Protein 7WJ6 (pdb70)

Radius of gyration: 23.35 Å; Cα contacts (8 Å, |Δi|>4): 887; chains: 2; bounding box: 64×54×65 Å

Organism: Thermomonospora curvata (strain ATCC 19995 / DSM 43183 / JCM 3096 / KCTC 9072 / NBRC 15933 / NCIMB 10081 / Henssen B9) (NCBI:txid471852)

Foldseek 3Di:
DQKDFDAWDDDDLQKTKTWIARNVPRAIKIKIKHAPPGSQDPVRQGPVNLVVLQLVLLVLLPPQPQRWHFPDWDQDPRMTMTITHDAAADQQVVCLVPLPVCLVVHDVVSLAVLQVLLVLALVLVVVSQVSSVVSFKAQQQDDRRQWGQHPVRHIHGDGRSRMDGLPPFDHDQYQQEGQDDDDGGNLRVVLRSLLRLLVSQDRPVCSNPDYLVCLVVSLVVSVVSHVHDSVSSVVSNCSSVVPD/DPDQKDFDAWDDDDQQKTKTWIARNVPRAIKIKIKGADDDDDCVVPDGRVRLVVLQLVLLVLLPPQPQRWHFDDWDDDDRMTMTITHDADAAQQVVPLVDPDPVVLAVLLVLLVLQLVLVVVSQVSSVVSQKHQQDDARRQWGQHPVRHIHGDTRSPMDGLVDFDQDGDQYQQEGQDGRDGGNLSVVLRSLLSLLVSQDRPVCSNPDYLVCQQVSLVVSVVRHVDPSVSSVVSNCSSVVPD

B-factor: mean 65.28, std 15.09, range [37.19, 134.12]

Solvent-accessible surface area: 21888 Å² total; per-residue (Å²): 90,46,7,120,13,65,24,6,65,102,26,66,94,8,18,1,20,0,8,0,26,12,75,155,99,45,46,95,0,20,2,29,8,1,21,51,162,7,25,92,36,72,86,48,21,19,5,22,68,36,20,122,55,8,50,41,1,1,60,106,0,56,84,22,118,3,11,5,42,47,86,49,84,46,74,66,75,57,31,66,6,2,0,5,62,97,16,124,36,98,21,0,11,58,22,7,50,85,86,20,74,133,30,111,193,53,82,105,40,132,12,46,88,4,6,43,18,0,43,124,0,2,37,10,0,57,164,9,5,94,36,0,36,94,108,29,0,8,0,27,27,2,10,8,20,10,0,23,12,43,105,105,61,66,10,0,0,59,57,0,70,30,2,14,28,60,89,110,198,101,57,70,9,15,4,2,1,62,15,3,103,60,17,166,24,42,25,15,0,136,6,10,14,4,1,7,24,0,7,0,6,6,74,8,24,41,1,4,24,53,60,24,132,91,0,112,98,12,9,96,38,3,19,128,118,18,83,11,75,155,52,36,1,23,84,1,0,150,16,0,23,151,65,108,107,80,40,32,12,129,13,81,23,8,65,106,20,80,59,9,19,1,19,0,10,3,37,17,64,149,104,48,51,53,2,19,6,24,2,1,18,42,77,99,58,121,96,50,80,31,58,34,6,17,71,59,17,112,60,2,32,63,11,1,84,112,0,55,74,23,128,5,10,3,42,39,94,49,85,46,67,68,78,54,14,31,6,2,1,5,65,106,32,65,36,119,21,10,10,61,53,51,57,134,162,77,109,41,146,51,47,106,82,6,42,40,0,42,124,0,7,37,6,0,80,165,10,3,94,34,0,36,90,95,21,0,6,1,21,25,2,9,16,20,8,0,23,10,59,117,107,63,64,12,0,0,61,39,0,58,33,1,18,35,66,96,106,215,55,173,119,24,65,13,19,6,6,9,54,32,4,78,45,9,32,17,36,36,6,0,118,5,8,14,2,0,8,34,0,17,13,13,22,83,10,32,44,5,8,45,60,64,39,149,31,0,130,67,16,8,135,49,5,40,86,136,36,84,12,88,69,49,46,2,44,51,0,0,38,25,0,22,125,68,81

Secondary structure (DSSP, 8-state):
--EEEEEEEEEETTEEEEEEEETTT--EEEEEEE-TTTT--TTS--HHHHHHHHHHHHHHTTT-TTS--EEEEEEETTEEEEEEEPPPSEEGGGGGGTTTTT-----HHHHHHHHHHHHHHHHHHHHHHHHHHHTTEE----STTSEEE-TTS-EEE---TT-EESS----PPPSSSPPPTT--TTHHHHHHHHHHHHHTTS-HHHHHHS-GGGHHHHHHHHHHHS---HHHHHHHHHHHHTT-/---SEEEEEEEEEETTEEEEEEEETTT--EEEEEEE----S-GGG-S-HHHHHHHHHHHHHHTTT-TTS--EEEEEEETTEEEEEEEPPPSEEGGGGGG---HHHHHHHHHHHHHHHHHHHHHHHHHHHTTEE----STTSEEE-TTS-EEE---TT-EESS------PPPSSSPPPSS--THHHHHHHHHHHHHHTTS-HHHHHH--GGGHHHHHHHHHHHS---HHHHHHHHHHHTTT-

Structure (mmCIF, N/CA/C/O backbone):
data_7WJ6
#
_entry.id   7WJ6
#
_cell.length_a   96.199
_cell.length_b   96.199
_cell.length_c   115.453
_cell.angle_alpha   90.000
_cell.angle_beta   90.000
_cell.angle_gamma   120.000
#
_symmetry.space_group_name_H-M   'P 31 2 1'
#
loop_
_entity.id
_entity.type
_entity.pdbx_description
1 polymer 'Serine/threonine protein kinase'
2 non-polymer 'MAGNESIUM ION'
3 water water
#
loop_
_atom_site.group_PDB
_atom_site.id
_atom_site.type_symbol
_atom_site.label_atom_id
_atom_site.label_alt_id
_atom_site.label_comp_id
_atom_site.label_asym_id
_atom_site.label_entity_id
_atom_site.label_seq_id
_atom_site.pdbx_PDB_ins_code
_atom_site.Cartn_x
_atom_site.Cartn_y
_atom_site.Cartn_z
_atom_site.occupancy
_atom_site.B_iso_or_equiv
_atom_site.auth_seq_id
_atom_site.auth_comp_id
_atom_site.auth_asym_id
_atom_site.auth_atom_id
_atom_site.pdbx_PDB_model_num
ATOM 1 N N . LEU A 1 7 ? 51.205 -3.154 20.766 1.00 90.66 7 LEU A N 1
ATOM 2 C CA . LEU A 1 7 ? 50.089 -2.808 19.896 1.00 85.29 7 LEU A CA 1
ATOM 3 C C . LEU A 1 7 ? 49.177 -1.762 20.521 1.00 86.07 7 LEU A C 1
ATOM 4 O O . LEU A 1 7 ? 48.768 -1.896 21.675 1.00 87.69 7 LEU A O 1
ATOM 9 N N . PRO A 1 8 ? 48.857 -0.716 19.753 1.00 79.91 8 PRO A N 1
ATOM 10 C CA . PRO A 1 8 ? 47.879 0.277 20.218 1.00 79.39 8 PRO A CA 1
ATOM 11 C C . PRO A 1 8 ? 46.439 -0.203 20.171 1.00 79.81 8 PRO A C 1
ATOM 12 O O . PRO A 1 8 ? 45.538 0.566 20.524 1.00 82.11 8 PRO A O 1
ATOM 16 N N . TYR A 1 9 ? 46.193 -1.436 19.741 1.00 72.08 9 TYR A N 1
ATOM 17 C CA . TYR A 1 9 ? 44.849 -1.966 19.582 1.00 73.93 9 TYR A CA 1
ATOM 18 C C . TYR A 1 9 ? 44.632 -3.138 20.527 1.00 73.13 9 TYR A C 1
ATOM 19 O O . TYR A 1 9 ? 45.552 -3.912 20.807 1.00 77.13 9 TYR A O 1
ATOM 28 N N . ARG A 1 10 ? 43.402 -3.262 21.015 1.00 69.19 10 ARG A N 1
ATOM 29 C CA . ARG A 1 10 ? 42.992 -4.403 21.819 1.00 72.37 10 ARG A CA 1
ATOM 30 C C . ARG A 1 10 ? 41.855 -5.116 21.104 1.00 74.07 10 ARG A C 1
ATOM 31 O O . ARG A 1 10 ? 40.832 -4.500 20.788 1.00 72.46 10 ARG A O 1
ATOM 39 N N . ILE A 1 11 ? 42.033 -6.411 20.862 1.00 68.41 11 ILE A N 1
ATOM 40 C CA . ILE A 1 11 ? 41.046 -7.198 20.134 1.00 64.25 11 ILE A CA 1
ATOM 41 C C . ILE A 1 11 ? 39.958 -7.643 21.098 1.00 63.99 11 ILE A C 1
ATOM 42 O O . ILE A 1 11 ? 40.246 -8.167 22.179 1.00 75.13 11 ILE A O 1
ATOM 47 N N . GLU A 1 12 ? 38.699 -7.437 20.708 1.00 63.20 12 GLU A N 1
ATOM 48 C CA . GLU A 1 12 ? 37.570 -7.759 21.566 1.00 67.19 12 GLU A CA 1
ATOM 49 C C . GLU A 1 12 ? 36.705 -8.891 21.036 1.00 70.44 12 GLU A C 1
ATOM 50 O O . GLU A 1 12 ? 35.969 -9.499 21.819 1.00 80.51 12 GLU A O 1
ATOM 56 N N . ALA A 1 13 ? 36.771 -9.190 19.740 1.00 66.19 13 ALA A N 1
ATOM 57 C CA . ALA A 1 13 ? 35.956 -10.246 19.164 1.00 62.23 13 ALA A CA 1
ATOM 58 C C . ALA A 1 13 ? 36.625 -10.788 17.909 1.00 61.56 13 ALA A C 1
ATOM 59 O O . ALA A 1 13 ? 37.349 -10.074 17.211 1.00 62.37 13 ALA A O 1
ATOM 61 N N . ALA A 1 14 ? 36.383 -12.067 17.643 1.00 59.30 14 ALA A N 1
ATOM 62 C CA . ALA A 1 14 ? 36.834 -12.726 16.426 1.00 58.94 14 ALA A CA 1
ATOM 63 C C . ALA A 1 14 ? 35.634 -12.881 15.501 1.00 56.91 14 ALA A C 1
ATOM 64 O O . ALA A 1 14 ? 34.659 -13.550 15.856 1.00 60.31 14 ALA A O 1
ATOM 66 N N . LEU A 1 15 ? 35.706 -12.270 14.320 1.00 54.10 15 LEU A N 1
ATOM 67 C CA . LEU A 1 15 ? 34.537 -12.201 13.449 1.00 58.75 15 LEU A CA 1
ATOM 68 C C . LEU A 1 15 ? 34.482 -13.359 12.452 1.00 62.41 15 LEU A C 1
ATOM 69 O O . LEU A 1 15 ? 33.513 -14.123 12.446 1.00 63.92 15 LEU A O 1
ATOM 74 N N . HIS A 1 16 ? 35.505 -13.510 11.611 1.00 59.79 16 HIS A N 1
ATOM 75 C CA . HIS A 1 16 ? 35.537 -14.647 10.697 1.00 61.04 16 HIS A CA 1
ATOM 76 C C . HIS A 1 16 ? 36.962 -14.894 10.220 1.00 59.83 16 HIS A C 1
ATOM 77 O O . HIS A 1 16 ? 37.852 -14.053 10.372 1.00 58.35 16 HIS A O 1
ATOM 84 N N . PHE A 1 17 ? 37.159 -16.075 9.634 1.00 57.75 17 PHE A N 1
ATOM 85 C CA . PHE A 1 17 ? 38.447 -16.513 9.112 1.00 58.41 17 PHE A CA 1
ATOM 86 C C . PHE A 1 17 ? 38.191 -17.274 7.820 1.00 64.56 17 PHE A C 1
ATOM 87 O O . PHE A 1 17 ? 37.359 -18.186 7.792 1.00 69.44 17 PHE A O 1
ATOM 95 N N . SER A 1 18 ? 38.907 -16.909 6.760 1.00 70.02 18 SER A N 1
ATOM 96 C CA . SER A 1 18 ? 38.725 -17.549 5.464 1.00 79.41 18 SER A CA 1
ATOM 97 C C . SER A 1 18 ? 39.924 -17.247 4.578 1.00 70.31 18 SER A C 1
ATOM 98 O O . SER A 1 18 ? 40.416 -16.116 4.555 1.00 62.15 18 SER A O 1
ATOM 101 N N . ASN A 1 19 ? 40.375 -18.263 3.845 1.00 70.92 19 ASN A N 1
ATOM 102 C CA . ASN A 1 19 ? 41.483 -18.131 2.903 1.00 67.94 19 ASN A CA 1
ATOM 103 C C . ASN A 1 19 ? 42.713 -17.545 3.592 1.00 67.38 19 ASN A C 1
ATOM 104 O O . ASN A 1 19 ? 43.372 -16.636 3.083 1.00 71.81 19 ASN A O 1
ATOM 109 N N . GLY A 1 20 ? 43.019 -18.080 4.773 1.00 61.63 20 GLY A N 1
ATOM 110 C CA . GLY A 1 20 ? 44.176 -17.647 5.532 1.00 61.25 20 GLY A CA 1
ATOM 111 C C . GLY A 1 20 ? 44.107 -16.239 6.075 1.00 68.67 20 GLY A C 1
ATOM 112 O O . GLY A 1 20 ? 45.130 -15.715 6.529 1.00 69.73 20 GLY A O 1
ATOM 113 N N . GLY A 1 21 ? 42.935 -15.611 6.057 1.00 61.06 21 GLY A N 1
ATOM 114 C CA . GLY A 1 21 ? 42.792 -14.257 6.553 1.00 55.47 21 GLY A CA 1
ATOM 115 C C . GLY A 1 21 ? 41.714 -14.121 7.606 1.00 59.45 21 GLY A C 1
ATOM 116 O O . GLY A 1 21 ? 40.579 -14.559 7.397 1.00 63.52 21 GLY A O 1
ATOM 117 N N . GLY A 1 22 ? 42.048 -13.512 8.741 1.00 58.99 22 GLY A N 1
ATOM 118 C CA . GLY A 1 22 ? 41.115 -13.351 9.839 1.00 55.66 22 GLY A CA 1
ATOM 119 C C . GLY A 1 22 ? 40.627 -11.919 9.941 1.00 56.24 22 GLY A C 1
ATOM 120 O O . GLY A 1 22 ? 41.326 -10.979 9.558 1.00 58.36 22 GLY A O 1
ATOM 121 N N . VAL A 1 23 ? 39.418 -11.760 10.468 1.00 58.77 23 VAL A N 1
ATOM 122 C CA . VAL A 1 23 ? 38.796 -10.459 10.668 1.00 53.99 23 VAL A CA 1
ATOM 123 C C . VAL A 1 23 ? 38.410 -10.342 12.132 1.00 58.24 23 VAL A C 1
ATOM 124 O O . VAL A 1 23 ? 37.751 -11.234 12.679 1.00 61.40 23 VAL A O 1
ATOM 128 N N . TYR A 1 24 ? 38.815 -9.245 12.762 1.00 54.87 24 TYR A N 1
ATOM 129 C CA . TYR A 1 24 ? 38.610 -9.054 14.186 1.00 57.84 24 TYR A CA 1
ATOM 130 C C . TYR A 1 24 ? 38.080 -7.654 14.448 1.00 57.91 24 TYR A C 1
ATOM 131 O O . TYR A 1 24 ? 38.404 -6.703 13.732 1.00 59.10 24 TYR A O 1
ATOM 140 N N . ALA A 1 25 ? 37.251 -7.542 15.478 1.00 54.40 25 ALA A N 1
ATOM 141 C CA . ALA A 1 25 ? 36.759 -6.259 15.952 1.00 56.57 25 ALA A CA 1
ATOM 142 C C . ALA A 1 25 ? 37.606 -5.826 17.137 1.00 59.35 25 ALA A C 1
ATOM 143 O O . ALA A 1 25 ? 37.865 -6.621 18.045 1.00 65.07 25 ALA A O 1
ATOM 145 N N . GLY A 1 26 ? 38.037 -4.573 17.127 1.00 62.66 26 GLY A N 1
ATOM 146 C CA . GLY A 1 26 ? 38.898 -4.106 18.189 1.00 63.74 26 GLY A CA 1
ATOM 147 C C . GLY A 1 26 ? 38.654 -2.668 18.579 1.00 68.98 26 GLY A C 1
ATOM 148 O O . GLY A 1 26 ? 37.681 -2.042 18.145 1.00 62.83 26 GLY A O 1
ATOM 149 N N . ILE A 1 27 ? 39.542 -2.136 19.408 1.00 72.85 27 ILE A N 1
ATOM 150 C CA . ILE A 1 27 ? 39.445 -0.766 19.885 1.00 69.40 27 ILE A CA 1
ATOM 151 C C . ILE A 1 27 ? 40.845 -0.174 19.878 1.00 71.08 27 ILE A C 1
ATOM 152 O O . ILE A 1 27 ? 41.794 -0.805 20.357 1.00 69.48 27 ILE A O 1
ATOM 157 N N . ASP A 1 28 ? 40.980 1.018 19.308 1.00 72.69 28 ASP A N 1
ATOM 158 C CA . ASP A 1 28 ? 42.200 1.797 19.467 1.00 76.02 28 ASP A CA 1
ATOM 159 C C . ASP A 1 28 ? 42.273 2.277 20.910 1.00 77.56 28 ASP A C 1
ATOM 160 O O . ASP A 1 28 ? 41.439 3.078 21.345 1.00 79.56 28 ASP A O 1
ATOM 165 N N . THR A 1 29 ? 43.251 1.774 21.666 1.00 75.05 29 THR A N 1
ATOM 166 C CA . THR A 1 29 ? 43.348 2.144 23.074 1.00 79.34 29 THR A CA 1
ATOM 167 C C . THR A 1 29 ? 43.702 3.613 23.260 1.00 84.08 29 THR A C 1
ATOM 168 O O . THR A 1 29 ? 43.423 4.176 24.324 1.00 84.65 29 THR A O 1
ATOM 172 N N . ARG A 1 30 ? 44.305 4.245 22.250 1.00 83.23 30 ARG A N 1
ATOM 173 C CA . ARG A 1 30 ? 44.647 5.658 22.356 1.00 80.77 30 ARG A CA 1
ATOM 174 C C . ARG A 1 30 ? 43.416 6.552 22.274 1.00 78.66 30 ARG A C 1
ATOM 175 O O . ARG A 1 30 ? 43.411 7.646 22.848 1.00 83.27 30 ARG A O 1
ATOM 183 N N . THR A 1 31 ? 42.370 6.116 21.570 1.00 78.22 31 THR A N 1
ATOM 184 C CA . THR A 1 31 ? 41.207 6.958 21.329 1.00 80.48 31 THR A CA 1
ATOM 185 C C . THR A 1 31 ? 39.871 6.301 21.645 1.00 81.18 31 THR A C 1
ATOM 186 O O . THR A 1 31 ? 38.848 6.994 21.603 1.00 82.38 31 THR A O 1
ATOM 190 N N . GLY A 1 32 ? 39.836 5.006 21.946 1.00 80.02 32 GLY A N 1
ATOM 191 C CA . GLY A 1 32 ? 38.574 4.328 22.157 1.00 76.71 32 GLY A CA 1
ATOM 192 C C . GLY A 1 32 ? 37.751 4.101 20.909 1.00 76.93 32 GLY A C 1
ATOM 193 O O . GLY A 1 32 ? 36.616 3.624 21.017 1.00 73.44 32 GLY A O 1
ATOM 194 N N . ALA A 1 33 ? 38.274 4.440 19.732 1.00 73.74 33 ALA A N 1
ATOM 195 C CA . ALA A 1 33 ? 37.517 4.281 18.499 1.00 73.37 33 ALA A CA 1
ATOM 196 C C . ALA A 1 33 ? 37.349 2.808 18.145 1.00 70.94 33 ALA A C 1
ATOM 197 O O . ALA A 1 33 ? 38.256 1.995 18.344 1.00 69.73 33 ALA A O 1
ATOM 199 N N . GLN A 1 34 ? 36.177 2.469 17.615 1.00 71.16 34 GLN A N 1
ATOM 200 C CA . GLN A 1 34 ? 35.914 1.111 17.161 1.00 66.18 34 GLN A CA 1
ATOM 201 C C . GLN A 1 34 ? 36.605 0.884 15.823 1.00 63.57 34 GLN A C 1
ATOM 202 O O . GLN A 1 34 ? 36.481 1.701 14.905 1.00 63.83 34 GLN A O 1
ATOM 208 N N . VAL A 1 35 ? 37.337 -0.226 15.712 1.00 61.15 35 VAL A N 1
ATOM 209 C CA . VAL A 1 35 ? 38.083 -0.541 14.502 1.00 56.92 35 VAL A CA 1
ATOM 210 C C . VAL A 1 35 ? 37.813 -1.981 14.092 1.00 57.24 35 VAL A C 1
ATOM 211 O O . VAL A 1 35 ? 37.296 -2.793 14.863 1.00 58.10 35 VAL A O 1
ATOM 215 N N . VAL A 1 36 ? 38.175 -2.283 12.848 1.00 51.11 36 VAL A N 1
ATOM 216 C CA . VAL A 1 36 ? 38.192 -3.641 12.322 1.00 50.05 36 VAL A CA 1
ATOM 217 C C . VAL A 1 36 ? 39.633 -3.974 11.978 1.00 52.28 36 VAL A C 1
ATOM 218 O O . VAL A 1 36 ? 40.323 -3.169 11.343 1.00 56.08 36 VAL A O 1
ATOM 222 N N . LEU A 1 37 ? 40.092 -5.146 12.407 1.00 50.48 37 LEU A N 1
ATOM 223 C CA . LEU A 1 37 ? 41.458 -5.581 12.147 1.00 55.35 37 LEU A CA 1
ATOM 224 C C . LEU A 1 37 ? 41.433 -6.815 11.262 1.00 55.70 37 LEU A C 1
ATOM 225 O O . LEU A 1 37 ? 40.840 -7.835 11.629 1.00 59.20 37 LEU A O 1
ATOM 230 N N . LYS A 1 38 ? 42.081 -6.718 10.106 1.00 50.83 38 LYS A N 1
ATOM 231 C CA . LYS A 1 38 ? 42.232 -7.829 9.181 1.00 49.73 38 LYS A CA 1
ATOM 232 C C . LYS A 1 38 ? 43.689 -8.263 9.178 1.00 51.69 38 LYS A C 1
ATOM 233 O O . LYS A 1 38 ? 44.597 -7.426 9.147 1.00 55.65 38 LYS A O 1
ATOM 239 N N . GLU A 1 39 ? 43.909 -9.569 9.236 1.00 52.78 39 GLU A N 1
ATOM 240 C CA . GLU A 1 39 ? 45.235 -10.116 9.465 1.00 57.31 39 GLU A CA 1
ATOM 241 C C . GLU A 1 39 ? 45.573 -11.150 8.400 1.00 61.09 39 GLU A C 1
ATOM 242 O O . GLU A 1 39 ? 44.704 -11.888 7.926 1.00 62.41 39 GLU A O 1
ATOM 248 N N . ALA A 1 40 ? 46.850 -11.194 8.027 1.00 61.07 40 ALA A N 1
ATOM 249 C CA . ALA A 1 40 ? 47.307 -12.107 6.991 1.00 66.08 40 ALA A CA 1
ATOM 250 C C . ALA A 1 40 ? 48.773 -12.446 7.216 1.00 67.38 40 ALA A C 1
ATOM 251 O O . ALA A 1 40 ? 49.577 -11.573 7.553 1.00 67.92 40 ALA A O 1
ATOM 253 N N . ARG A 1 41 ? 49.112 -13.714 7.004 1.00 68.45 41 ARG A N 1
ATOM 254 C CA . ARG A 1 41 ? 50.473 -14.206 7.072 1.00 68.15 41 ARG A CA 1
ATOM 255 C C . ARG A 1 41 ? 50.876 -14.745 5.706 1.00 71.07 41 ARG A C 1
ATOM 256 O O . ARG A 1 41 ? 50.044 -15.342 5.012 1.00 65.87 41 ARG A O 1
ATOM 258 N N . PRO A 1 42 ? 52.124 -14.539 5.281 1.00 70.34 42 PRO A N 1
ATOM 259 C CA . PRO A 1 42 ? 52.514 -14.973 3.936 1.00 73.29 42 PRO A CA 1
ATOM 260 C C . PRO A 1 42 ? 52.414 -16.483 3.796 1.00 72.23 42 PRO A C 1
ATOM 261 O O . PRO A 1 42 ? 52.513 -17.229 4.773 1.00 73.65 42 PRO A O 1
ATOM 265 N N . HIS A 1 43 ? 52.200 -16.921 2.555 1.00 72.21 43 HIS A N 1
ATOM 266 C CA . HIS A 1 43 ? 52.022 -18.310 2.142 1.00 70.57 43 HIS A CA 1
ATOM 267 C C . HIS A 1 43 ? 50.688 -18.884 2.603 1.00 67.94 43 HIS A C 1
ATOM 268 O O . HIS A 1 43 ? 50.394 -20.046 2.297 1.00 72.18 43 HIS A O 1
ATOM 275 N N . ALA A 1 44 ? 49.862 -18.112 3.309 1.00 64.52 44 ALA A N 1
ATOM 276 C CA . ALA A 1 44 ? 48.585 -18.607 3.803 1.00 58.90 44 ALA A CA 1
ATOM 277 C C . ALA A 1 44 ? 47.489 -18.266 2.806 1.00 58.77 44 ALA A C 1
ATOM 278 O O . ALA A 1 44 ? 47.515 -17.204 2.177 1.00 64.58 44 ALA A O 1
ATOM 280 N N . GLY A 1 45 ? 46.518 -19.164 2.672 1.00 55.04 45 GLY A N 1
ATOM 281 C CA . GLY A 1 45 ? 45.407 -18.887 1.788 1.00 57.15 45 GLY A CA 1
ATOM 282 C C . GLY A 1 45 ? 45.733 -19.010 0.317 1.00 61.51 45 GLY A C 1
ATOM 283 O O . GLY A 1 45 ? 44.911 -18.616 -0.515 1.00 63.96 45 GLY A O 1
ATOM 284 N N . LEU A 1 46 ? 46.915 -19.538 -0.022 1.00 59.76 46 LEU A N 1
ATOM 285 C CA . LEU A 1 46 ? 47.407 -19.682 -1.392 1.00 59.04 46 LEU A CA 1
ATOM 286 C C . LEU A 1 46 ? 46.358 -20.230 -2.352 1.00 60.34 46 LEU A C 1
ATOM 287 O O . LEU A 1 46 ? 46.044 -21.424 -2.327 1.00 59.31 46 LEU A O 1
ATOM 292 N N . ALA A 1 47 ? 45.817 -19.363 -3.204 1.00 63.30 47 ALA A N 1
ATOM 293 C CA . ALA A 1 47 ? 44.807 -19.760 -4.169 1.00 60.02 47 ALA A CA 1
ATOM 294 C C . ALA A 1 47 ? 45.470 -20.289 -5.439 1.00 62.57 47 ALA A C 1
ATOM 295 O O . ALA A 1 47 ? 46.696 -20.294 -5.580 1.00 58.15 47 ALA A O 1
ATOM 297 N N . ALA A 1 48 ? 44.642 -20.718 -6.394 1.00 59.77 48 ALA A N 1
ATOM 298 C CA . ALA A 1 48 ? 45.165 -21.311 -7.619 1.00 63.52 48 ALA A CA 1
ATOM 299 C C . ALA A 1 48 ? 45.778 -20.277 -8.554 1.00 64.94 48 ALA A C 1
ATOM 300 O O . ALA A 1 48 ? 46.530 -20.653 -9.457 1.00 72.09 48 ALA A O 1
ATOM 302 N N . ASP A 1 49 ? 45.467 -18.996 -8.374 1.00 64.46 49 ASP A N 1
ATOM 303 C CA . ASP A 1 49 ? 46.137 -17.934 -9.113 1.00 59.91 49 ASP A CA 1
ATOM 304 C C . ASP A 1 49 ? 47.411 -17.447 -8.440 1.00 60.65 49 ASP A C 1
ATOM 305 O O . ASP A 1 49 ? 48.032 -16.509 -8.943 1.00 57.00 49 ASP A O 1
ATOM 310 N N . GLY A 1 50 ? 47.811 -18.041 -7.317 1.00 58.49 50 GLY A N 1
ATOM 311 C CA . GLY A 1 50 ? 49.018 -17.629 -6.635 1.00 60.83 50 GLY A CA 1
ATOM 312 C C . GLY A 1 50 ? 48.830 -16.521 -5.620 1.00 59.13 50 GLY A C 1
ATOM 313 O O . GLY A 1 50 ? 49.792 -16.165 -4.931 1.00 75.43 50 GLY A O 1
ATOM 314 N N . ALA A 1 51 ? 47.643 -15.923 -5.557 1.00 59.25 51 ALA A N 1
ATOM 315 C CA . ALA A 1 51 ? 47.331 -14.935 -4.533 1.00 65.61 51 ALA A CA 1
ATOM 316 C C . ALA A 1 51 ? 47.176 -15.597 -3.167 1.00 60.74 51 ALA A C 1
ATOM 317 O O . ALA A 1 51 ? 46.297 -16.442 -2.977 1.00 63.50 51 ALA A O 1
ATOM 319 N N . ASP A 1 52 ? 48.051 -15.243 -2.227 1.00 59.77 52 ASP A N 1
ATOM 320 C CA . ASP A 1 52 ? 47.915 -15.666 -0.839 1.00 63.23 52 ASP A CA 1
ATOM 321 C C . ASP A 1 52 ? 47.108 -14.616 -0.067 1.00 61.31 52 ASP A C 1
ATOM 322 O O . ASP A 1 52 ? 46.584 -13.659 -0.643 1.00 58.11 52 ASP A O 1
ATOM 327 N N . ALA A 1 53 ? 46.986 -14.794 1.252 1.00 64.37 53 ALA A N 1
ATOM 328 C CA . ALA A 1 53 ? 46.184 -13.870 2.051 1.00 58.81 53 ALA A CA 1
ATOM 329 C C . ALA A 1 53 ? 46.801 -12.479 2.105 1.00 57.20 53 ALA A C 1
ATOM 330 O O . ALA A 1 53 ? 46.072 -11.481 2.151 1.00 59.33 53 ALA A O 1
ATOM 332 N N . VAL A 1 54 ? 48.131 -12.390 2.101 1.00 55.84 54 VAL A N 1
ATOM 333 C CA . VAL A 1 54 ? 48.787 -11.088 2.113 1.00 57.98 54 VAL A CA 1
ATOM 334 C C . VAL A 1 54 ? 48.523 -10.358 0.804 1.00 56.80 54 VAL A C 1
ATOM 335 O O . VAL A 1 54 ? 48.362 -9.132 0.778 1.00 58.81 54 VAL A O 1
ATOM 339 N N . THR A 1 55 ? 48.467 -11.101 -0.301 1.00 57.57 55 THR A N 1
ATOM 340 C CA . THR A 1 55 ? 48.169 -10.500 -1.594 1.00 57.72 55 THR A CA 1
ATOM 341 C C . THR A 1 55 ? 46.768 -9.897 -1.609 1.00 54.69 55 THR A C 1
ATOM 342 O O . THR A 1 55 ? 46.579 -8.748 -2.023 1.00 52.67 55 THR A O 1
ATOM 346 N N . ARG A 1 56 ? 45.773 -10.650 -1.135 1.00 57.61 56 ARG A N 1
ATOM 347 C CA . ARG A 1 56 ? 44.413 -10.126 -1.125 1.00 52.31 56 ARG A CA 1
ATOM 348 C C . ARG A 1 56 ? 44.277 -8.949 -0.175 1.00 50.08 56 ARG A C 1
ATOM 349 O O . ARG A 1 56 ? 43.523 -8.010 -0.457 1.00 51.95 56 ARG A O 1
ATOM 357 N N . LEU A 1 57 ? 45.005 -8.973 0.940 1.00 53.89 57 LEU A N 1
ATOM 358 C CA . LEU A 1 57 ? 44.959 -7.856 1.875 1.00 54.09 57 LEU A CA 1
ATOM 359 C C . LEU A 1 57 ? 45.551 -6.600 1.250 1.00 49.68 57 LEU A C 1
ATOM 360 O O . LEU A 1 57 ? 44.999 -5.505 1.404 1.00 47.17 57 LEU A O 1
ATOM 365 N N . ARG A 1 58 ? 46.662 -6.744 0.520 1.00 49.64 58 ARG A N 1
ATOM 366 C CA . ARG A 1 58 ? 47.263 -5.597 -0.154 1.00 50.95 58 ARG A CA 1
ATOM 367 C C . ARG A 1 58 ? 46.339 -5.053 -1.237 1.00 48.45 58 ARG A C 1
ATOM 368 O O . ARG A 1 58 ? 46.203 -3.834 -1.387 1.00 48.94 58 ARG A O 1
ATOM 376 N N . HIS A 1 59 ? 45.677 -5.935 -1.990 1.00 45.97 59 HIS A N 1
ATOM 377 C CA . HIS A 1 59 ? 44.757 -5.456 -3.016 1.00 46.51 59 HIS A CA 1
ATOM 378 C C . HIS A 1 59 ? 43.561 -4.742 -2.398 1.00 51.02 59 HIS A C 1
ATOM 379 O O . HIS A 1 59 ? 43.095 -3.730 -2.933 1.00 53.40 59 HIS A O 1
ATOM 386 N N . GLU A 1 60 ? 43.043 -5.256 -1.279 1.00 45.75 60 GLU A N 1
ATOM 387 C CA . GLU A 1 60 ? 41.923 -4.593 -0.621 1.00 49.48 60 GLU A CA 1
ATOM 388 C C . GLU A 1 60 ? 42.322 -3.211 -0.116 1.00 48.16 60 GLU A C 1
ATOM 389 O O . GLU A 1 60 ? 41.554 -2.249 -0.237 1.00 48.69 60 GLU A O 1
ATOM 395 N N . ARG A 1 61 ? 43.520 -3.095 0.459 1.00 47.51 61 ARG A N 1
ATOM 396 C CA . ARG A 1 61 ? 43.989 -1.794 0.922 1.00 46.63 61 ARG A CA 1
ATOM 397 C C . ARG A 1 61 ? 44.136 -0.822 -0.239 1.00 51.89 61 ARG A C 1
ATOM 398 O O . ARG A 1 61 ? 43.819 0.368 -0.109 1.00 48.93 61 ARG A O 1
ATOM 406 N N . ASP A 1 62 ? 44.623 -1.311 -1.382 1.00 46.58 62 ASP A N 1
ATOM 407 C CA . ASP A 1 62 ? 44.757 -0.462 -2.559 1.00 47.62 62 ASP A CA 1
ATOM 408 C C . ASP A 1 62 ? 43.399 0.082 -2.989 1.00 49.74 62 ASP A C 1
ATOM 409 O O . ASP A 1 62 ? 43.244 1.287 -3.215 1.00 48.64 62 ASP A O 1
ATOM 414 N N . MET A 1 63 ? 42.391 -0.792 -3.072 1.00 48.22 63 MET A N 1
ATOM 415 C CA . MET A 1 63 ? 41.061 -0.344 -3.471 1.00 46.31 63 MET A CA 1
ATOM 416 C C . MET A 1 63 ? 40.479 0.645 -2.472 1.00 47.19 63 MET A C 1
ATOM 417 O O . MET A 1 63 ? 39.900 1.661 -2.865 1.00 45.87 63 MET A O 1
ATOM 422 N N . LEU A 1 64 ? 40.636 0.378 -1.175 1.00 46.03 64 LEU A N 1
ATOM 423 C CA . LEU A 1 64 ? 40.109 1.296 -0.173 1.00 51.29 64 LEU A CA 1
ATOM 424 C C . LEU A 1 64 ? 40.842 2.631 -0.188 1.00 49.87 64 LEU A C 1
ATOM 425 O O . LEU A 1 64 ? 40.257 3.661 0.165 1.00 51.40 64 LEU A O 1
ATOM 430 N N . GLN A 1 65 ? 42.117 2.638 -0.573 1.00 49.23 65 GLN A N 1
ATOM 431 C CA . GLN A 1 65 ? 42.849 3.895 -0.617 1.00 46.51 65 GLN A CA 1
ATOM 432 C C . GLN A 1 65 ? 42.539 4.686 -1.884 1.00 50.69 65 GLN A C 1
ATOM 433 O O . GLN A 1 65 ? 42.579 5.921 -1.862 1.00 50.48 65 GLN A O 1
ATOM 435 N N . ARG A 1 66 ? 42.215 4.005 -2.988 1.00 50.42 66 ARG A N 1
ATOM 436 C CA . ARG A 1 66 ? 41.764 4.715 -4.181 1.00 45.74 66 ARG A CA 1
ATOM 437 C C . ARG A 1 66 ? 40.403 5.361 -3.966 1.00 48.45 66 ARG A C 1
ATOM 438 O O . ARG A 1 66 ? 40.092 6.377 -4.596 1.00 49.35 66 ARG A O 1
ATOM 446 N N . LEU A 1 67 ? 39.579 4.787 -3.095 1.00 50.26 67 LEU A N 1
ATOM 447 C CA . LEU A 1 67 ? 38.228 5.265 -2.853 1.00 48.45 67 LEU A CA 1
ATOM 448 C C . LEU A 1 67 ? 38.121 6.135 -1.610 1.00 49.72 67 LEU A C 1
ATOM 449 O O . LEU A 1 67 ? 37.004 6.407 -1.157 1.00 52.26 67 LEU A O 1
ATOM 454 N N . ALA A 1 68 ? 39.249 6.578 -1.052 1.00 46.93 68 ALA A N 1
ATOM 455 C CA . ALA A 1 68 ? 39.220 7.322 0.203 1.00 53.48 68 ALA A CA 1
ATOM 456 C C . ALA A 1 68 ? 38.431 8.619 0.062 1.00 52.98 68 ALA A C 1
ATOM 457 O O . ALA A 1 68 ? 38.468 9.285 -0.977 1.00 52.48 68 ALA A O 1
ATOM 459 N N . GLY A 1 69 ? 37.728 8.983 1.132 1.00 50.54 69 GLY A N 1
ATOM 460 C CA . GLY A 1 69 ? 36.905 10.167 1.159 1.00 44.07 69 GLY A CA 1
ATOM 461 C C . GLY A 1 69 ? 35.476 9.953 0.708 1.00 55.60 69 GLY A C 1
ATOM 462 O O . GLY A 1 69 ? 34.618 10.798 0.988 1.00 67.25 69 GLY A O 1
ATOM 463 N N . ILE A 1 70 ? 35.192 8.848 0.028 1.00 54.62 70 ILE A N 1
ATOM 464 C CA . ILE A 1 70 ? 33.829 8.539 -0.385 1.00 56.91 70 ILE A CA 1
ATOM 465 C C . ILE A 1 70 ? 33.056 8.035 0.825 1.00 60.13 70 ILE A C 1
ATOM 466 O O . ILE A 1 70 ? 33.477 7.084 1.495 1.00 55.83 70 ILE A O 1
ATOM 471 N N . ASP A 1 71 ? 31.925 8.674 1.115 1.00 62.65 71 ASP A N 1
ATOM 472 C CA . ASP A 1 71 ? 31.109 8.242 2.241 1.00 67.86 71 ASP A CA 1
ATOM 473 C C . ASP A 1 71 ? 30.374 6.959 1.881 1.00 65.48 71 ASP A C 1
ATOM 474 O O . ASP A 1 71 ? 29.672 6.894 0.866 1.00 60.81 71 ASP A O 1
ATOM 479 N N . GLY A 1 72 ? 30.529 5.942 2.722 1.00 59.31 72 GLY A N 1
ATOM 480 C CA . GLY A 1 72 ? 30.074 4.602 2.412 1.00 57.34 72 GLY A CA 1
ATOM 481 C C . GLY A 1 72 ? 31.194 3.636 2.101 1.00 55.78 72 GLY A C 1
ATOM 482 O O . GLY A 1 72 ? 30.932 2.437 1.945 1.00 59.98 72 GLY A O 1
ATOM 483 N N . VAL A 1 73 ? 32.425 4.116 1.996 1.00 51.22 73 VAL A N 1
ATOM 484 C CA . VAL A 1 73 ? 33.607 3.280 1.826 1.00 46.49 73 VAL A CA 1
ATOM 485 C C . VAL A 1 73 ? 34.423 3.369 3.110 1.00 51.27 73 VAL A C 1
ATOM 486 O O . VAL A 1 73 ? 34.801 4.475 3.516 1.00 54.07 73 VAL A O 1
ATOM 490 N N . PRO A 1 74 ? 34.704 2.254 3.783 1.00 55.66 74 PRO A N 1
ATOM 491 C CA . PRO A 1 74 ? 35.449 2.330 5.043 1.00 50.49 74 PRO A CA 1
ATOM 492 C C . PRO A 1 74 ? 36.845 2.888 4.827 1.00 48.68 74 PRO A C 1
ATOM 493 O O . PRO A 1 74 ? 37.543 2.522 3.880 1.00 53.77 74 PRO A O 1
ATOM 497 N N . ALA A 1 75 ? 37.246 3.784 5.723 1.00 46.41 75 ALA A N 1
ATOM 498 C CA . ALA A 1 75 ? 38.553 4.412 5.648 1.00 47.66 75 ALA A CA 1
ATOM 499 C C . ALA A 1 75 ? 39.634 3.464 6.147 1.00 48.27 75 ALA A C 1
ATOM 500 O O . ALA A 1 75 ? 39.397 2.603 6.998 1.00 47.58 75 ALA A O 1
ATOM 502 N N . VAL A 1 76 ? 40.834 3.632 5.606 1.00 51.09 76 VAL A N 1
ATOM 503 C CA . VAL A 1 76 ? 41.997 2.881 6.060 1.00 52.07 76 VAL A CA 1
ATOM 504 C C . VAL A 1 76 ? 42.598 3.653 7.228 1.00 53.52 76 VAL A C 1
ATOM 505 O O . VAL A 1 76 ? 43.117 4.758 7.051 1.00 55.57 76 VAL A O 1
ATOM 509 N N . LEU A 1 77 ? 42.528 3.073 8.424 1.00 52.87 77 LEU A N 1
ATOM 510 C CA . LEU A 1 77 ? 43.004 3.756 9.620 1.00 52.96 77 LEU A CA 1
ATOM 511 C C . LEU A 1 77 ? 44.490 3.543 9.849 1.00 52.09 77 LEU A C 1
ATOM 512 O O . LEU A 1 77 ? 45.185 4.455 10.310 1.00 59.08 77 LEU A O 1
ATOM 517 N N . ASP A 1 78 ? 44.989 2.358 9.525 1.00 55.50 78 ASP A N 1
ATOM 518 C CA . ASP A 1 78 ? 46.374 2.008 9.787 1.00 57.63 78 ASP A CA 1
ATOM 519 C C . ASP A 1 78 ? 46.659 0.693 9.089 1.00 56.64 78 ASP A C 1
ATOM 520 O O . ASP A 1 78 ? 45.745 -0.072 8.769 1.00 58.87 78 ASP A O 1
ATOM 525 N N . HIS A 1 79 ? 47.940 0.448 8.847 1.00 62.18 79 HIS A N 1
ATOM 526 C CA . HIS A 1 79 ? 48.388 -0.856 8.391 1.00 66.95 79 HIS A CA 1
ATOM 527 C C . HIS A 1 79 ? 49.866 -0.972 8.725 1.00 66.65 79 HIS A C 1
ATOM 528 O O . HIS A 1 79 ? 50.631 -0.022 8.536 1.00 69.64 79 HIS A O 1
ATOM 535 N N . PHE A 1 80 ? 50.257 -2.140 9.214 1.00 63.03 80 PHE A N 1
ATOM 536 C CA . PHE A 1 80 ? 51.611 -2.345 9.699 1.00 63.93 80 PHE A CA 1
ATOM 537 C C . PHE A 1 80 ? 51.927 -3.827 9.604 1.00 67.29 80 PHE A C 1
ATOM 538 O O . PHE A 1 80 ? 51.042 -4.660 9.398 1.00 69.74 80 PHE A O 1
ATOM 546 N N . THR A 1 81 ? 53.204 -4.147 9.774 1.00 73.98 81 THR A N 1
ATOM 547 C CA . THR A 1 81 ? 53.661 -5.527 9.735 1.00 74.73 81 THR A CA 1
ATOM 548 C C . THR A 1 81 ? 54.500 -5.809 10.975 1.00 78.11 81 THR A C 1
ATOM 549 O O . THR A 1 81 ? 55.380 -5.020 11.333 1.00 90.19 81 THR A O 1
ATOM 553 N N . LEU A 1 82 ? 54.174 -6.902 11.666 1.00 77.58 82 LEU A N 1
ATOM 554 C CA . LEU A 1 82 ? 54.954 -7.402 12.797 1.00 77.14 82 LEU A CA 1
ATOM 555 C C . LEU A 1 82 ? 55.703 -8.636 12.307 1.00 79.07 82 LEU A C 1
ATOM 556 O O . LEU A 1 82 ? 55.130 -9.724 12.205 1.00 80.71 82 LEU A O 1
ATOM 561 N N . GLY A 1 83 ? 56.991 -8.468 12.024 1.00 79.54 83 GLY A N 1
ATOM 562 C CA . GLY A 1 83 ? 57.727 -9.501 11.329 1.00 80.83 83 GLY A CA 1
ATOM 563 C C . GLY A 1 83 ? 57.196 -9.631 9.918 1.00 83.96 83 GLY A C 1
ATOM 564 O O . GLY A 1 83 ? 57.293 -8.688 9.126 1.00 83.71 83 GLY A O 1
ATOM 565 N N . GLU A 1 84 ? 56.624 -10.787 9.590 1.00 83.02 84 GLU A N 1
ATOM 566 C CA . GLU A 1 84 ? 55.937 -10.981 8.320 1.00 91.30 84 GLU A CA 1
ATOM 567 C C . GLU A 1 84 ? 54.423 -10.977 8.484 1.00 84.03 84 GLU A C 1
ATOM 568 O O . GLU A 1 84 ? 53.704 -11.294 7.532 1.00 79.76 84 GLU A O 1
ATOM 570 N N . HIS A 1 85 ? 53.924 -10.600 9.659 1.00 75.74 85 HIS A N 1
ATOM 571 C CA . HIS A 1 85 ? 52.492 -10.577 9.943 1.00 74.83 85 HIS A CA 1
ATOM 572 C C . HIS A 1 85 ? 51.911 -9.237 9.506 1.00 74.04 85 HIS A C 1
ATOM 573 O O . HIS A 1 85 ? 52.205 -8.203 10.111 1.00 72.63 85 HIS A O 1
ATOM 580 N N . HIS A 1 86 ? 51.067 -9.256 8.475 1.00 71.32 86 HIS A N 1
ATOM 581 C CA . HIS A 1 86 ? 50.465 -8.036 7.949 1.00 66.68 86 HIS A CA 1
ATOM 582 C C . HIS A 1 86 ? 49.140 -7.760 8.649 1.00 59.10 86 HIS A C 1
ATOM 583 O O . HIS A 1 86 ? 48.315 -8.665 8.811 1.00 60.16 86 HIS A O 1
ATOM 590 N N . PHE A 1 87 ? 48.936 -6.508 9.048 1.00 55.36 87 PHE A N 1
ATOM 591 C CA . PHE A 1 87 ? 47.698 -6.070 9.680 1.00 61.65 87 PHE A CA 1
ATOM 592 C C . PHE A 1 87 ? 47.103 -4.896 8.915 1.00 55.55 87 PHE A C 1
ATOM 593 O O . PHE A 1 87 ? 47.831 -4.014 8.450 1.00 59.01 87 PHE A O 1
ATOM 601 N N . LEU A 1 88 ? 45.777 -4.893 8.789 1.00 50.87 88 LEU A N 1
ATOM 602 C CA . LEU A 1 88 ? 45.039 -3.810 8.147 1.00 49.33 88 LEU A CA 1
ATOM 603 C C . LEU A 1 88 ? 43.965 -3.327 9.111 1.00 54.03 88 LEU A C 1
ATOM 604 O O . LEU A 1 88 ? 43.130 -4.120 9.557 1.00 53.57 88 LEU A O 1
ATOM 609 N N . VAL A 1 89 ? 44.000 -2.038 9.445 1.00 49.11 89 VAL A N 1
ATOM 610 C CA . VAL A 1 89 ? 43.073 -1.435 10.400 1.00 47.71 89 VAL A CA 1
ATOM 611 C C . VAL A 1 89 ? 42.083 -0.566 9.636 1.00 50.05 89 VAL A C 1
ATOM 612 O O . VAL A 1 89 ? 42.470 0.417 8.993 1.00 48.51 89 VAL A O 1
ATOM 616 N N . LEU A 1 90 ? 40.805 -0.912 9.724 1.00 49.36 90 LEU A N 1
ATOM 617 C CA . LEU A 1 90 ? 39.755 -0.180 9.040 1.00 49.83 90 LEU A CA 1
ATOM 618 C C . LEU A 1 90 ? 38.792 0.398 10.063 1.00 53.16 90 LEU A C 1
ATOM 619 O O . LEU A 1 90 ? 38.725 -0.053 11.209 1.00 53.67 90 LEU A O 1
ATOM 624 N N . GLU A 1 91 ? 38.035 1.400 9.631 1.00 52.57 91 GLU A N 1
ATOM 625 C CA . GLU A 1 91 ? 36.988 1.941 10.480 1.00 55.71 91 GLU A CA 1
ATOM 626 C C . GLU A 1 91 ? 35.817 0.968 10.542 1.00 51.94 91 GLU A C 1
ATOM 627 O O . GLU A 1 91 ? 35.508 0.274 9.569 1.00 48.61 91 GLU A O 1
ATOM 633 N N . ARG A 1 92 ? 35.187 0.898 11.708 1.00 54.05 92 ARG A N 1
ATOM 634 C CA . ARG A 1 92 ? 34.032 0.032 11.909 1.00 53.75 92 ARG A CA 1
ATOM 635 C C . ARG A 1 92 ? 32.788 0.753 11.408 1.00 56.22 92 ARG A C 1
ATOM 636 O O . ARG A 1 92 ? 32.480 1.860 11.863 1.00 55.64 92 ARG A O 1
ATOM 644 N N . ILE A 1 93 ? 32.093 0.143 10.455 1.00 50.78 93 ILE A N 1
ATOM 645 C CA . ILE A 1 93 ? 30.838 0.697 9.960 1.00 51.88 93 ILE A CA 1
ATOM 646 C C . ILE A 1 93 ? 29.725 0.261 10.904 1.00 56.31 93 ILE A C 1
ATOM 647 O O . ILE A 1 93 ? 29.509 -0.938 11.113 1.00 56.23 93 ILE A O 1
ATOM 652 N N . GLU A 1 94 ? 29.030 1.229 11.494 1.00 59.42 94 GLU A N 1
ATOM 653 C CA . GLU A 1 94 ? 27.912 0.869 12.348 1.00 61.76 94 GLU A CA 1
ATOM 654 C C . GLU A 1 94 ? 26.694 0.535 11.499 1.00 61.95 94 GLU A C 1
ATOM 655 O O . GLU A 1 94 ? 26.582 0.933 10.337 1.00 62.84 94 GLU A O 1
ATOM 661 N N . GLY A 1 95 ? 25.769 -0.200 12.101 1.00 58.01 95 GLY A N 1
ATOM 662 C CA . GLY A 1 95 ? 24.553 -0.555 11.406 1.00 57.70 95 GLY A CA 1
ATOM 663 C C . GLY A 1 95 ? 24.397 -2.051 11.265 1.00 58.87 95 GLY A C 1
ATOM 664 O O . GLY A 1 95 ? 25.097 -2.827 11.924 1.00 59.00 95 GLY A O 1
ATOM 665 N N . ARG A 1 96 ? 23.489 -2.464 10.389 1.00 54.19 96 ARG A N 1
ATOM 666 C CA . ARG A 1 96 ? 23.182 -3.865 10.163 1.00 55.47 96 ARG A CA 1
ATOM 667 C C . ARG A 1 96 ? 23.366 -4.204 8.692 1.00 53.42 96 ARG A C 1
ATOM 668 O O . ARG A 1 96 ? 23.140 -3.369 7.810 1.00 54.83 96 ARG A O 1
ATOM 676 N N . ALA A 1 97 ? 23.810 -5.429 8.439 1.00 51.19 97 ALA A N 1
ATOM 677 C CA . ALA A 1 97 ? 23.913 -5.914 7.072 1.00 51.26 97 ALA A CA 1
ATOM 678 C C . ALA A 1 97 ? 22.523 -6.142 6.487 1.00 46.60 97 ALA A C 1
ATOM 679 O O . ALA A 1 97 ? 21.610 -6.597 7.180 1.00 56.77 97 ALA A O 1
ATOM 681 N N . LEU A 1 98 ? 22.370 -5.826 5.198 1.00 46.04 98 LEU A N 1
ATOM 682 C CA . LEU A 1 98 ? 21.057 -5.878 4.561 1.00 50.74 98 LEU A CA 1
ATOM 683 C C . LEU A 1 98 ? 20.463 -7.283 4.582 1.00 50.51 98 LEU A C 1
ATOM 684 O O . LEU A 1 98 ? 19.237 -7.438 4.625 1.00 57.94 98 LEU A O 1
ATOM 689 N N . ASN A 1 99 ? 21.307 -8.316 4.556 1.00 51.19 99 ASN A N 1
ATOM 690 C CA . ASN A 1 99 ? 20.806 -9.686 4.559 1.00 55.89 99 ASN A CA 1
ATOM 691 C C . ASN A 1 99 ? 20.128 -10.060 5.872 1.00 56.05 99 ASN A C 1
ATOM 692 O O . ASN A 1 99 ? 19.328 -11.003 5.893 1.00 58.47 99 ASN A O 1
ATOM 697 N N . THR A 1 100 ? 20.431 -9.358 6.967 1.00 54.40 100 THR A N 1
ATOM 698 C CA . THR A 1 100 ? 19.814 -9.663 8.253 1.00 58.59 100 THR A CA 1
ATOM 699 C C . THR A 1 100 ? 18.386 -9.149 8.371 1.00 59.60 100 THR A C 1
ATOM 700 O O . THR A 1 100 ? 17.685 -9.533 9.313 1.00 71.86 100 THR A O 1
ATOM 704 N N . PHE A 1 101 ? 17.938 -8.302 7.448 1.00 56.16 101 PHE A N 1
ATOM 705 C CA . PHE A 1 101 ? 16.556 -7.843 7.455 1.00 65.90 101 PHE A CA 1
ATOM 706 C C . PHE A 1 101 ? 15.596 -8.857 6.851 1.00 73.18 101 PHE A C 1
ATOM 707 O O . PHE A 1 101 ? 14.388 -8.767 7.096 1.00 74.32 101 PHE A O 1
ATOM 715 N N . PHE A 1 102 ? 16.097 -9.815 6.067 1.00 71.19 102 PHE A N 1
ATOM 716 C CA . PHE A 1 102 ? 15.214 -10.765 5.402 1.00 77.87 102 PHE A CA 1
ATOM 717 C C . PHE A 1 102 ? 14.598 -11.772 6.360 1.00 82.29 102 PHE A C 1
ATOM 718 O O . PHE A 1 102 ? 13.707 -12.522 5.950 1.00 92.12 102 PHE A O 1
ATOM 726 N N . ALA A 1 103 ? 15.038 -11.802 7.618 1.00 87.89 103 ALA A N 1
ATOM 727 C CA . ALA A 1 103 ? 14.498 -12.715 8.615 1.00 96.37 103 ALA A CA 1
ATOM 728 C C . ALA A 1 103 ? 13.402 -12.093 9.475 1.00 93.05 103 ALA A C 1
ATOM 729 O O . ALA A 1 103 ? 12.714 -12.824 10.194 1.00 98.47 103 ALA A O 1
ATOM 731 N N . GLU A 1 104 ? 13.218 -10.773 9.416 1.00 92.77 104 GLU A N 1
ATOM 732 C CA . GLU A 1 104 ? 12.266 -10.093 10.289 1.00 95.04 104 GLU A CA 1
ATOM 733 C C . GLU A 1 104 ? 11.445 -9.057 9.528 1.00 97.51 104 GLU A C 1
ATOM 734 O O . GLU A 1 104 ? 10.210 -9.113 9.530 1.00 101.49 104 GLU A O 1
ATOM 740 N N . ARG A 1 105 ? 12.117 -8.104 8.879 1.00 105.15 105 ARG A N 1
ATOM 741 C CA . ARG A 1 105 ? 11.448 -7.104 8.044 1.00 105.09 105 ARG A CA 1
ATOM 742 C C . ARG A 1 105 ? 11.142 -7.697 6.665 1.00 100.42 105 ARG A C 1
ATOM 743 O O . ARG A 1 105 ? 11.524 -7.173 5.616 1.00 99.18 105 ARG A O 1
ATOM 751 N N . HIS A 1 106 ? 10.448 -8.823 6.693 1.00 97.40 106 HIS A N 1
ATOM 752 C CA . HIS A 1 106 ? 10.110 -9.553 5.484 1.00 100.24 106 HIS A CA 1
ATOM 753 C C . HIS A 1 106 ? 8.971 -10.537 5.744 1.00 105.69 106 HIS A C 1
ATOM 754 O O . HIS A 1 106 ? 7.876 -10.346 5.198 1.00 113.64 106 HIS A O 1
ATOM 761 N N . PRO A 1 107 ? 9.117 -11.627 6.562 1.00 104.97 107 PRO A N 1
ATOM 762 C CA . PRO A 1 107 ? 8.073 -12.655 6.662 1.00 103.27 107 PRO A CA 1
ATOM 763 C C . PRO A 1 107 ? 6.779 -12.073 7.225 1.00 106.82 107 PRO A C 1
ATOM 764 O O . PRO A 1 107 ? 5.735 -12.550 6.862 1.00 112.07 107 PRO A O 1
ATOM 768 N N . LEU A 1 108 ? 6.883 -11.055 8.073 1.00 103.24 108 LEU A N 1
ATOM 769 C CA . LEU A 1 108 ? 5.663 -10.506 8.708 1.00 104.68 108 LEU A CA 1
ATOM 770 C C . LEU A 1 108 ? 4.771 -9.938 7.606 1.00 107.06 108 LEU A C 1
ATOM 771 O O . LEU A 1 108 ? 3.550 -9.878 7.809 1.00 109.93 108 LEU A O 1
ATOM 776 N N . LEU A 1 109 ? 5.362 -9.571 6.468 1.00 104.83 109 LEU A N 1
ATOM 777 C CA . LEU A 1 109 ? 4.582 -9.026 5.329 1.00 101.39 109 LEU A CA 1
ATOM 778 C C . LEU A 1 109 ? 4.071 -10.198 4.489 1.00 117.03 109 LEU A C 1
ATOM 779 O O . LEU A 1 109 ? 4.301 -10.181 3.266 1.00 111.93 109 LEU A O 1
ATOM 784 N N . ASP A 1 110 ? 3.401 -11.169 5.125 1.00 120.28 110 ASP A N 1
ATOM 785 C CA . ASP A 1 110 ? 2.847 -12.366 4.435 1.00 119.04 110 ASP A CA 1
ATOM 786 C C . ASP A 1 110 ? 2.049 -11.942 3.201 1.00 124.02 110 ASP A C 1
ATOM 787 O O . ASP A 1 110 ? 0.827 -12.197 3.197 1.00 128.84 110 ASP A O 1
ATOM 792 N N . GLU A 1 112 ? -2.222 -11.780 4.731 1.00 121.26 112 GLU A N 1
ATOM 793 C CA . GLU A 1 112 ? -2.999 -10.531 4.947 1.00 118.75 112 GLU A CA 1
ATOM 794 C C . GLU A 1 112 ? -2.111 -9.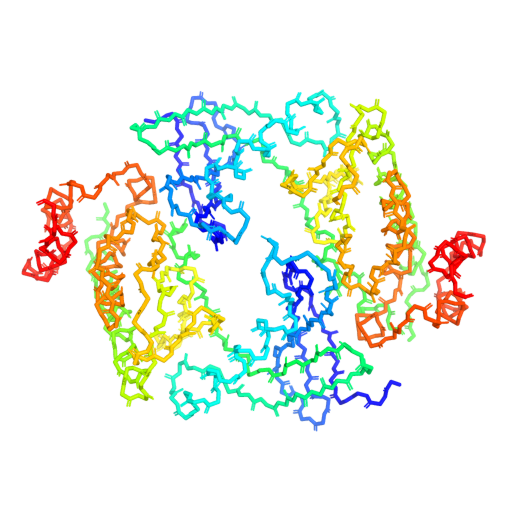530 5.679 1.00 111.78 112 GLU A C 1
ATOM 795 O O . GLU A 1 112 ? -2.208 -9.462 6.915 1.00 110.91 112 GLU A O 1
ATOM 801 N N . PRO A 1 113 ? -1.264 -8.743 4.983 1.00 106.00 113 PRO A N 1
ATOM 802 C CA . PRO A 1 113 ? -0.318 -7.857 5.653 1.00 94.58 113 PRO A CA 1
ATOM 803 C C . PRO A 1 113 ? -0.841 -6.441 5.925 1.00 82.04 113 PRO A C 1
ATOM 804 O O . PRO A 1 113 ? -1.762 -6.013 5.269 1.00 81.62 113 PRO A O 1
ATOM 808 N N . ASP A 1 114 ? -0.247 -5.764 6.907 1.00 74.58 114 ASP A N 1
ATOM 809 C CA . ASP A 1 114 ? -0.677 -4.385 7.232 1.00 71.51 114 ASP A CA 1
ATOM 810 C C . ASP A 1 114 ? -0.318 -3.490 6.039 1.00 69.20 114 ASP A C 1
ATOM 811 O O . ASP A 1 114 ? 0.884 -3.366 5.801 1.00 67.86 114 ASP A O 1
ATOM 816 N N . PRO A 1 115 ? -1.247 -2.862 5.268 1.00 62.89 115 PRO A N 1
ATOM 817 C CA . PRO A 1 115 ? -0.803 -2.033 4.131 1.00 63.68 115 PRO A CA 1
ATOM 818 C C . PRO A 1 115 ? 0.083 -0.863 4.522 1.00 62.16 115 PRO A C 1
ATOM 819 O O . PRO A 1 115 ? 0.928 -0.451 3.718 1.00 56.96 115 PRO A O 1
ATOM 823 N N . GLY A 1 116 ? -0.078 -0.314 5.726 1.00 61.59 116 GLY A N 1
ATOM 824 C CA . GLY A 1 116 ? 0.831 0.732 6.168 1.00 52.86 116 GLY A CA 1
ATOM 825 C C . GLY A 1 116 ? 2.258 0.235 6.296 1.00 61.80 116 GLY A C 1
ATOM 826 O O . GLY A 1 116 ? 3.207 0.937 5.937 1.00 62.46 116 GLY A O 1
ATOM 827 N N . LYS A 1 117 ? 2.431 -0.987 6.808 1.00 64.48 117 LYS A N 1
ATOM 828 C CA . LYS A 1 117 ? 3.772 -1.544 6.945 1.00 63.48 117 LYS A CA 1
ATOM 829 C C . LYS A 1 117 ? 4.336 -1.973 5.594 1.00 59.87 117 LYS A C 1
ATOM 830 O O . LYS A 1 117 ? 5.549 -1.877 5.377 1.00 57.75 117 LYS A O 1
ATOM 836 N N . ILE A 1 118 ? 3.476 -2.439 4.681 1.00 57.01 118 ILE A N 1
ATOM 837 C CA . ILE A 1 118 ? 3.900 -2.707 3.307 1.00 58.17 118 ILE A CA 1
ATOM 838 C C . ILE A 1 118 ? 4.479 -1.447 2.680 1.00 58.18 118 ILE A C 1
ATOM 839 O O . ILE A 1 118 ? 5.523 -1.480 2.018 1.00 58.08 118 ILE A O 1
ATOM 844 N N . ALA A 1 119 ? 3.793 -0.317 2.869 1.00 56.86 119 ALA A N 1
ATOM 845 C CA . ALA A 1 119 ? 4.253 0.942 2.295 1.00 57.44 119 ALA A CA 1
ATOM 846 C C . ALA A 1 119 ? 5.496 1.458 3.007 1.00 54.26 119 ALA A C 1
ATOM 847 O O . ALA A 1 119 ? 6.376 2.052 2.374 1.00 54.06 119 ALA A O 1
ATOM 849 N N . ASP A 1 120 ? 5.578 1.261 4.325 1.00 55.20 120 ASP A N 1
ATOM 850 C CA . ASP A 1 120 ? 6.765 1.694 5.056 1.00 58.84 120 ASP A CA 1
ATOM 851 C C . ASP A 1 120 ? 7.995 0.911 4.617 1.00 60.03 120 ASP A C 1
ATOM 852 O O . ASP A 1 120 ? 9.085 1.481 4.477 1.00 57.32 120 ASP A O 1
ATOM 857 N N . TYR A 1 121 ? 7.839 -0.395 4.375 1.00 49.80 121 TYR A N 1
ATOM 858 C CA . TYR A 1 121 ? 8.962 -1.181 3.880 1.00 50.13 121 TYR A CA 1
ATOM 859 C C . TYR A 1 121 ? 9.328 -0.771 2.461 1.00 53.83 121 TYR A C 1
ATOM 860 O O . TYR A 1 121 ? 10.514 -0.674 2.122 1.00 50.98 121 TYR A O 1
ATOM 869 N N . THR A 1 122 ? 8.321 -0.536 1.620 1.00 48.24 122 THR A N 1
ATOM 870 C CA . THR A 1 122 ? 8.580 -0.168 0.233 1.00 50.36 122 THR A CA 1
ATOM 871 C C . THR A 1 122 ? 9.374 1.130 0.151 1.00 52.56 122 THR A C 1
ATOM 872 O O . THR A 1 122 ? 10.356 1.224 -0.593 1.00 53.88 122 THR A O 1
ATOM 876 N N . ALA A 1 123 ? 8.974 2.137 0.930 1.00 51.86 123 ALA A N 1
ATOM 877 C CA . ALA A 1 123 ? 9.718 3.392 0.951 1.00 50.15 123 ALA A CA 1
ATOM 878 C C . ALA A 1 123 ? 11.127 3.177 1.481 1.00 52.46 123 ALA A C 1
ATOM 879 O O . ALA A 1 123 ? 12.094 3.735 0.948 1.00 51.77 123 ALA A O 1
ATOM 881 N N . TRP A 1 124 ? 11.258 2.371 2.536 1.00 52.72 124 TRP A N 1
ATOM 882 C CA . TRP A 1 124 ? 12.570 2.062 3.093 1.00 51.59 124 TRP A CA 1
ATOM 883 C C . TRP A 1 124 ? 13.455 1.374 2.061 1.00 50.84 124 TRP A C 1
ATOM 884 O O . TRP A 1 124 ? 14.623 1.741 1.884 1.00 53.75 124 TRP A O 1
ATOM 895 N N . ALA A 1 125 ? 12.903 0.385 1.352 1.00 50.81 125 ALA A N 1
ATOM 896 C CA . ALA A 1 125 ? 13.691 -0.366 0.378 1.00 51.29 125 ALA A CA 1
ATOM 897 C C . ALA A 1 125 ? 14.139 0.512 -0.788 1.00 56.20 125 ALA A C 1
ATOM 898 O O . ALA A 1 125 ? 15.276 0.387 -1.260 1.00 57.55 125 ALA A O 1
ATOM 900 N N . LEU A 1 126 ? 13.260 1.392 -1.281 1.00 52.13 126 LEU A N 1
ATOM 901 C CA . LEU A 1 126 ? 13.640 2.259 -2.394 1.00 49.02 126 LEU A CA 1
ATOM 902 C C . LEU A 1 126 ? 14.685 3.285 -1.974 1.00 50.11 126 LEU A C 1
ATOM 903 O O . LEU A 1 126 ? 15.576 3.627 -2.761 1.00 49.76 126 LEU A O 1
ATOM 908 N N . ARG A 1 127 ? 14.585 3.799 -0.746 1.00 48.26 127 ARG A N 1
ATOM 909 C CA . ARG A 1 127 ? 15.638 4.661 -0.216 1.00 53.47 127 ARG A CA 1
ATOM 910 C C . ARG A 1 127 ? 16.968 3.916 -0.174 1.00 54.84 127 ARG A C 1
ATOM 911 O O . ARG A 1 127 ? 17.988 4.415 -0.666 1.00 51.15 127 ARG A O 1
ATOM 919 N N . VAL A 1 128 ? 16.975 2.723 0.431 1.00 46.99 128 VAL A N 1
ATOM 920 C CA . VAL A 1 128 ? 18.209 1.948 0.558 1.00 47.52 128 VAL A CA 1
ATOM 921 C C . VAL A 1 128 ? 18.817 1.687 -0.816 1.00 49.45 128 VAL A C 1
ATOM 922 O O . VAL A 1 128 ? 20.012 1.911 -1.037 1.00 48.82 128 VAL A O 1
ATOM 926 N N . HIS A 1 129 ? 18.000 1.216 -1.765 1.00 50.61 129 HIS A N 1
ATOM 927 C CA . HIS A 1 129 ? 18.522 0.922 -3.098 1.00 53.04 129 HIS A CA 1
ATOM 928 C C . HIS A 1 129 ? 19.073 2.172 -3.774 1.00 53.20 129 HIS A C 1
ATOM 929 O O . HIS A 1 129 ? 20.063 2.102 -4.513 1.00 56.13 129 HIS A O 1
ATOM 936 N N . ALA A 1 130 ? 18.439 3.322 -3.546 1.00 54.71 130 ALA A N 1
ATOM 937 C CA . ALA A 1 130 ? 18.907 4.554 -4.171 1.00 53.22 130 ALA A CA 1
ATOM 938 C C . ALA A 1 130 ? 20.257 4.976 -3.607 1.00 52.54 130 ALA A C 1
ATOM 939 O O . ALA A 1 130 ? 21.122 5.463 -4.347 1.00 49.39 130 ALA A O 1
ATOM 941 N N . GLY A 1 131 ? 20.455 4.796 -2.299 1.00 50.04 131 GLY A N 1
ATOM 942 C CA . GLY A 1 131 ? 21.749 5.094 -1.708 1.00 51.98 131 GLY A CA 1
ATOM 943 C C . GLY A 1 131 ? 22.855 4.203 -2.242 1.00 50.05 131 GLY A C 1
ATOM 944 O O . GLY A 1 131 ? 23.985 4.655 -2.445 1.00 55.04 131 GLY A O 1
ATOM 945 N N . VAL A 1 132 ? 22.548 2.924 -2.474 1.00 47.34 132 VAL A N 1
ATOM 946 C CA . VAL A 1 132 ? 23.542 2.017 -3.043 1.00 50.82 132 VAL A CA 1
ATOM 947 C C . VAL A 1 132 ? 23.925 2.466 -4.446 1.00 48.14 132 VAL A C 1
ATOM 948 O O . VAL A 1 132 ? 25.103 2.440 -4.821 1.00 51.88 132 VAL A O 1
ATOM 952 N N . GLU A 1 133 ? 22.943 2.909 -5.235 1.00 53.06 133 GLU A N 1
ATOM 953 C CA . GLU A 1 133 ? 23.243 3.426 -6.568 1.00 53.76 133 GLU A CA 1
ATOM 954 C C . GLU A 1 133 ? 24.143 4.653 -6.496 1.00 50.12 133 GLU A C 1
ATOM 955 O O . GLU A 1 133 ? 25.068 4.801 -7.303 1.00 51.31 133 GLU A O 1
ATOM 961 N N . ARG A 1 134 ? 23.886 5.549 -5.538 1.00 53.63 134 ARG A N 1
ATOM 962 C CA . ARG A 1 134 ? 24.712 6.747 -5.407 1.00 57.04 134 ARG A CA 1
ATOM 963 C C . ARG A 1 134 ? 26.134 6.395 -4.997 1.00 54.52 134 ARG A C 1
ATOM 964 O O . ARG A 1 134 ? 27.097 6.968 -5.521 1.00 55.12 134 ARG A O 1
ATOM 972 N N . LEU A 1 135 ? 26.283 5.457 -4.060 1.00 51.62 135 LEU A N 1
ATOM 973 C CA . LEU A 1 135 ? 27.611 4.999 -3.666 1.00 47.93 135 LEU A CA 1
ATOM 974 C C . LEU A 1 135 ? 28.329 4.341 -4.838 1.00 52.37 135 LEU A C 1
ATOM 975 O O . LEU A 1 135 ? 29.498 4.639 -5.112 1.00 54.30 135 LEU A O 1
ATOM 980 N N . ILE A 1 136 ? 27.636 3.446 -5.546 1.00 49.39 136 ILE A N 1
ATOM 981 C CA . ILE A 1 136 ? 28.243 2.747 -6.676 1.00 47.78 136 ILE A CA 1
ATOM 982 C C . ILE A 1 136 ? 28.680 3.743 -7.745 1.00 53.04 136 ILE A C 1
ATOM 983 O O . ILE A 1 136 ? 29.731 3.578 -8.377 1.00 54.83 136 ILE A O 1
ATOM 988 N N . ASP A 1 137 ? 27.896 4.805 -7.949 1.00 51.09 137 ASP A N 1
ATOM 989 C CA . ASP A 1 137 ? 28.276 5.819 -8.927 1.00 53.89 137 ASP A CA 1
ATOM 990 C C . ASP A 1 137 ? 29.548 6.542 -8.504 1.00 56.82 137 ASP A C 1
ATOM 991 O O . ASP A 1 137 ? 30.434 6.788 -9.331 1.00 53.83 137 ASP A O 1
ATOM 996 N N . ALA A 1 138 ? 29.656 6.887 -7.219 1.00 52.81 138 ALA A N 1
ATOM 997 C CA . ALA A 1 138 ? 30.877 7.510 -6.721 1.00 50.50 138 ALA A CA 1
ATOM 998 C C . ALA A 1 138 ? 32.077 6.598 -6.923 1.00 57.55 138 ALA A C 1
ATOM 999 O O . ALA A 1 138 ? 33.163 7.056 -7.298 1.00 51.63 138 ALA A O 1
ATOM 1001 N N . ILE A 1 139 ? 31.890 5.298 -6.697 1.00 56.86 139 ILE A N 1
ATOM 1002 C CA . ILE A 1 139 ? 32.984 4.348 -6.853 1.00 49.20 139 ILE A CA 1
ATOM 1003 C C . ILE A 1 139 ? 33.400 4.243 -8.314 1.00 51.74 139 ILE A C 1
ATOM 1004 O O . ILE A 1 139 ? 34.596 4.211 -8.631 1.00 51.98 139 ILE A O 1
ATOM 1009 N N . HIS A 1 140 ? 32.426 4.211 -9.228 1.00 50.78 140 HIS A N 1
ATOM 1010 C CA . HIS A 1 140 ? 32.748 4.164 -10.651 1.00 54.98 140 HIS A CA 1
ATOM 1011 C C . HIS A 1 140 ? 33.420 5.453 -11.113 1.00 57.98 140 HIS A C 1
ATOM 1012 O O . HIS A 1 140 ? 34.328 5.421 -11.950 1.00 56.80 140 HIS A O 1
ATOM 1019 N N . ALA A 1 141 ? 32.985 6.599 -10.583 1.00 62.75 141 ALA A N 1
ATOM 1020 C CA . ALA A 1 141 ? 33.640 7.858 -10.921 1.00 58.43 141 ALA A CA 1
ATOM 1021 C C . ALA A 1 141 ? 35.099 7.847 -10.491 1.00 58.37 141 ALA A C 1
ATOM 1022 O O . ALA A 1 141 ? 35.939 8.507 -11.113 1.00 57.30 141 ALA A O 1
ATOM 1024 N N . ARG A 1 142 ? 35.415 7.087 -9.445 1.00 55.78 142 ARG A N 1
ATOM 1025 C CA . ARG A 1 142 ? 36.775 6.942 -8.954 1.00 52.71 142 ARG A CA 1
ATOM 1026 C C . ARG A 1 142 ? 37.588 5.933 -9.758 1.00 51.22 142 ARG A C 1
ATOM 1027 O O . ARG A 1 142 ? 38.793 5.808 -9.522 1.00 50.47 142 ARG A O 1
ATOM 1035 N N . GLY A 1 143 ? 36.963 5.219 -10.692 1.00 53.06 143 GLY A N 1
ATOM 1036 C CA . GLY A 1 143 ? 37.656 4.258 -11.534 1.00 47.20 143 GLY A CA 1
ATOM 1037 C C . GLY A 1 143 ? 37.640 2.819 -11.065 1.00 58.27 143 GLY A C 1
ATOM 1038 O O . GLY A 1 143 ? 38.484 2.036 -11.514 1.00 59.61 143 GLY A O 1
ATOM 1039 N N . ILE A 1 144 ? 36.688 2.430 -10.219 1.00 52.08 144 ILE A N 1
ATOM 1040 C CA . ILE A 1 144 ? 36.657 1.106 -9.609 1.00 53.53 144 ILE A CA 1
ATOM 1041 C C . ILE A 1 144 ? 35.324 0.432 -9.925 1.00 53.86 144 ILE A C 1
ATOM 1042 O O . ILE A 1 144 ? 34.272 1.080 -9.897 1.00 56.36 144 ILE A O 1
ATOM 1047 N N . VAL A 1 145 ? 35.371 -0.876 -10.228 1.00 54.32 145 VAL A N 1
ATOM 1048 C CA . VAL A 1 145 ? 34.189 -1.737 -10.290 1.00 54.51 145 VAL A CA 1
ATOM 1049 C C . VAL A 1 145 ? 34.110 -2.520 -8.989 1.00 53.46 145 VAL A C 1
ATOM 1050 O O . VAL A 1 145 ? 35.127 -3.026 -8.502 1.00 50.97 145 VAL A O 1
ATOM 1054 N N . TYR A 1 146 ? 32.905 -2.643 -8.428 1.00 53.88 146 TYR A N 1
ATOM 1055 C CA . TYR A 1 146 ? 32.753 -3.311 -7.137 1.00 54.37 146 TYR A CA 1
ATOM 1056 C C . TYR A 1 146 ? 32.633 -4.829 -7.263 1.00 52.11 146 TYR A C 1
ATOM 1057 O O . TYR A 1 146 ? 33.084 -5.552 -6.367 1.00 54.26 146 TYR A O 1
ATOM 1066 N N . ASN A 1 147 ? 31.980 -5.315 -8.323 1.00 48.58 147 ASN A N 1
ATOM 1067 C CA . ASN A 1 147 ? 31.960 -6.723 -8.727 1.00 53.98 147 ASN A CA 1
ATOM 1068 C C . ASN A 1 147 ? 31.104 -7.636 -7.855 1.00 58.50 147 ASN A C 1
ATOM 1069 O O . ASN A 1 147 ? 30.476 -8.567 -8.371 1.00 63.86 147 ASN A O 1
ATOM 1074 N N . ASP A 1 148 ? 31.062 -7.398 -6.551 1.00 48.62 148 ASP A N 1
ATOM 1075 C CA . ASP A 1 148 ? 30.441 -8.330 -5.618 1.00 52.42 148 ASP A CA 1
ATOM 1076 C C . ASP A 1 148 ? 29.257 -7.698 -4.894 1.00 53.84 148 ASP A C 1
ATOM 1077 O O . ASP A 1 148 ? 29.003 -7.975 -3.719 1.00 57.22 148 ASP A O 1
ATOM 1082 N N . LEU A 1 149 ? 28.505 -6.850 -5.587 1.00 54.95 149 LEU A N 1
ATOM 1083 C CA . LEU A 1 149 ? 27.434 -6.104 -4.941 1.00 57.64 149 LEU A CA 1
ATOM 1084 C C . LEU A 1 149 ? 26.229 -7.012 -4.735 1.00 49.58 149 LEU A C 1
ATOM 1085 O O . LEU A 1 149 ? 25.660 -7.528 -5.703 1.00 56.48 149 LEU A O 1
ATOM 1090 N N . HIS A 1 150 ? 25.842 -7.204 -3.479 1.00 48.52 150 HIS A N 1
ATOM 1091 C CA . HIS A 1 150 ? 24.652 -7.972 -3.126 1.00 43.07 150 HIS A CA 1
ATOM 1092 C C . HIS A 1 150 ? 24.330 -7.680 -1.663 1.00 48.48 150 HIS A C 1
ATOM 1093 O O . HIS A 1 150 ? 25.018 -6.896 -1.001 1.00 49.47 150 HIS A O 1
ATOM 1100 N N . MET A 1 151 ? 23.288 -8.342 -1.152 1.00 53.91 151 MET A N 1
ATOM 1101 C CA . MET A 1 151 ? 22.738 -7.967 0.147 1.00 49.63 151 MET A CA 1
ATOM 1102 C C . MET A 1 151 ? 23.671 -8.291 1.308 1.00 51.29 151 MET A C 1
ATOM 1103 O O . MET A 1 151 ? 23.493 -7.734 2.397 1.00 47.85 151 MET A O 1
ATOM 1108 N N . PHE A 1 152 ? 24.651 -9.176 1.114 1.00 51.07 152 PHE A N 1
ATOM 1109 C CA . PHE A 1 152 ? 25.573 -9.496 2.199 1.00 54.20 152 PHE A CA 1
ATOM 1110 C C . PHE A 1 152 ? 26.689 -8.466 2.346 1.00 52.76 152 PHE A C 1
ATOM 1111 O O . PHE A 1 152 ? 27.343 -8.427 3.392 1.00 49.61 152 PHE A O 1
ATOM 1119 N N . ASN A 1 153 ? 26.915 -7.632 1.333 1.00 54.97 153 ASN A N 1
ATOM 1120 C CA . ASN A 1 153 ? 27.968 -6.626 1.362 1.00 48.57 153 ASN A CA 1
ATOM 1121 C C . ASN A 1 153 ? 27.457 -5.233 1.698 1.00 52.25 153 ASN A C 1
ATOM 1122 O O . ASN A 1 153 ? 28.260 -4.299 1.781 1.00 55.58 153 ASN A O 1
ATOM 1127 N N . ILE A 1 154 ? 26.150 -5.064 1.878 1.00 50.18 154 ILE A N 1
ATOM 1128 C CA . ILE A 1 154 ? 25.547 -3.751 2.071 1.00 49.48 154 ILE A CA 1
ATOM 1129 C C . ILE A 1 154 ? 25.225 -3.555 3.547 1.00 51.23 154 ILE A C 1
ATOM 1130 O O . ILE A 1 154 ? 24.527 -4.377 4.155 1.00 47.45 154 ILE A O 1
ATOM 1135 N N . MET A 1 155 ? 25.721 -2.460 4.114 1.00 44.70 155 MET A N 1
ATOM 1136 C CA . MET A 1 155 ? 25.446 -2.079 5.493 1.00 51.02 155 MET A CA 1
ATOM 1137 C C . MET A 1 155 ? 24.425 -0.951 5.507 1.00 55.70 155 MET A C 1
ATOM 1138 O O . MET A 1 155 ? 24.559 0.019 4.754 1.00 56.14 155 MET A O 1
ATOM 1143 N N . VAL A 1 156 ? 23.415 -1.074 6.360 1.00 53.44 156 VAL A N 1
ATOM 1144 C CA . VAL A 1 156 ? 22.433 -0.015 6.557 1.00 57.91 156 VAL A CA 1
ATOM 1145 C C . VAL A 1 156 ? 22.774 0.667 7.875 1.00 57.69 156 VAL A C 1
ATOM 1146 O O . VAL A 1 156 ? 22.596 0.090 8.953 1.00 58.06 156 VAL A O 1
ATOM 1150 N N . ARG A 1 157 ? 23.277 1.893 7.786 1.00 57.66 157 ARG A N 1
ATOM 1151 C CA . ARG A 1 157 ? 23.738 2.636 8.947 1.00 64.86 157 ARG A CA 1
ATOM 1152 C C . ARG A 1 157 ? 22.551 3.214 9.720 1.00 69.27 157 ARG A C 1
ATOM 1153 O O . ARG A 1 157 ? 21.437 3.295 9.193 1.00 65.66 157 ARG A O 1
ATOM 1161 N N . PRO A 1 158 ? 22.760 3.613 10.982 1.00 71.72 158 PRO A N 1
ATOM 1162 C CA . PRO A 1 158 ? 21.619 4.058 11.805 1.00 73.82 158 PRO A CA 1
ATOM 1163 C C . PRO A 1 158 ? 20.813 5.197 11.205 1.00 70.68 158 PRO A C 1
ATOM 1164 O O . PRO A 1 158 ? 19.592 5.242 11.400 1.00 74.17 158 PRO A O 1
ATOM 1168 N N . ASP A 1 159 ? 21.447 6.113 10.480 1.00 75.19 159 ASP A N 1
ATOM 1169 C CA . ASP A 1 159 ? 20.739 7.220 9.848 1.00 74.00 159 ASP A CA 1
ATOM 1170 C C . ASP A 1 159 ? 20.083 6.830 8.522 1.00 72.93 159 ASP A C 1
ATOM 1171 O O . ASP A 1 159 ? 19.615 7.719 7.797 1.00 71.01 159 ASP A O 1
ATOM 1176 N N . GLU A 1 160 ? 20.048 5.536 8.202 1.00 71.22 160 GLU A N 1
ATOM 1177 C CA . GLU A 1 160 ? 19.452 4.912 7.018 1.00 68.81 160 GLU A CA 1
ATOM 1178 C C . GLU A 1 160 ? 20.335 5.036 5.775 1.00 65.28 160 GLU A C 1
ATOM 1179 O O . GLU A 1 160 ? 19.930 4.560 4.706 1.00 63.78 160 GLU A O 1
ATOM 1185 N N . THR A 1 161 ? 21.511 5.652 5.862 1.00 65.82 161 THR A N 1
ATOM 1186 C CA . THR A 1 161 ? 22.425 5.637 4.730 1.00 64.99 161 THR A CA 1
ATOM 1187 C C . THR A 1 161 ? 23.142 4.291 4.646 1.00 62.24 161 THR A C 1
ATOM 1188 O O . THR A 1 161 ? 23.159 3.504 5.596 1.00 64.15 161 THR A O 1
ATOM 1192 N N . VAL A 1 162 ? 23.756 4.039 3.494 1.00 56.96 162 VAL A N 1
ATOM 1193 C CA . VAL A 1 162 ? 24.305 2.730 3.184 1.00 56.68 162 VAL A CA 1
ATOM 1194 C C . VAL A 1 162 ? 25.826 2.801 3.108 1.00 56.95 162 VAL A C 1
ATOM 1195 O O . VAL A 1 162 ? 26.426 3.874 3.055 1.00 54.74 162 VAL A O 1
ATOM 1199 N N . ALA A 1 163 ? 26.445 1.621 3.098 1.00 54.81 163 ALA A N 1
ATOM 1200 C CA . ALA A 1 163 ? 27.883 1.464 2.945 1.00 49.04 163 ALA A CA 1
ATOM 1201 C C . ALA A 1 163 ? 28.153 0.060 2.428 1.00 49.18 163 ALA A C 1
ATOM 1202 O O . ALA A 1 163 ? 27.303 -0.827 2.522 1.00 49.13 163 ALA A O 1
ATOM 1204 N N . LEU A 1 164 ? 29.342 -0.127 1.863 1.00 53.04 164 LEU A N 1
ATOM 1205 C CA . LEU A 1 164 ? 29.815 -1.441 1.456 1.00 54.30 164 LEU A CA 1
ATOM 1206 C C . LEU A 1 164 ? 31.003 -1.835 2.325 1.00 55.48 164 LEU A C 1
ATOM 1207 O O . LEU A 1 164 ? 31.758 -0.977 2.787 1.00 56.34 164 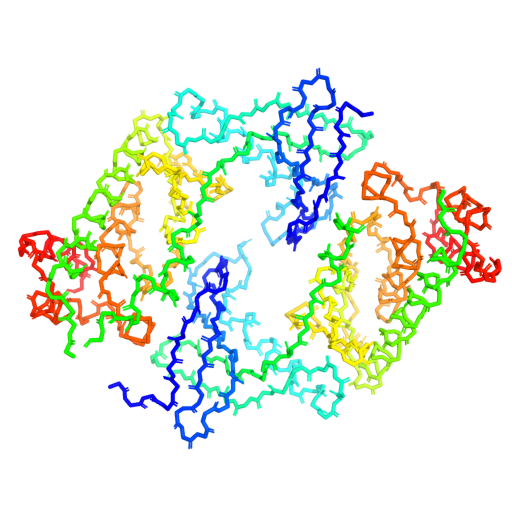LEU A O 1
ATOM 1212 N N . ILE A 1 165 ? 31.161 -3.136 2.562 1.00 56.50 165 ILE A N 1
ATOM 1213 C CA . ILE A 1 165 ? 32.102 -3.646 3.552 1.00 55.53 165 ILE A CA 1
ATOM 1214 C C . ILE A 1 165 ? 33.323 -4.285 2.905 1.00 56.82 165 ILE A C 1
ATOM 1215 O O . ILE A 1 165 ? 34.458 -3.941 3.238 1.00 76.85 165 ILE A O 1
ATOM 1220 N N . ASP A 1 166 ? 33.117 -5.221 1.987 1.00 58.31 166 ASP A N 1
ATOM 1221 C CA . ASP A 1 166 ? 34.206 -6.048 1.482 1.00 62.34 166 ASP A CA 1
ATOM 1222 C C . ASP A 1 166 ? 34.616 -5.573 0.094 1.00 55.74 166 ASP A C 1
ATOM 1223 O O . ASP A 1 166 ? 33.802 -5.575 -0.835 1.00 62.73 166 ASP A O 1
ATOM 1228 N N . PHE A 1 167 ? 35.881 -5.168 -0.041 1.00 51.98 167 PHE A N 1
ATOM 1229 C CA . PHE A 1 167 ? 36.396 -4.608 -1.285 1.00 55.15 167 PHE A CA 1
ATOM 1230 C C . PHE A 1 167 ? 37.499 -5.462 -1.897 1.00 55.61 167 PHE A C 1
ATOM 1231 O O . PHE A 1 167 ? 38.281 -4.966 -2.713 1.00 56.42 167 PHE A O 1
ATOM 1239 N N . GLU A 1 168 ? 37.593 -6.734 -1.508 1.00 61.39 168 GLU A N 1
ATOM 1240 C CA . GLU A 1 168 ? 38.584 -7.610 -2.121 1.00 62.14 168 GLU A CA 1
ATOM 1241 C C . GLU A 1 168 ? 38.241 -7.902 -3.576 1.00 56.98 168 GLU A C 1
ATOM 1242 O O . GLU A 1 168 ? 39.142 -8.051 -4.408 1.00 60.10 168 GLU A O 1
ATOM 1248 N N . ALA A 1 169 ? 36.950 -7.966 -3.904 1.00 56.41 169 ALA A N 1
ATOM 1249 C CA . ALA A 1 169 ? 36.513 -8.312 -5.250 1.00 55.67 169 ALA A CA 1
ATOM 1250 C C . ALA A 1 169 ? 36.559 -7.137 -6.212 1.00 57.18 169 ALA A C 1
ATOM 1251 O O . ALA A 1 169 ? 36.354 -7.336 -7.415 1.00 57.31 169 ALA A O 1
ATOM 1253 N N . ALA A 1 170 ? 36.822 -5.931 -5.718 1.00 54.99 170 ALA A N 1
ATOM 1254 C CA . ALA A 1 170 ? 36.809 -4.752 -6.563 1.00 52.91 170 ALA A CA 1
ATOM 1255 C C . ALA A 1 170 ? 38.030 -4.724 -7.482 1.00 47.75 170 ALA A C 1
ATOM 1256 O O . ALA A 1 170 ? 39.070 -5.328 -7.203 1.00 50.45 170 ALA A O 1
ATOM 1258 N N . ALA A 1 171 ? 37.898 -4.045 -8.608 1.00 50.57 171 ALA A N 1
ATOM 1259 C CA . ALA A 1 171 ? 39.003 -4.038 -9.581 1.00 54.30 171 ALA A CA 1
ATOM 1260 C C . ALA A 1 171 ? 38.920 -2.753 -10.376 1.00 53.02 171 ALA A C 1
ATOM 1261 O O . ALA A 1 171 ? 37.859 -2.136 -10.378 1.00 56.44 171 ALA A O 1
ATOM 1263 N N . PRO A 1 172 ? 40.005 -2.308 -11.026 1.00 57.30 172 PRO A N 1
ATOM 1264 C CA . PRO A 1 172 ? 39.905 -1.161 -11.902 1.00 57.61 172 PRO A CA 1
ATOM 1265 C C . PRO A 1 172 ? 38.913 -1.402 -13.048 1.00 56.19 172 PRO A C 1
ATOM 1266 O O . PRO A 1 172 ? 38.780 -2.518 -13.484 1.00 58.43 172 PRO A O 1
ATOM 1270 N N . LEU A 1 173 ? 38.242 -0.348 -13.506 1.00 62.32 173 LEU A N 1
ATOM 1271 C CA . LEU A 1 173 ? 37.312 -0.435 -14.662 1.00 68.32 173 LEU A CA 1
ATOM 1272 C C . LEU A 1 173 ? 38.059 -1.068 -15.836 1.00 73.48 173 LEU A C 1
ATOM 1273 O O . LEU A 1 173 ? 37.431 -1.818 -16.599 1.00 76.24 173 LEU A O 1
ATOM 1278 N N . ALA A 1 174 ? 39.345 -0.751 -15.982 1.00 73.88 174 ALA A N 1
ATOM 1279 C CA . ALA A 1 174 ? 40.189 -1.318 -17.055 1.00 79.08 174 ALA A CA 1
ATOM 1280 C C . ALA A 1 174 ? 40.241 -2.844 -16.973 1.00 84.36 174 ALA A C 1
ATOM 1281 O O . ALA A 1 174 ? 39.879 -3.469 -17.980 1.00 92.76 174 ALA A O 1
ATOM 1283 N N . GLU A 1 175 ? 40.723 -3.403 -15.855 1.00 81.66 175 GLU A N 1
ATOM 1284 C CA . GLU A 1 175 ? 40.843 -4.877 -15.668 1.00 86.39 175 GLU A CA 1
ATOM 1285 C C . GLU A 1 175 ? 39.738 -5.581 -16.445 1.00 92.31 175 GLU A C 1
ATOM 1286 O O . GLU A 1 175 ? 38.570 -5.489 -16.025 1.00 97.83 175 GLU A O 1
ATOM 1292 N N . ARG A 1 176 ? 40.103 -6.296 -17.505 1.00 95.79 176 ARG A N 1
ATOM 1293 C CA . ARG A 1 176 ? 39.072 -6.892 -18.389 1.00 100.34 176 ARG A CA 1
ATOM 1294 C C . ARG A 1 176 ? 38.663 -8.288 -17.925 1.00 96.14 176 ARG A C 1
ATOM 1295 O O . ARG A 1 176 ? 37.540 -8.701 -18.264 1.00 97.47 176 ARG A O 1
ATOM 1303 N N . SER A 1 177 ? 39.522 -8.993 -17.189 1.00 97.23 177 SER A N 1
ATOM 1304 C CA . SER A 1 177 ? 39.164 -10.370 -16.860 1.00 94.19 177 SER A CA 1
ATOM 1305 C C . SER A 1 177 ? 38.701 -10.493 -15.413 1.00 90.33 177 SER A C 1
ATOM 1306 O O . SER A 1 177 ? 37.504 -10.450 -15.132 1.00 88.22 177 SER A O 1
ATOM 1309 N N . THR A 1 180 ? 33.261 -13.031 -14.216 1.00 77.87 180 THR A N 1
ATOM 1310 C CA . THR A 1 180 ? 32.116 -12.357 -13.616 1.00 83.77 180 THR A CA 1
ATOM 1311 C C . THR A 1 180 ? 31.498 -13.196 -12.498 1.00 83.36 180 THR A C 1
ATOM 1312 O O . THR A 1 180 ? 31.165 -14.367 -12.690 1.00 77.65 180 THR A O 1
ATOM 1316 N N . LEU A 1 181 ? 31.317 -12.569 -11.339 1.00 86.61 181 LEU A N 1
ATOM 1317 C CA . LEU A 1 181 ? 30.920 -13.279 -10.131 1.00 80.40 181 LEU A CA 1
ATOM 1318 C C . LEU A 1 181 ? 29.411 -13.476 -10.094 1.00 76.54 181 LEU A C 1
ATOM 1319 O O . LEU A 1 181 ? 28.643 -12.582 -10.460 1.00 77.60 181 LEU A O 1
ATOM 1324 N N . ALA A 1 182 ? 28.987 -14.650 -9.636 1.00 75.90 182 ALA A N 1
ATOM 1325 C CA . ALA A 1 182 ? 27.568 -14.968 -9.591 1.00 70.22 182 ALA A CA 1
ATOM 1326 C C . ALA A 1 182 ? 26.903 -14.286 -8.402 1.00 69.06 182 ALA A C 1
ATOM 1327 O O . ALA A 1 182 ? 27.489 -14.160 -7.324 1.00 75.48 182 ALA A O 1
ATOM 1329 N N . ASN A 1 183 ? 25.675 -13.849 -8.616 1.00 67.73 183 ASN A N 1
ATOM 1330 C CA . ASN A 1 183 ? 24.795 -13.183 -7.673 1.00 62.16 183 ASN A CA 1
ATOM 1331 C C . ASN A 1 183 ? 24.042 -14.214 -6.828 1.00 64.82 183 ASN A C 1
ATOM 1332 O O . ASN A 1 183 ? 23.757 -15.320 -7.297 1.00 64.49 183 ASN A O 1
ATOM 1337 N N . PRO A 1 184 ? 23.735 -13.890 -5.567 1.00 57.41 184 PRO A N 1
ATOM 1338 C CA . PRO A 1 184 ? 22.951 -14.831 -4.748 1.00 63.18 184 PRO A CA 1
ATOM 1339 C C . PRO A 1 184 ? 21.567 -15.125 -5.299 1.00 61.80 184 PRO A C 1
ATOM 1340 O O . PRO A 1 184 ? 21.016 -16.195 -5.017 1.00 70.97 184 PRO A O 1
ATOM 1344 N N . ALA A 1 185 ? 20.984 -14.219 -6.080 1.00 59.30 185 ALA A N 1
ATOM 1345 C CA . ALA A 1 185 ? 19.633 -14.404 -6.595 1.00 64.59 185 ALA A CA 1
ATOM 1346 C C . ALA A 1 185 ? 19.601 -14.974 -8.006 1.00 63.50 185 ALA A C 1
ATOM 1347 O O . ALA A 1 185 ? 18.738 -15.800 -8.315 1.00 61.20 185 ALA A O 1
ATOM 1349 N N . PHE A 1 186 ? 20.523 -14.557 -8.870 1.00 62.93 186 PHE A N 1
ATOM 1350 C CA . PHE A 1 186 ? 20.501 -14.956 -10.268 1.00 64.80 186 PHE A CA 1
ATOM 1351 C C . PHE A 1 186 ? 21.915 -15.252 -10.745 1.00 65.13 186 PHE A C 1
ATOM 1352 O O . PHE A 1 186 ? 22.903 -14.801 -10.159 1.00 60.50 186 PHE A O 1
ATOM 1360 N N . GLN A 1 187 ? 21.993 -16.029 -11.821 1.00 64.57 187 GLN A N 1
ATOM 1361 C CA . GLN A 1 187 ? 23.272 -16.351 -12.433 1.00 69.10 187 GLN A CA 1
ATOM 1362 C C . GLN A 1 187 ? 23.881 -15.107 -13.076 1.00 68.79 187 GLN A C 1
ATOM 1363 O O . GLN A 1 187 ? 23.174 -14.222 -13.566 1.00 70.77 187 GLN A O 1
ATOM 1369 N N . ALA A 1 188 ? 25.207 -15.043 -13.067 1.00 70.91 188 ALA A N 1
ATOM 1370 C CA . ALA A 1 188 ? 25.893 -13.902 -13.653 1.00 71.93 188 ALA A CA 1
ATOM 1371 C C . ALA A 1 188 ? 25.756 -13.938 -15.175 1.00 73.61 188 ALA A C 1
ATOM 1372 O O . ALA A 1 188 ? 25.806 -15.014 -15.780 1.00 73.89 188 ALA A O 1
ATOM 1374 N N . PRO A 1 189 ? 25.574 -12.785 -15.823 1.00 74.30 189 PRO A N 1
ATOM 1375 C CA . PRO A 1 189 ? 25.403 -12.791 -17.272 1.00 76.07 189 PRO A CA 1
ATOM 1376 C C . PRO A 1 189 ? 26.728 -13.059 -17.966 1.00 79.18 189 PRO A C 1
ATOM 1377 O O . PRO A 1 189 ? 27.804 -12.780 -17.411 1.00 81.78 189 PRO A O 1
ATOM 1381 N N . PRO A 1 190 ? 26.696 -13.601 -19.185 1.00 80.20 190 PRO A N 1
ATOM 1382 C CA . PRO A 1 190 ? 27.945 -14.036 -19.839 1.00 82.09 190 PRO A CA 1
ATOM 1383 C C . PRO A 1 190 ? 28.906 -12.898 -20.161 1.00 83.70 190 PRO A C 1
ATOM 1384 O O . PRO A 1 190 ? 29.961 -12.776 -1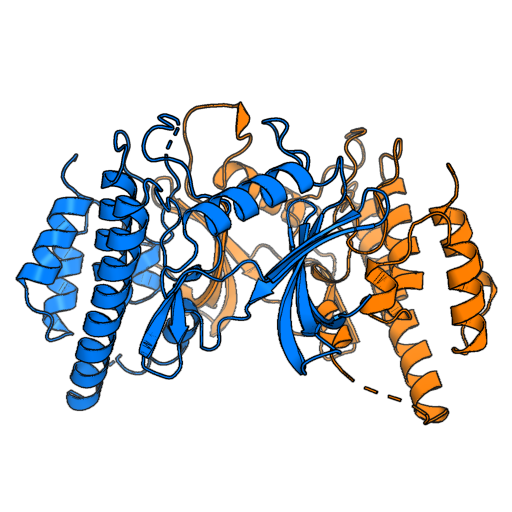9.533 1.00 82.41 190 PRO A O 1
ATOM 1388 N N . GLY A 1 191 ? 28.565 -12.070 -21.148 1.00 86.28 191 GLY A N 1
ATOM 1389 C CA . GLY A 1 191 ? 29.511 -11.096 -21.658 1.00 89.43 191 GLY A CA 1
ATOM 1390 C C . GLY A 1 191 ? 29.313 -9.665 -21.201 1.00 96.53 191 GLY A C 1
ATOM 1391 O O . GLY A 1 191 ? 29.110 -8.775 -22.033 1.00 95.26 191 GLY A O 1
ATOM 1392 N N . ARG A 1 192 ? 29.369 -9.421 -19.894 1.00 92.05 192 ARG A N 1
ATOM 1393 C CA . ARG A 1 192 ? 29.316 -8.072 -19.346 1.00 86.70 192 ARG A CA 1
ATOM 1394 C C . ARG A 1 192 ? 30.681 -7.664 -18.808 1.00 90.13 192 ARG A C 1
ATOM 1395 O O . ARG A 1 192 ? 31.393 -8.477 -18.209 1.00 88.57 192 ARG A O 1
ATOM 1403 N N . TYR A 1 193 ? 31.037 -6.398 -19.016 1.00 91.06 193 TYR A N 1
ATOM 1404 C CA . TYR A 1 193 ? 32.304 -5.862 -18.542 1.00 90.62 193 TYR A CA 1
ATOM 1405 C C . TYR A 1 193 ? 32.123 -4.398 -18.173 1.00 88.27 193 TYR A C 1
ATOM 1406 O O . TYR A 1 193 ? 31.118 -3.767 -18.508 1.00 78.83 193 TYR A O 1
ATOM 1415 N N . GLY A 1 194 ? 33.129 -3.859 -17.485 1.00 83.17 194 GLY A N 1
ATOM 1416 C CA . GLY A 1 194 ? 33.081 -2.477 -17.052 1.00 71.51 194 GLY A CA 1
ATOM 1417 C C . GLY A 1 194 ? 32.038 -2.263 -15.970 1.00 69.18 194 GLY A C 1
ATOM 1418 O O . GLY A 1 194 ? 31.805 -3.116 -15.106 1.00 71.19 194 GLY A O 1
ATOM 1419 N N . ALA A 1 195 ? 31.408 -1.088 -16.011 1.00 65.27 195 ALA A N 1
ATOM 1420 C CA . ALA A 1 195 ? 30.385 -0.750 -15.031 1.00 60.80 195 ALA A CA 1
ATOM 1421 C C . ALA A 1 195 ? 29.082 -1.514 -15.243 1.00 61.13 195 ALA A C 1
ATOM 1422 O O . ALA A 1 195 ? 28.193 -1.428 -14.389 1.00 57.40 195 ALA A O 1
ATOM 1424 N N . ASP A 1 196 ? 28.946 -2.253 -16.350 1.00 59.96 196 ASP A N 1
ATOM 1425 C CA . ASP A 1 196 ? 27.732 -3.024 -16.598 1.00 59.42 196 ASP A CA 1
ATOM 1426 C C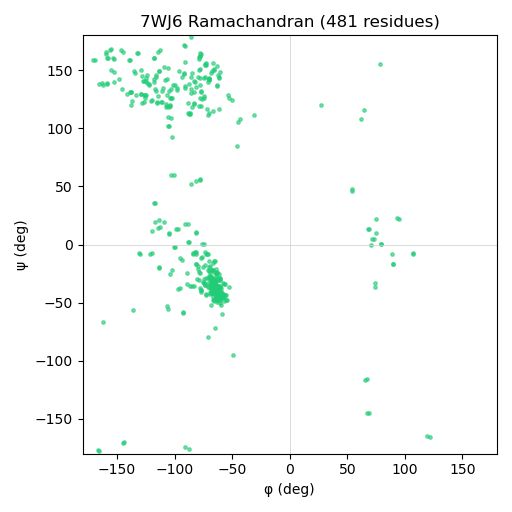 . ASP A 1 196 ? 27.592 -4.204 -15.644 1.00 59.30 196 ASP A C 1
ATOM 1427 O O . ASP A 1 196 ? 26.474 -4.687 -15.434 1.00 59.15 196 ASP A O 1
ATOM 1429 N N . VAL A 1 197 ? 28.700 -4.689 -15.081 1.00 58.88 197 VAL A N 1
ATOM 1430 C CA . VAL A 1 197 ? 28.629 -5.764 -14.093 1.00 59.47 197 VAL A CA 1
ATOM 1431 C C . VAL A 1 197 ? 27.865 -5.299 -12.859 1.00 58.87 197 VAL A C 1
ATOM 1432 O O . VAL A 1 197 ? 26.940 -5.972 -12.385 1.00 55.88 197 VAL A O 1
ATOM 1436 N N . ASP A 1 198 ? 28.232 -4.132 -12.328 1.00 56.51 198 ASP A N 1
ATOM 1437 C CA . ASP A 1 198 ? 27.530 -3.591 -11.171 1.00 52.24 198 ASP A CA 1
ATOM 1438 C C . ASP A 1 198 ? 26.119 -3.142 -11.521 1.00 54.98 198 ASP A C 1
ATOM 1439 O O . ASP A 1 198 ? 25.236 -3.157 -10.656 1.00 55.72 198 ASP A O 1
ATOM 1444 N N . ARG A 1 199 ? 25.887 -2.738 -12.773 1.00 59.58 199 ARG A N 1
ATOM 1445 C CA . ARG A 1 199 ? 24.532 -2.402 -13.198 1.00 56.75 199 ARG A CA 1
ATOM 1446 C C . ARG A 1 199 ? 23.621 -3.623 -13.125 1.00 57.05 199 ARG A C 1
ATOM 1447 O O . ARG A 1 199 ? 22.448 -3.515 -12.746 1.00 52.58 199 ARG A O 1
ATOM 1455 N N . TYR A 1 200 ? 24.151 -4.796 -13.477 1.00 55.81 200 TYR A N 1
ATOM 1456 C CA . TYR A 1 200 ? 23.370 -6.024 -13.382 1.00 51.34 200 TYR A CA 1
ATOM 1457 C C . TYR A 1 200 ? 23.086 -6.377 -11.927 1.00 53.28 200 TYR A C 1
ATOM 1458 O O . TYR A 1 200 ? 21.967 -6.780 -11.587 1.00 49.06 200 TYR A O 1
ATOM 1467 N N . SER A 1 201 ? 24.083 -6.213 -11.052 1.00 50.83 201 SER A N 1
ATOM 1468 C CA . SER A 1 201 ? 23.885 -6.511 -9.637 1.00 52.70 201 SER A CA 1
ATOM 1469 C C . SER A 1 201 ? 22.809 -5.617 -9.032 1.00 50.57 201 SER A C 1
ATOM 1470 O O . SER A 1 201 ? 21.995 -6.074 -8.220 1.00 50.01 201 SER A O 1
ATOM 1473 N N . LEU A 1 202 ? 22.791 -4.338 -9.416 1.00 55.11 202 LEU A N 1
ATOM 1474 C CA . LEU A 1 202 ? 21.765 -3.427 -8.919 1.00 52.08 202 LEU A CA 1
ATOM 1475 C C . LEU A 1 202 ? 20.380 -3.838 -9.399 1.00 49.51 202 LEU A C 1
ATOM 1476 O O . LEU A 1 202 ? 19.399 -3.734 -8.652 1.00 52.96 202 LEU A O 1
ATOM 1481 N N . ALA A 1 203 ? 20.277 -4.293 -10.650 1.00 46.90 203 ALA A N 1
ATOM 1482 C CA . ALA A 1 203 ? 19.001 -4.785 -11.155 1.00 49.33 203 ALA A CA 1
ATOM 1483 C C . ALA A 1 203 ? 18.513 -5.975 -10.336 1.00 54.89 203 ALA A C 1
ATOM 1484 O O . ALA A 1 203 ? 17.345 -6.029 -9.933 1.00 49.62 203 ALA A O 1
ATOM 1486 N N . CYS A 1 204 ? 19.402 -6.939 -10.072 1.00 51.54 204 CYS A N 1
ATOM 1487 C CA . CYS A 1 204 ? 19.024 -8.090 -9.258 1.00 50.05 204 CYS A CA 1
ATOM 1488 C C . CYS A 1 204 ? 18.632 -7.656 -7.858 1.00 52.55 204 CYS A C 1
ATOM 1489 O O . CYS A 1 204 ? 17.728 -8.240 -7.248 1.00 51.39 204 CYS A O 1
ATOM 1492 N N . LEU A 1 205 ? 19.300 -6.629 -7.333 1.00 50.06 205 LEU A N 1
ATOM 1493 C CA . LEU A 1 205 ? 18.971 -6.148 -5.999 1.00 48.93 205 LEU A CA 1
ATOM 1494 C C . LEU A 1 205 ? 17.565 -5.560 -5.950 1.00 52.00 205 LEU A C 1
ATOM 1495 O O . LEU A 1 205 ? 16.886 -5.675 -4.922 1.00 51.73 205 LEU A O 1
ATOM 1500 N N . ARG A 1 206 ? 17.101 -4.963 -7.056 1.00 48.45 206 ARG A N 1
ATOM 1501 C CA . ARG A 1 206 ? 15.766 -4.370 -7.074 1.00 50.80 206 ARG A CA 1
ATOM 1502 C C . ARG A 1 206 ? 14.691 -5.424 -6.861 1.00 55.22 206 ARG A C 1
ATOM 1503 O O . ARG A 1 206 ? 13.727 -5.198 -6.120 1.00 53.78 206 ARG A O 1
ATOM 1511 N N . LEU A 1 207 ? 14.847 -6.592 -7.488 1.00 54.85 207 LEU A N 1
ATOM 1512 C CA . LEU A 1 207 ? 13.904 -7.682 -7.265 1.00 53.47 207 LEU A CA 1
ATOM 1513 C C . LEU A 1 207 ? 14.096 -8.312 -5.891 1.00 54.58 207 LEU A C 1
ATOM 1514 O O . LEU A 1 207 ? 13.115 -8.606 -5.198 1.00 57.58 207 LEU A O 1
ATOM 1519 N N . ALA A 1 208 ? 15.351 -8.519 -5.478 1.00 52.09 208 ALA A N 1
ATOM 1520 C CA . ALA A 1 208 ? 15.625 -9.252 -4.246 1.00 48.97 208 ALA A CA 1
ATOM 1521 C C . ALA A 1 208 ? 15.065 -8.545 -3.019 1.00 51.24 208 ALA A C 1
ATOM 1522 O O . ALA A 1 208 ? 14.722 -9.203 -2.030 1.00 53.71 208 ALA A O 1
ATOM 1524 N N . LEU A 1 209 ? 14.973 -7.211 -3.052 1.00 50.48 209 LEU A N 1
ATOM 1525 C CA . LEU A 1 209 ? 14.447 -6.476 -1.906 1.00 51.34 209 LEU A CA 1
ATOM 1526 C C . LEU A 1 209 ? 12.970 -6.753 -1.660 1.00 53.53 209 LEU A C 1
ATOM 1527 O O . LEU A 1 209 ? 12.465 -6.437 -0.577 1.00 49.27 209 LEU A O 1
ATOM 1532 N N . PHE A 1 210 ? 12.266 -7.320 -2.639 1.00 47.78 210 PHE A N 1
ATOM 1533 C CA . PHE A 1 210 ? 10.845 -7.595 -2.510 1.00 52.82 210 PHE A CA 1
ATOM 1534 C C . PHE A 1 210 ? 10.485 -9.060 -2.689 1.00 56.96 210 PHE A C 1
ATOM 1535 O O . PHE A 1 210 ? 9.324 -9.424 -2.466 1.00 55.03 210 PHE A O 1
ATOM 1543 N N . LEU A 1 211 ? 11.416 -9.895 -3.090 1.00 52.68 211 LEU A N 1
ATOM 1544 C CA . LEU A 1 211 ? 10.992 -11.274 -3.241 1.00 50.59 211 LEU A CA 1
ATOM 1545 C C . LEU A 1 211 ? 11.238 -12.048 -1.952 1.00 60.00 211 LEU A C 1
ATOM 1546 O O . LEU A 1 211 ? 12.194 -11.765 -1.221 1.00 68.90 211 LEU A O 1
ATOM 1551 N N . PRO A 1 212 ? 10.388 -13.020 -1.641 1.00 55.07 212 PRO A N 1
ATOM 1552 C CA . PRO A 1 212 ? 10.684 -13.907 -0.513 1.00 49.42 212 PRO A CA 1
ATOM 1553 C C . PRO A 1 212 ? 11.914 -14.745 -0.818 1.00 51.15 212 PRO A C 1
ATOM 1554 O O . PRO A 1 212 ? 12.217 -15.045 -1.976 1.00 48.33 212 PRO A O 1
ATOM 1558 N N . LEU A 1 213 ? 12.634 -15.107 0.248 1.00 53.21 213 LEU A N 1
ATOM 1559 C CA . LEU A 1 213 ? 13.917 -15.788 0.095 1.00 50.35 213 LEU A CA 1
ATOM 1560 C C . LEU A 1 213 ? 13.793 -17.067 -0.728 1.00 52.43 213 LEU A C 1
ATOM 1561 O O . LEU A 1 213 ? 14.633 -17.336 -1.595 1.00 58.71 213 LEU A O 1
ATOM 1566 N N . THR A 1 214 ? 12.754 -17.867 -0.479 1.00 52.28 214 THR A N 1
ATOM 1567 C CA . THR A 1 214 ? 12.601 -19.123 -1.209 1.00 54.08 214 THR A CA 1
ATOM 1568 C C . THR A 1 214 ? 12.411 -18.880 -2.704 1.00 59.09 214 THR A C 1
ATOM 1569 O O . THR A 1 214 ? 13.048 -19.538 -3.537 1.00 60.27 214 THR A O 1
ATOM 1573 N N . THR A 1 215 ? 11.529 -17.942 -3.065 1.00 54.64 215 THR A N 1
ATOM 1574 C CA . THR A 1 215 ? 11.346 -17.605 -4.475 1.00 55.41 215 THR A CA 1
ATOM 1575 C C . THR A 1 215 ? 12.628 -17.041 -5.075 1.00 55.36 215 THR A C 1
ATOM 1576 O O . THR A 1 215 ? 12.973 -17.343 -6.225 1.00 57.22 215 THR A O 1
ATOM 1580 N N . LEU A 1 216 ? 13.352 -16.231 -4.302 1.00 52.46 216 LEU A N 1
ATOM 1581 C CA . LEU A 1 216 ? 14.590 -15.634 -4.789 1.00 55.12 216 LEU A CA 1
ATOM 1582 C C . LEU A 1 216 ? 15.587 -16.701 -5.230 1.00 63.73 216 LEU A C 1
ATOM 1583 O O . LEU A 1 216 ? 16.182 -16.602 -6.309 1.00 56.95 216 LEU A O 1
ATOM 1588 N N . LEU A 1 217 ? 15.757 -17.751 -4.420 1.00 62.04 217 LEU A N 1
ATOM 1589 C CA . LEU A 1 217 ? 16.766 -18.760 -4.728 1.00 56.70 217 LEU A CA 1
ATOM 1590 C C . LEU A 1 217 ? 16.312 -19.707 -5.830 1.00 55.57 217 LEU A C 1
ATOM 1591 O O . LEU A 1 217 ? 17.115 -20.092 -6.686 1.00 62.02 217 LEU A O 1
ATOM 1596 N N . VAL A 1 218 ? 15.036 -20.090 -5.832 1.00 52.76 218 VAL A N 1
ATOM 1597 C CA . VAL A 1 218 ? 14.586 -21.126 -6.754 1.00 53.66 218 VAL A CA 1
ATOM 1598 C C . VAL A 1 218 ? 14.412 -20.570 -8.164 1.00 56.29 218 VAL A C 1
ATOM 1599 O O . VAL A 1 218 ? 14.792 -21.218 -9.146 1.00 61.59 218 VAL A O 1
ATOM 1603 N N . GLN A 1 219 ? 13.858 -19.366 -8.293 1.00 55.12 219 GLN A N 1
ATOM 1604 C CA . GLN A 1 219 ? 13.490 -18.844 -9.602 1.00 57.58 219 GLN A CA 1
ATOM 1605 C C . GLN A 1 219 ? 14.692 -18.248 -10.328 1.00 58.28 219 GLN A C 1
ATOM 1606 O O . GLN A 1 219 ? 15.474 -17.486 -9.750 1.00 64.26 219 GLN A O 1
ATOM 1612 N N . ASP A 1 220 ? 14.815 -18.577 -11.612 1.00 55.77 220 ASP A N 1
ATOM 1613 C CA . ASP A 1 220 ? 15.940 -18.158 -12.435 1.00 61.88 220 ASP A CA 1
ATOM 1614 C C . ASP A 1 220 ? 15.628 -16.846 -13.156 1.00 61.20 220 ASP A C 1
ATOM 1615 O O . ASP A 1 220 ? 14.503 -16.342 -13.132 1.00 57.64 220 ASP A O 1
ATOM 1617 N N . ARG A 1 221 ? 16.654 -16.288 -13.805 1.00 61.57 221 ARG A N 1
ATOM 1618 C CA . ARG A 1 221 ? 16.527 -14.969 -14.418 1.00 59.23 221 ARG A CA 1
ATOM 1619 C C . ARG A 1 221 ? 15.627 -14.963 -15.647 1.00 62.83 221 ARG A C 1
ATOM 1620 O O . ARG A 1 221 ? 15.244 -13.880 -16.102 1.00 61.70 221 ARG A O 1
ATOM 1628 N N . HIS A 1 222 ? 15.290 -16.127 -16.206 1.00 67.82 222 HIS A N 1
ATOM 1629 C CA . HIS A 1 222 ? 14.325 -16.150 -17.300 1.00 69.67 222 HIS A CA 1
ATOM 1630 C C . HIS A 1 222 ? 12.959 -15.661 -16.834 1.00 64.72 222 HIS A C 1
ATOM 1631 O O . HIS A 1 222 ? 12.193 -15.103 -17.628 1.00 61.43 222 HIS A O 1
ATOM 1638 N N . LYS A 1 223 ? 12.647 -15.843 -15.551 1.00 62.98 223 LYS A N 1
ATOM 1639 C CA . LYS A 1 223 ? 11.354 -15.497 -14.976 1.00 59.62 223 LYS A CA 1
ATOM 1640 C C . LYS A 1 223 ? 11.304 -14.072 -14.423 1.00 58.11 223 LYS A C 1
ATOM 1641 O O . LYS A 1 223 ? 10.405 -13.761 -13.632 1.00 60.77 223 LYS A O 1
ATOM 1647 N N . ALA A 1 224 ? 12.238 -13.203 -14.824 1.00 51.81 224 ALA A N 1
ATOM 1648 C CA . ALA A 1 224 ? 12.326 -11.868 -14.232 1.00 57.29 224 ALA A CA 1
ATOM 1649 C C . ALA A 1 224 ? 11.040 -11.072 -14.431 1.00 57.53 224 ALA A C 1
ATOM 1650 O O . ALA A 1 224 ? 10.550 -10.420 -13.500 1.00 48.47 224 ALA A O 1
ATOM 1652 N N . TRP A 1 225 ? 10.488 -11.096 -15.646 1.00 57.96 225 TRP A N 1
ATOM 1653 C CA . TRP A 1 225 ? 9.270 -10.338 -15.920 1.00 57.57 225 TRP A CA 1
ATOM 1654 C C . TRP A 1 225 ? 8.117 -10.806 -15.044 1.00 55.41 225 TRP A C 1
ATOM 1655 O O . TRP A 1 225 ? 7.359 -9.984 -14.515 1.00 59.55 225 TRP A O 1
ATOM 1666 N N . GLU A 1 226 ? 7.963 -12.122 -14.884 1.00 58.43 226 GLU A N 1
ATOM 1667 C CA . GLU A 1 226 ? 6.926 -12.638 -13.996 1.00 54.99 226 GLU A CA 1
ATOM 1668 C C . GLU A 1 226 ? 7.154 -12.183 -12.560 1.00 54.13 226 GLU A C 1
ATOM 1669 O O . GLU A 1 226 ? 6.207 -11.799 -11.865 1.00 56.23 226 GLU A O 1
ATOM 1675 N N . LEU A 1 227 ? 8.410 -12.202 -12.105 1.00 52.67 227 LEU A N 1
ATOM 1676 C CA . LEU A 1 227 ? 8.710 -11.783 -10.740 1.00 52.47 227 LEU A CA 1
ATOM 1677 C C . LEU A 1 227 ? 8.371 -10.314 -10.531 1.00 54.07 227 LEU A C 1
ATOM 1678 O O . LEU A 1 227 ? 7.810 -9.940 -9.493 1.00 53.01 227 LEU A O 1
ATOM 1683 N N . ALA A 1 228 ? 8.714 -9.467 -11.505 1.00 55.19 228 ALA A N 1
ATOM 1684 C CA . ALA A 1 228 ? 8.352 -8.056 -11.429 1.00 52.08 228 ALA A CA 1
ATOM 1685 C C . ALA A 1 228 ? 6.842 -7.883 -11.324 1.00 54.62 228 ALA A C 1
ATOM 1686 O O . ALA A 1 228 ? 6.359 -7.038 -10.560 1.00 54.58 228 ALA A O 1
ATOM 1688 N N . GLU A 1 229 ? 6.080 -8.666 -12.090 1.00 53.58 229 GLU A N 1
ATOM 1689 C CA . GLU A 1 229 ? 4.626 -8.570 -12.016 1.00 58.51 229 GLU A CA 1
ATOM 1690 C C . GLU A 1 229 ? 4.118 -8.993 -10.643 1.00 56.54 229 GLU A C 1
ATOM 1691 O O . GLU A 1 229 ? 3.238 -8.340 -10.071 1.00 59.12 229 GLU A O 1
ATOM 1697 N N . ALA A 1 230 ? 4.682 -10.067 -10.085 1.00 55.50 230 ALA A N 1
ATOM 1698 C CA . ALA A 1 230 ? 4.257 -10.526 -8.766 1.00 53.63 230 ALA A CA 1
ATOM 1699 C C . ALA A 1 230 ? 4.589 -9.502 -7.687 1.00 58.20 230 ALA A C 1
ATOM 1700 O O . ALA A 1 230 ? 3.819 -9.326 -6.735 1.00 54.73 230 ALA A O 1
ATOM 1702 N N . ILE A 1 231 ? 5.734 -8.825 -7.811 1.00 53.53 231 ILE A N 1
ATOM 1703 C CA . ILE A 1 231 ? 6.093 -7.797 -6.838 1.00 50.42 231 ILE A CA 1
ATOM 1704 C C . ILE A 1 231 ? 5.068 -6.671 -6.855 1.00 55.83 231 ILE A C 1
ATOM 1705 O O . ILE A 1 231 ? 4.614 -6.207 -5.801 1.00 55.26 231 ILE A O 1
ATOM 1710 N N . ALA A 1 232 ? 4.669 -6.232 -8.051 1.00 55.75 232 ALA A N 1
ATOM 1711 C CA . ALA A 1 232 ? 3.723 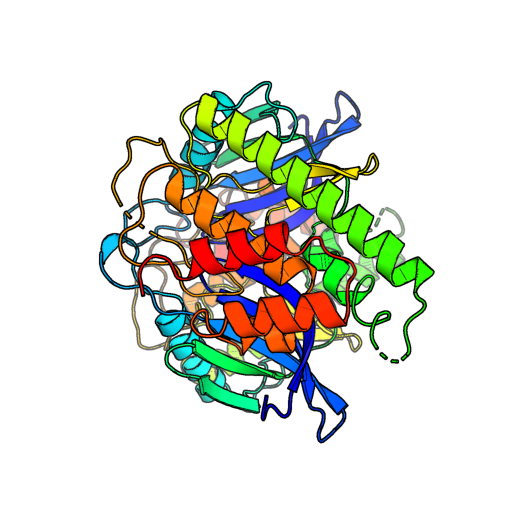-5.128 -8.171 1.00 55.88 232 ALA A CA 1
ATOM 1712 C C . ALA A 1 232 ? 2.359 -5.463 -7.581 1.00 56.84 232 ALA A C 1
ATOM 1713 O O . ALA A 1 232 ? 1.620 -4.549 -7.203 1.00 59.46 232 ALA A O 1
ATOM 1715 N N . GLU A 1 233 ? 2.005 -6.747 -7.499 1.00 61.21 233 GLU A N 1
ATOM 1716 C CA . GLU A 1 233 ? 0.735 -7.142 -6.904 1.00 64.35 233 GLU A CA 1
ATOM 1717 C C . GLU A 1 233 ? 0.761 -7.115 -5.383 1.00 63.55 233 GLU A C 1
ATOM 1718 O O . GLU A 1 233 ? -0.301 -7.009 -4.762 1.00 66.80 233 GLU A O 1
ATOM 1724 N N . HIS A 1 234 ? 1.935 -7.238 -4.766 1.00 63.39 234 HIS A N 1
ATOM 1725 C CA . HIS A 1 234 ? 2.025 -7.202 -3.312 1.00 66.07 234 HIS A CA 1
ATOM 1726 C C . HIS A 1 234 ? 2.567 -5.888 -2.773 1.00 56.27 234 HIS A C 1
ATOM 1727 O O . HIS A 1 234 ? 2.254 -5.525 -1.636 1.00 58.33 234 HIS A O 1
ATOM 1734 N N . PHE A 1 235 ? 3.348 -5.156 -3.566 1.00 51.30 235 PHE A N 1
ATOM 1735 C CA . PHE A 1 235 ? 4.037 -3.969 -3.088 1.00 52.97 235 PHE A CA 1
ATOM 1736 C C . PHE A 1 235 ? 3.747 -2.774 -3.986 1.00 58.18 235 PHE A C 1
ATOM 1737 O O . PHE A 1 235 ? 3.706 -2.912 -5.216 1.00 56.91 235 PHE A O 1
ATOM 1745 N N . PRO A 1 236 ? 3.570 -1.586 -3.407 1.00 51.87 236 PRO A N 1
ATOM 1746 C CA . PRO A 1 236 ? 3.345 -0.373 -4.215 1.00 51.10 236 PRO A CA 1
ATOM 1747 C C . PRO A 1 236 ? 4.640 0.165 -4.818 1.00 50.74 236 PRO A C 1
ATOM 1748 O O . PRO A 1 236 ? 5.014 1.328 -4.641 1.00 55.36 236 PRO A O 1
ATOM 1752 N N . VAL A 1 237 ? 5.336 -0.687 -5.560 1.00 49.50 237 VAL A N 1
ATOM 1753 C CA . VAL A 1 237 ? 6.571 -0.257 -6.206 1.00 57.36 237 VAL A CA 1
ATOM 1754 C C . VAL A 1 237 ? 6.194 0.388 -7.533 1.00 58.48 237 VAL A C 1
ATOM 1755 O O . VAL A 1 237 ? 5.367 -0.163 -8.275 1.00 62.73 237 VAL A O 1
ATOM 1759 N N . PRO A 1 238 ? 6.758 1.547 -7.862 1.00 56.90 238 PRO A N 1
ATOM 1760 C CA . PRO A 1 238 ? 6.582 2.102 -9.209 1.00 57.28 238 PRO A CA 1
ATOM 1761 C C . PRO A 1 238 ? 6.988 1.097 -10.275 1.00 59.68 238 PRO A C 1
ATOM 1762 O O . PRO A 1 238 ? 8.074 0.519 -10.224 1.00 67.08 238 PRO A O 1
ATOM 1766 N N . ARG A 1 239 ? 6.091 0.875 -11.240 1.00 63.02 239 ARG A N 1
ATOM 1767 C CA . ARG A 1 239 ? 6.265 -0.245 -12.162 1.00 60.01 239 ARG A CA 1
ATOM 1768 C C . ARG A 1 239 ? 7.487 -0.061 -13.055 1.00 60.84 239 ARG A C 1
ATOM 1769 O O . ARG A 1 239 ? 8.100 -1.052 -13.472 1.00 58.54 239 ARG A O 1
ATOM 1777 N N . GLY A 1 240 ? 7.852 1.184 -13.372 1.00 61.30 240 GLY A N 1
ATOM 1778 C CA . GLY A 1 240 ? 9.050 1.409 -14.164 1.00 60.15 240 GLY A CA 1
ATOM 1779 C C . GLY A 1 240 ? 10.313 0.986 -13.443 1.00 63.43 240 GLY A C 1
ATOM 1780 O O . GLY A 1 240 ? 11.277 0.542 -14.075 1.00 64.02 240 GLY A O 1
ATOM 1781 N N . PHE A 1 241 ? 10.328 1.124 -12.116 1.00 60.29 241 PHE A N 1
ATOM 1782 C CA . PHE A 1 241 ? 11.433 0.621 -11.305 1.00 58.84 241 PHE A CA 1
ATOM 1783 C C . PHE A 1 241 ? 11.648 -0.866 -11.558 1.00 59.67 241 PHE A C 1
ATOM 1784 O O . PHE A 1 241 ? 12.774 -1.316 -11.810 1.00 57.80 241 PHE A O 1
ATOM 1792 N N . LEU A 1 242 ? 10.560 -1.640 -11.524 1.00 56.79 242 LEU A N 1
ATOM 1793 C CA . LEU A 1 242 ? 10.649 -3.083 -11.711 1.00 59.45 242 LEU A CA 1
ATOM 1794 C C . LEU A 1 242 ? 10.925 -3.454 -13.163 1.00 62.96 242 LEU A C 1
ATOM 1795 O O . LEU A 1 242 ? 11.626 -4.439 -13.425 1.00 63.61 242 LEU A O 1
ATOM 1800 N N . ARG A 1 243 ? 10.380 -2.692 -14.116 1.00 62.58 243 ARG A N 1
ATOM 1801 C CA . ARG A 1 243 ? 10.575 -3.022 -15.526 1.00 61.43 243 ARG A CA 1
ATOM 1802 C C . ARG A 1 243 ? 12.022 -2.809 -15.954 1.00 62.30 243 ARG A C 1
ATOM 1803 O O . ARG A 1 243 ? 12.558 -3.588 -16.752 1.00 65.04 243 ARG A O 1
ATOM 1805 N N . GLU A 1 244 ? 12.673 -1.759 -15.446 1.00 66.93 244 GLU A N 1
ATOM 1806 C CA . GLU A 1 244 ? 14.073 -1.540 -15.796 1.00 65.84 244 GLU A CA 1
ATOM 1807 C C . GLU A 1 244 ? 14.952 -2.663 -15.259 1.00 65.33 244 GLU A C 1
ATOM 1808 O O . GLU A 1 244 ? 15.930 -3.059 -15.903 1.00 68.31 244 GLU A O 1
ATOM 1814 N N . ALA A 1 245 ? 14.615 -3.192 -14.082 1.00 63.38 245 ALA A N 1
ATOM 1815 C CA . ALA A 1 245 ? 15.361 -4.318 -13.533 1.00 57.22 245 ALA A CA 1
ATOM 1816 C C . ALA A 1 245 ? 15.183 -5.566 -14.390 1.00 61.63 245 ALA A C 1
ATOM 1817 O O . ALA A 1 245 ? 16.163 -6.237 -14.739 1.00 57.96 245 ALA A O 1
ATOM 1819 N N . ALA A 1 246 ? 13.935 -5.891 -14.741 1.00 61.60 246 ALA A N 1
ATOM 1820 C CA . ALA A 1 246 ? 13.682 -7.066 -15.571 1.00 61.27 246 ALA A CA 1
ATOM 1821 C C . ALA A 1 246 ? 14.352 -6.942 -16.934 1.00 59.60 246 ALA A C 1
ATOM 1822 O O . ALA A 1 246 ? 14.844 -7.936 -17.481 1.00 60.95 246 ALA A O 1
ATOM 1824 N N . ARG A 1 247 ? 14.386 -5.732 -17.499 1.00 62.85 247 ARG A N 1
ATOM 1825 C CA . ARG A 1 247 ? 15.067 -5.538 -18.777 1.00 66.18 247 ARG A CA 1
ATOM 1826 C C . ARG A 1 247 ? 16.569 -5.742 -18.632 1.00 61.58 247 ARG A C 1
ATOM 1827 O O . ARG A 1 247 ? 17.184 -6.471 -19.418 1.00 60.26 247 ARG A O 1
ATOM 1835 N N . GLU A 1 248 ? 17.173 -5.125 -17.615 1.00 65.05 248 GLU A N 1
ATOM 1836 C CA . GLU A 1 248 ? 18.616 -5.235 -17.439 1.00 63.15 248 GLU A CA 1
ATOM 1837 C C . GLU A 1 248 ? 19.040 -6.664 -17.135 1.00 62.28 248 GLU A C 1
ATOM 1838 O O . GLU A 1 248 ? 20.135 -7.082 -17.526 1.00 65.27 248 GLU A O 1
ATOM 1844 N N . ILE A 1 249 ? 18.192 -7.428 -16.444 1.00 57.36 249 ILE A N 1
ATOM 1845 C CA . ILE A 1 249 ? 18.563 -8.787 -16.072 1.00 61.92 249 ILE A CA 1
ATOM 1846 C C . ILE A 1 249 ? 18.486 -9.722 -17.276 1.00 66.98 249 ILE A C 1
ATOM 1847 O O . ILE A 1 249 ? 19.286 -10.658 -17.397 1.00 69.76 249 ILE A O 1
ATOM 1852 N N . THR A 1 250 ? 17.560 -9.468 -18.202 1.00 65.88 250 THR A N 1
ATOM 1853 C CA . THR A 1 250 ? 17.315 -10.355 -19.333 1.00 65.90 250 THR A CA 1
ATOM 1854 C C . THR A 1 250 ? 17.707 -9.741 -20.674 1.00 67.35 250 THR A C 1
ATOM 1855 O O . THR A 1 250 ? 17.323 -10.267 -21.723 1.00 70.31 250 THR A O 1
ATOM 1859 N N . ARG A 1 251 ? 18.490 -8.660 -20.667 1.00 68.55 251 ARG A N 1
ATOM 1860 C CA . ARG A 1 251 ? 18.795 -7.935 -21.897 1.00 70.61 251 ARG A CA 1
ATOM 1861 C C . ARG A 1 251 ? 19.618 -8.748 -22.891 1.00 80.92 251 ARG A C 1
ATOM 1862 O O . ARG A 1 251 ? 19.717 -8.348 -24.056 1.00 94.85 251 ARG A O 1
ATOM 1870 N N . ASP A 1 252 ? 20.208 -9.866 -22.470 1.00 81.59 252 ASP A N 1
ATOM 1871 C CA . ASP A 1 252 ? 21.069 -10.670 -23.328 1.00 80.18 252 ASP A CA 1
ATOM 1872 C C . ASP A 1 252 ? 20.492 -12.049 -23.629 1.00 82.52 252 ASP A C 1
ATOM 1873 O O . ASP A 1 252 ? 21.216 -12.916 -24.129 1.00 89.28 252 ASP A O 1
ATOM 1878 N N . LEU A 1 253 ? 19.209 -12.272 -23.359 1.00 80.73 253 LEU A N 1
ATOM 1879 C CA . LEU A 1 253 ? 18.615 -13.594 -23.542 1.00 87.73 253 LEU A CA 1
ATOM 1880 C C . LEU A 1 253 ? 17.779 -13.679 -24.820 1.00 81.85 253 LEU A C 1
ATOM 1881 O O . LEU A 1 253 ? 16.909 -12.843 -25.067 1.00 84.38 253 LEU A O 1
ATOM 1886 N N . ALA B 1 5 ? 6.396 -23.364 -6.792 1.00 95.44 5 ALA B N 1
ATOM 1887 C CA . ALA B 1 5 ? 7.752 -23.630 -6.329 1.00 104.12 5 ALA B CA 1
ATOM 1888 C C . ALA B 1 5 ? 8.061 -25.119 -6.401 1.00 106.91 5 ALA B C 1
ATOM 1889 O O . ALA B 1 5 ? 9.042 -25.532 -7.020 1.00 104.73 5 ALA B O 1
ATOM 1891 N N . GLY B 1 6 ? 7.206 -25.923 -5.772 1.00 109.83 6 GLY B N 1
ATOM 1892 C CA . GLY B 1 6 ? 7.460 -27.346 -5.681 1.00 110.11 6 GLY B CA 1
ATOM 1893 C C . GLY B 1 6 ? 8.539 -27.718 -4.694 1.00 103.02 6 GLY B C 1
ATOM 1894 O O . GLY B 1 6 ? 9.117 -28.803 -4.798 1.00 104.45 6 GLY B O 1
ATOM 1895 N N . LEU B 1 7 ? 8.825 -26.846 -3.730 1.00 105.08 7 LEU B N 1
ATOM 1896 C CA . LEU B 1 7 ? 9.899 -27.068 -2.780 1.00 95.81 7 LEU B CA 1
ATOM 1897 C C . LEU B 1 7 ? 9.332 -27.427 -1.418 1.00 89.09 7 LEU B C 1
ATOM 1898 O O . LEU B 1 7 ? 8.455 -26.714 -0.911 1.00 86.75 7 LEU B O 1
ATOM 1903 N N . PRO B 1 8 ? 9.795 -28.517 -0.803 1.00 77.05 8 PRO B N 1
ATOM 1904 C CA . PRO B 1 8 ? 9.402 -28.824 0.577 1.00 70.01 8 PRO B CA 1
ATOM 1905 C C . PRO B 1 8 ? 10.101 -27.977 1.630 1.00 70.87 8 PRO B C 1
ATOM 1906 O O . PRO B 1 8 ? 9.850 -28.177 2.824 1.00 77.91 8 PRO B O 1
ATOM 1910 N N . TYR B 1 9 ? 10.971 -27.052 1.237 1.00 69.86 9 TYR B N 1
ATOM 1911 C CA . TYR B 1 9 ? 11.731 -26.246 2.180 1.00 68.08 9 TYR B CA 1
ATOM 1912 C C . TYR B 1 9 ? 11.342 -24.784 2.038 1.00 69.50 9 TYR B C 1
ATOM 1913 O O . TYR B 1 9 ? 11.063 -24.308 0.933 1.00 81.92 9 TYR B O 1
ATOM 1922 N N . ARG B 1 10 ? 11.322 -24.080 3.162 1.0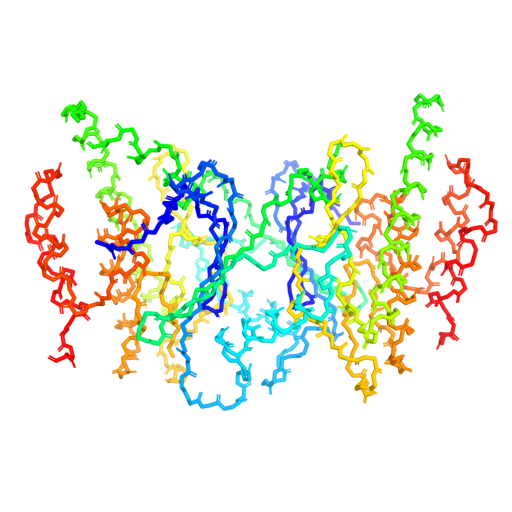0 60.76 10 ARG B N 1
ATOM 1923 C CA . ARG B 1 10 ? 11.109 -22.642 3.188 1.00 61.50 10 ARG B CA 1
ATOM 1924 C C . ARG B 1 10 ? 12.322 -22.001 3.841 1.00 66.72 10 ARG B C 1
ATOM 1925 O O . ARG B 1 10 ? 12.679 -22.355 4.969 1.00 66.35 10 ARG B O 1
ATOM 1933 N N . ILE B 1 11 ? 12.959 -21.080 3.132 1.00 63.34 11 ILE B N 1
ATOM 1934 C CA . ILE B 1 11 ? 14.156 -20.416 3.632 1.00 56.14 11 ILE B CA 1
ATOM 1935 C C . ILE B 1 11 ? 13.729 -19.233 4.492 1.00 58.01 11 ILE B C 1
ATOM 1936 O O . ILE B 1 11 ? 12.915 -18.405 4.066 1.00 64.89 11 ILE B O 1
ATOM 1941 N N . GLU B 1 12 ? 14.294 -19.138 5.699 1.00 59.13 12 GLU B N 1
ATOM 1942 C CA . GLU B 1 12 ? 13.893 -18.125 6.665 1.00 59.50 12 GLU B CA 1
ATOM 1943 C C . GLU B 1 12 ? 14.966 -17.093 6.970 1.00 65.02 12 GLU B C 1
ATOM 1944 O O . GLU B 1 12 ? 14.633 -16.010 7.461 1.00 69.41 12 GLU B O 1
ATOM 1950 N N . ALA B 1 13 ? 16.231 -17.388 6.686 1.00 67.48 13 ALA B N 1
ATOM 1951 C CA . ALA B 1 13 ? 17.302 -16.455 6.989 1.00 57.51 13 ALA B CA 1
ATOM 1952 C C . ALA B 1 13 ? 18.457 -16.685 6.028 1.00 58.54 13 ALA B C 1
ATOM 1953 O O . ALA B 1 13 ? 18.687 -17.805 5.563 1.00 56.12 13 ALA B O 1
ATOM 1955 N N . ALA B 1 14 ? 19.172 -15.604 5.726 1.00 57.02 14 ALA B N 1
ATOM 1956 C CA . ALA B 1 14 ? 20.374 -15.646 4.903 1.00 50.94 14 ALA B CA 1
ATOM 1957 C C . ALA B 1 14 ? 21.587 -15.482 5.807 1.00 49.79 14 ALA B C 1
ATOM 1958 O O . ALA B 1 14 ? 21.742 -14.443 6.456 1.00 54.88 14 ALA B O 1
ATOM 1960 N N . LEU B 1 15 ? 22.452 -16.495 5.834 1.00 51.21 15 LEU B N 1
ATOM 1961 C CA . LEU B 1 15 ? 23.544 -16.528 6.805 1.00 57.28 15 LEU B CA 1
ATOM 1962 C C . LEU B 1 15 ? 24.826 -15.913 6.247 1.00 54.37 15 LEU B C 1
ATOM 1963 O O . LEU B 1 15 ? 25.371 -14.972 6.830 1.00 54.70 15 LEU B O 1
ATOM 1968 N N . HIS B 1 16 ? 25.332 -16.444 5.136 1.00 54.24 16 HIS B N 1
ATOM 1969 C CA . HIS B 1 16 ? 26.491 -15.840 4.494 1.00 55.77 16 HIS B CA 1
ATOM 1970 C C . HIS B 1 16 ? 26.551 -16.296 3.048 1.00 51.91 16 HIS B C 1
ATOM 1971 O O . HIS B 1 16 ? 25.891 -17.260 2.652 1.00 53.23 16 HIS B O 1
ATOM 1978 N N . PHE B 1 17 ? 27.344 -15.565 2.264 1.00 54.15 17 PHE B N 1
ATOM 1979 C CA . PHE B 1 17 ? 27.531 -15.820 0.841 1.00 56.30 17 PHE B CA 1
ATOM 1980 C C . PHE B 1 17 ? 28.965 -15.480 0.467 1.00 57.65 17 PHE B C 1
ATOM 1981 O O . PHE B 1 17 ? 29.477 -14.434 0.873 1.00 60.19 17 PHE B O 1
ATOM 1989 N N . SER B 1 18 ? 29.613 -16.359 -0.291 1.00 61.50 18 SER B N 1
ATOM 1990 C CA . SER B 1 18 ? 30.975 -16.096 -0.730 1.00 61.76 18 SER B CA 1
ATOM 1991 C C . SER B 1 18 ? 31.314 -16.999 -1.904 1.00 65.27 18 SER B C 1
ATOM 1992 O O . SER B 1 18 ? 30.995 -18.192 -1.889 1.00 63.30 18 SER B O 1
ATOM 1995 N N . ASN B 1 19 ? 31.975 -16.419 -2.905 1.00 66.45 19 ASN B N 1
ATOM 1996 C CA . ASN B 1 19 ? 32.467 -17.156 -4.068 1.00 78.73 19 ASN B CA 1
ATOM 1997 C C . ASN B 1 19 ? 31.347 -17.955 -4.733 1.00 69.53 19 ASN B C 1
ATOM 1998 O O . ASN B 1 19 ? 31.483 -19.144 -5.028 1.00 72.94 19 ASN B O 1
ATOM 2000 N N . GLY B 1 20 ? 30.219 -17.285 -4.959 1.00 62.70 20 GLY B N 1
ATOM 2001 C CA . GLY B 1 20 ? 29.085 -17.916 -5.602 1.00 58.70 20 GLY B CA 1
ATOM 2002 C C . GLY B 1 20 ? 28.389 -18.981 -4.788 1.00 62.93 20 GLY B C 1
ATOM 2003 O O . GLY B 1 20 ? 27.594 -19.743 -5.347 1.00 67.86 20 GLY B O 1
ATOM 2004 N N . GLY B 1 21 ? 28.667 -19.071 -3.490 1.00 59.98 21 GLY B N 1
ATOM 2005 C CA . GLY B 1 21 ? 28.003 -20.052 -2.654 1.00 54.28 21 GLY B CA 1
ATOM 2006 C C . GLY B 1 21 ? 27.334 -19.428 -1.447 1.00 53.41 21 GLY B C 1
ATOM 2007 O O . GLY B 1 21 ? 27.973 -18.711 -0.671 1.00 58.89 21 GLY B O 1
ATOM 2008 N N . GLY B 1 22 ? 26.043 -19.699 -1.277 1.00 54.23 22 GLY B N 1
ATOM 2009 C CA . GLY B 1 22 ? 25.264 -19.147 -0.184 1.00 57.64 22 GLY B CA 1
ATOM 2010 C C . GLY B 1 22 ? 24.908 -20.198 0.848 1.00 53.79 22 GLY B C 1
ATOM 2011 O O . GLY B 1 22 ? 24.821 -21.388 0.537 1.00 50.72 22 GLY B O 1
ATOM 2012 N N . VAL B 1 23 ? 24.712 -19.751 2.087 1.00 53.45 23 VAL B N 1
ATOM 2013 C CA . VAL B 1 23 ? 24.295 -20.610 3.189 1.00 53.71 23 VAL B CA 1
ATOM 2014 C C . VAL B 1 23 ? 23.052 -19.997 3.815 1.00 52.84 23 VAL B C 1
ATOM 2015 O O . VAL B 1 23 ? 23.051 -18.812 4.165 1.00 54.59 23 VAL B O 1
ATOM 2019 N N . TYR B 1 24 ? 22.001 -20.800 3.963 1.00 53.96 24 TYR B N 1
ATOM 2020 C CA . TYR B 1 24 ? 20.720 -20.307 4.445 1.00 53.88 24 TYR B CA 1
ATOM 2021 C C . TYR B 1 24 ? 20.146 -21.261 5.482 1.00 52.92 24 TYR B C 1
ATOM 2022 O O . TYR B 1 24 ? 20.384 -22.471 5.439 1.00 55.64 24 TYR B O 1
ATOM 2031 N N . ALA B 1 25 ? 19.391 -20.697 6.420 1.00 54.23 25 ALA B N 1
ATOM 2032 C CA . ALA B 1 25 ? 18.650 -21.465 7.411 1.00 54.81 25 ALA B CA 1
ATOM 2033 C C . ALA B 1 25 ? 17.204 -21.607 6.955 1.00 54.02 25 ALA B C 1
ATOM 2034 O O . ALA B 1 25 ? 16.592 -20.635 6.503 1.00 54.32 25 ALA B O 1
ATOM 2036 N N . GLY B 1 26 ? 16.666 -22.816 7.066 1.00 54.87 26 GLY B N 1
ATOM 2037 C CA . GLY B 1 26 ? 15.322 -23.064 6.594 1.00 56.09 26 GLY B CA 1
ATOM 2038 C C . GLY B 1 26 ? 14.526 -24.040 7.433 1.00 58.54 26 GLY B C 1
ATOM 2039 O O . GLY B 1 26 ? 14.934 -24.426 8.533 1.00 56.36 26 GLY B O 1
ATOM 2040 N N . ILE B 1 27 ? 13.376 -24.447 6.909 1.00 61.51 27 ILE B N 1
ATOM 2041 C CA . ILE B 1 27 ? 12.480 -25.368 7.595 1.00 60.89 27 ILE B CA 1
ATOM 2042 C C . ILE B 1 27 ? 11.959 -26.371 6.580 1.00 62.43 27 ILE B C 1
ATOM 2043 O O . ILE B 1 27 ? 11.531 -25.987 5.486 1.00 61.15 27 ILE B O 1
ATOM 2048 N N . ASP B 1 28 ? 12.026 -27.655 6.923 1.00 65.75 28 ASP B N 1
ATOM 2049 C CA . ASP B 1 28 ? 11.296 -28.669 6.172 1.00 66.31 28 ASP B CA 1
ATOM 2050 C C . ASP B 1 28 ? 9.812 -28.496 6.469 1.00 64.26 28 ASP B C 1
ATOM 2051 O O . ASP B 1 28 ? 9.366 -28.746 7.591 1.00 61.75 28 ASP B O 1
ATOM 2056 N N . THR B 1 29 ? 9.041 -28.056 5.474 1.00 66.78 29 THR B N 1
ATOM 2057 C CA . THR B 1 29 ? 7.621 -27.820 5.702 1.00 64.72 29 THR B CA 1
ATOM 2058 C C . THR B 1 29 ? 6.853 -29.107 5.955 1.00 68.34 29 THR B C 1
ATOM 2059 O O . THR B 1 29 ? 5.779 -29.061 6.564 1.00 67.92 29 THR B O 1
ATOM 2063 N N . ARG B 1 30 ? 7.385 -30.252 5.522 1.00 70.51 30 ARG B N 1
ATOM 2064 C CA . ARG B 1 30 ? 6.698 -31.516 5.759 1.00 68.49 30 ARG B CA 1
ATOM 2065 C C . ARG B 1 30 ? 6.753 -31.920 7.225 1.00 66.50 30 ARG B C 1
ATOM 2066 O O . ARG B 1 30 ? 5.849 -32.607 7.710 1.00 70.16 30 ARG B O 1
ATOM 2074 N N . THR B 1 31 ? 7.801 -31.513 7.943 1.00 65.43 31 THR B N 1
ATOM 2075 C CA . THR B 1 31 ? 8.003 -31.932 9.324 1.00 61.84 31 THR B CA 1
ATOM 2076 C C . THR B 1 31 ? 8.314 -30.792 10.283 1.00 61.10 31 THR B C 1
ATOM 2077 O O . THR B 1 31 ? 8.378 -31.036 11.492 1.00 62.60 31 THR B O 1
ATOM 2081 N N . GLY B 1 32 ? 8.518 -29.570 9.796 1.00 62.80 32 GLY B N 1
ATOM 2082 C CA . GLY B 1 32 ? 8.913 -28.473 10.653 1.00 58.80 32 GLY B CA 1
ATOM 2083 C C . GLY B 1 32 ? 10.341 -28.521 11.150 1.00 62.07 32 GLY B C 1
ATOM 2084 O O . GLY B 1 32 ? 10.728 -27.658 11.947 1.00 62.39 32 GLY B O 1
ATOM 2085 N N . ALA B 1 33 ? 11.139 -29.488 10.700 1.00 62.54 33 ALA B N 1
ATOM 2086 C CA . ALA B 1 33 ? 12.511 -29.618 11.172 1.00 64.74 33 ALA B CA 1
ATOM 2087 C C . ALA B 1 33 ? 13.383 -28.480 10.652 1.00 61.82 33 ALA B C 1
ATOM 2088 O O . ALA B 1 33 ? 13.239 -28.034 9.510 1.00 59.75 33 ALA B O 1
ATOM 2090 N N . GLN B 1 34 ? 14.297 -28.018 11.505 1.00 58.14 34 GLN B N 1
ATOM 2091 C CA . GLN B 1 34 ? 15.243 -26.971 11.142 1.00 55.16 34 GLN B CA 1
ATOM 2092 C C . GLN B 1 34 ? 16.366 -27.541 10.281 1.00 60.12 34 GLN B C 1
ATOM 2093 O O . GLN B 1 34 ? 16.942 -28.584 10.605 1.00 62.58 34 GLN B O 1
ATOM 2095 N N . VAL B 1 35 ? 16.666 -26.866 9.170 1.00 54.57 35 VAL B N 1
ATOM 2096 C CA . VAL B 1 35 ? 17.685 -27.320 8.233 1.00 55.57 35 VAL B CA 1
ATOM 2097 C C . VAL B 1 35 ? 18.599 -26.159 7.861 1.00 55.27 35 VAL B C 1
ATOM 2098 O O . VAL B 1 35 ? 18.297 -24.989 8.099 1.00 54.37 35 VAL B O 1
ATOM 2102 N N . VAL B 1 36 ? 19.735 -26.513 7.266 1.00 47.95 36 VAL B N 1
ATOM 2103 C CA . VAL B 1 36 ? 20.649 -25.564 6.644 1.00 52.54 36 VAL B CA 1
ATOM 2104 C C . VAL B 1 36 ? 20.706 -25.894 5.160 1.00 50.84 36 VAL B C 1
ATOM 2105 O O . VAL B 1 36 ? 20.817 -27.067 4.786 1.00 49.28 36 VAL B O 1
ATOM 2109 N N . LEU B 1 37 ? 20.598 -24.871 4.317 1.00 50.92 37 LEU B N 1
ATOM 2110 C CA . LEU B 1 37 ? 20.617 -25.044 2.868 1.00 52.06 37 LEU B CA 1
ATOM 2111 C C . LEU B 1 37 ? 21.848 -24.354 2.305 1.00 53.88 37 LEU B C 1
ATOM 2112 O O . LEU B 1 37 ? 22.040 -23.149 2.510 1.00 53.26 37 LEU B O 1
ATOM 2117 N N . LYS B 1 38 ? 22.680 -25.115 1.604 1.00 49.70 38 LYS B N 1
ATOM 2118 C CA . LYS B 1 38 ? 23.836 -24.567 0.912 1.00 48.61 38 LYS B CA 1
ATOM 2119 C C . LYS B 1 38 ? 23.589 -24.656 -0.585 1.00 54.07 38 LYS B C 1
ATOM 2120 O O . LYS B 1 38 ? 23.176 -25.706 -1.090 1.00 57.37 38 LYS B O 1
ATOM 2126 N N . GLU B 1 39 ? 23.835 -23.554 -1.287 1.00 47.99 39 GLU B N 1
ATOM 2127 C CA . GLU B 1 39 ? 23.513 -23.434 -2.699 1.00 53.76 39 GLU B CA 1
ATOM 2128 C C . GLU B 1 39 ? 24.742 -22.933 -3.443 1.00 52.81 39 GLU B C 1
ATOM 2129 O O . GLU B 1 39 ? 25.568 -22.205 -2.889 1.00 59.08 39 GLU B O 1
ATOM 2135 N N . ALA B 1 40 ? 24.858 -23.327 -4.706 1.00 48.82 40 ALA B N 1
ATOM 2136 C CA . ALA B 1 40 ? 26.049 -23.019 -5.479 1.00 56.09 40 ALA B CA 1
ATOM 2137 C C . ALA B 1 40 ? 25.680 -22.850 -6.942 1.00 56.96 40 ALA B C 1
ATOM 2138 O O . ALA B 1 40 ? 24.807 -23.555 -7.455 1.00 55.02 40 ALA B O 1
ATOM 2140 N N . ARG B 1 41 ? 26.342 -21.897 -7.602 1.00 66.11 41 ARG B N 1
ATOM 2141 C CA . ARG B 1 41 ? 26.152 -21.664 -9.021 1.00 70.31 41 ARG B CA 1
ATOM 2142 C C . ARG B 1 41 ? 27.444 -21.901 -9.794 1.00 68.04 41 ARG B C 1
ATOM 2143 O O . ARG B 1 41 ? 28.526 -21.521 -9.332 1.00 64.93 41 ARG B O 1
ATOM 2151 N N . PRO B 1 42 ? 27.360 -22.516 -10.970 1.00 70.16 42 PRO B N 1
ATOM 2152 C CA . PRO B 1 42 ? 28.568 -22.813 -11.747 1.00 75.53 42 PRO B CA 1
ATOM 2153 C C . PRO B 1 42 ? 29.262 -21.550 -12.242 1.00 77.87 42 PRO B C 1
ATOM 2154 O O . PRO B 1 42 ? 28.661 -20.482 -12.377 1.00 72.47 42 PRO B O 1
ATOM 2158 N N . HIS B 1 43 ? 30.564 -21.692 -12.496 1.00 82.20 43 HIS B N 1
ATOM 2159 C CA . HIS B 1 43 ? 31.393 -20.609 -13.019 1.00 84.67 43 HIS B CA 1
ATOM 2160 C C . HIS B 1 43 ? 32.307 -21.189 -14.088 1.00 89.40 43 HIS B C 1
ATOM 2161 O O . HIS B 1 43 ? 33.104 -22.088 -13.805 1.00 86.17 43 HIS B O 1
ATOM 2168 N N . ALA B 1 44 ? 32.183 -20.680 -15.311 1.00 94.09 44 ALA B N 1
ATOM 2169 C CA . ALA B 1 44 ? 32.910 -21.182 -16.468 1.00 96.43 44 ALA B CA 1
ATOM 2170 C C . ALA B 1 44 ? 34.174 -20.379 -16.759 1.00 96.49 44 ALA B C 1
ATOM 2171 O O . ALA B 1 44 ? 34.257 -19.181 -16.478 1.00 96.45 44 ALA B O 1
ATOM 2173 N N . GLY B 1 45 ? 35.166 -21.071 -17.311 1.00 108.81 45 GLY B N 1
ATOM 2174 C CA . GLY B 1 45 ? 36.370 -20.461 -17.841 1.00 109.40 45 GLY B CA 1
ATOM 2175 C C . GLY B 1 45 ? 37.394 -20.058 -16.791 1.00 100.02 45 GLY B C 1
ATOM 2176 O O . GLY B 1 45 ? 37.084 -19.806 -15.627 1.00 96.84 45 GLY B O 1
ATOM 2177 N N . LEU B 1 46 ? 38.654 -19.997 -17.242 1.00 104.62 46 LEU B N 1
ATOM 2178 C CA . LEU B 1 46 ? 39.820 -19.630 -16.440 1.00 92.84 46 LEU B CA 1
ATOM 2179 C C . LEU B 1 46 ? 40.066 -20.592 -15.282 1.00 89.19 46 LEU B C 1
ATOM 2180 O O . LEU B 1 46 ? 39.323 -20.597 -14.297 1.00 88.63 46 LEU B O 1
ATOM 2185 N N . ALA B 1 47 ? 41.117 -21.402 -15.385 1.00 80.72 47 ALA B N 1
ATOM 2186 C CA . ALA B 1 47 ? 41.456 -22.358 -14.342 1.00 83.59 47 ALA B CA 1
ATOM 2187 C C . ALA B 1 47 ? 42.280 -21.744 -13.218 1.00 86.78 47 ALA B C 1
ATOM 2188 O O . ALA B 1 47 ? 42.518 -22.415 -12.207 1.00 84.25 47 ALA B O 1
ATOM 2190 N N . ALA B 1 48 ? 42.716 -20.492 -13.365 1.00 85.83 48 ALA B N 1
ATOM 2191 C CA . ALA B 1 48 ? 43.539 -19.858 -12.343 1.00 79.49 48 ALA B CA 1
ATOM 2192 C C . ALA B 1 48 ? 42.740 -19.440 -11.114 1.00 85.51 48 ALA B C 1
ATOM 2193 O O . ALA B 1 48 ? 43.335 -19.223 -10.052 1.00 82.64 48 ALA B O 1
ATOM 2195 N N . ASP B 1 49 ? 41.419 -19.308 -11.227 1.00 85.32 49 ASP B N 1
ATOM 2196 C CA . ASP B 1 49 ? 40.580 -19.103 -10.053 1.00 95.37 49 ASP B CA 1
ATOM 2197 C C . ASP B 1 49 ? 40.134 -20.416 -9.419 1.00 90.40 49 ASP B C 1
ATOM 2198 O O . ASP B 1 49 ? 39.378 -20.387 -8.444 1.00 95.01 49 ASP B O 1
ATOM 2203 N N . GLY B 1 50 ? 40.585 -21.549 -9.966 1.00 87.90 50 GLY B N 1
ATOM 2204 C CA . GLY B 1 50 ? 40.374 -22.907 -9.483 1.00 86.39 50 GLY B CA 1
ATOM 2205 C C . GLY B 1 50 ? 39.153 -23.280 -8.664 1.00 83.08 50 GLY B C 1
ATOM 2206 O O . GLY B 1 50 ? 38.953 -22.770 -7.558 1.00 95.77 50 GLY B O 1
ATOM 2207 N N . ALA B 1 51 ? 38.361 -24.217 -9.193 1.00 78.01 51 ALA B N 1
ATOM 2208 C CA . ALA B 1 51 ? 37.211 -24.804 -8.510 1.00 79.20 51 ALA B CA 1
ATOM 2209 C C . ALA B 1 51 ? 36.120 -23.771 -8.252 1.00 78.67 51 ALA B C 1
ATOM 2210 O O . ALA B 1 51 ? 36.308 -22.829 -7.475 1.00 77.12 51 ALA B O 1
ATOM 2212 N N . ASP B 1 52 ? 34.963 -23.959 -8.877 1.00 67.15 52 ASP B N 1
ATOM 2213 C CA . ASP B 1 52 ? 33.834 -23.079 -8.644 1.00 69.01 52 ASP B CA 1
ATOM 2214 C C . ASP B 1 52 ? 33.026 -23.571 -7.447 1.00 69.82 52 ASP B C 1
ATOM 2215 O O . ASP B 1 52 ? 33.378 -24.547 -6.777 1.00 70.09 52 ASP B O 1
ATOM 2220 N N . ALA B 1 53 ? 31.915 -22.885 -7.179 1.00 65.31 53 ALA B N 1
ATOM 2221 C CA . ALA B 1 53 ? 31.116 -23.215 -6.008 1.00 65.30 53 ALA B CA 1
ATOM 2222 C C . ALA B 1 53 ? 30.471 -24.591 -6.128 1.00 62.40 53 ALA B C 1
ATOM 2223 O O . ALA B 1 53 ? 30.342 -25.300 -5.124 1.00 55.57 53 ALA B O 1
ATOM 2225 N N . VAL B 1 54 ? 30.081 -24.998 -7.337 1.00 59.15 54 VAL B N 1
ATOM 2226 C CA . VAL B 1 54 ? 29.459 -26.308 -7.497 1.00 59.32 54 VAL B CA 1
ATOM 2227 C C . VAL B 1 54 ? 30.473 -27.419 -7.247 1.00 59.40 54 VAL B C 1
ATOM 2228 O O . VAL B 1 54 ? 30.146 -28.454 -6.653 1.00 59.87 54 VAL B O 1
ATOM 2232 N N . THR B 1 55 ? 31.718 -27.222 -7.678 1.00 61.32 55 THR B N 1
ATOM 2233 C CA . THR B 1 55 ? 32.748 -28.223 -7.424 1.00 59.60 55 THR B CA 1
ATOM 2234 C C . THR B 1 55 ? 33.009 -28.365 -5.931 1.00 56.21 55 THR B C 1
ATOM 2235 O O . THR B 1 55 ? 33.096 -29.481 -5.404 1.00 56.64 55 THR B O 1
ATOM 2239 N N . ARG B 1 56 ? 33.149 -27.238 -5.233 1.00 57.13 56 ARG B N 1
ATOM 2240 C CA . ARG B 1 56 ? 33.392 -27.286 -3.797 1.00 60.52 56 ARG B CA 1
ATOM 2241 C C . ARG B 1 56 ? 32.186 -27.823 -3.037 1.00 53.83 56 ARG B C 1
ATOM 2242 O O . ARG B 1 56 ? 32.352 -28.520 -2.029 1.00 51.10 56 ARG B O 1
ATOM 2250 N N . LEU B 1 57 ? 30.971 -27.525 -3.503 1.00 55.38 57 LEU B N 1
ATOM 2251 C CA . LEU B 1 57 ? 29.781 -28.065 -2.850 1.00 53.73 57 LEU B CA 1
ATOM 2252 C C . LEU B 1 57 ? 29.695 -29.578 -3.015 1.00 56.49 57 LEU B C 1
ATOM 2253 O O . LEU B 1 57 ? 29.331 -30.291 -2.072 1.00 50.69 57 LEU B O 1
ATOM 2258 N N . ARG B 1 58 ? 30.022 -30.087 -4.205 1.00 54.34 58 ARG B N 1
ATOM 2259 C CA . ARG B 1 58 ? 30.002 -31.531 -4.413 1.00 52.44 58 ARG B CA 1
ATOM 2260 C C . ARG B 1 58 ? 31.048 -32.223 -3.549 1.00 57.27 58 ARG B C 1
ATOM 2261 O O . ARG B 1 58 ? 30.791 -33.294 -2.986 1.00 58.86 58 ARG B O 1
ATOM 2269 N N . HIS B 1 59 ? 32.231 -31.620 -3.416 1.00 53.67 59 HIS B N 1
ATOM 2270 C CA . HIS B 1 59 ? 33.262 -32.222 -2.577 1.00 54.90 59 HIS B CA 1
ATOM 2271 C C . HIS B 1 59 ? 32.854 -32.227 -1.105 1.00 54.85 59 HIS B C 1
ATOM 2272 O O . HIS B 1 59 ? 33.103 -33.206 -0.391 1.00 53.86 59 HIS B O 1
ATOM 2279 N N . GLU B 1 60 ? 32.222 -31.149 -0.633 1.00 50.70 60 GLU B N 1
ATOM 2280 C CA . GLU B 1 60 ? 31.778 -31.112 0.755 1.00 55.07 60 GLU B CA 1
ATOM 2281 C C . GLU B 1 60 ? 30.721 -32.177 1.021 1.00 50.56 60 GLU B C 1
ATOM 2282 O O . GLU B 1 60 ? 30.762 -32.864 2.050 1.00 49.68 60 GLU B O 1
ATOM 2288 N N . ARG B 1 61 ? 29.777 -32.342 0.094 1.00 47.69 61 ARG B N 1
ATOM 2289 C CA . ARG B 1 61 ? 28.761 -33.376 0.254 1.00 49.69 61 ARG B CA 1
ATOM 2290 C C . ARG B 1 61 ? 29.389 -34.764 0.285 1.00 51.91 61 ARG B C 1
ATOM 2291 O O . ARG B 1 61 ? 28.989 -35.618 1.086 1.00 50.24 61 ARG B O 1
ATOM 2299 N N . ASP B 1 62 ? 30.384 -35.003 -0.573 1.00 50.65 62 ASP B N 1
ATOM 2300 C CA . ASP B 1 62 ? 31.070 -36.292 -0.578 1.00 56.43 62 ASP B CA 1
ATOM 2301 C C . ASP B 1 62 ? 31.756 -36.549 0.758 1.00 53.25 62 ASP B C 1
ATOM 2302 O O . ASP B 1 62 ? 31.661 -37.646 1.321 1.00 51.61 62 ASP B O 1
ATOM 2307 N N . MET B 1 63 ? 32.458 -35.542 1.278 1.00 44.81 63 MET B N 1
ATOM 2308 C CA . MET B 1 63 ? 33.122 -35.690 2.568 1.00 49.15 63 MET B CA 1
ATOM 2309 C C . MET B 1 63 ? 32.105 -35.928 3.678 1.00 46.91 63 MET B C 1
ATOM 2310 O O . MET B 1 63 ? 32.314 -36.780 4.547 1.00 43.97 63 MET B O 1
ATOM 2315 N N . LEU B 1 64 ? 30.980 -35.205 3.649 1.00 44.21 64 LEU B N 1
ATOM 2316 C CA . LEU B 1 64 ? 29.958 -35.399 4.675 1.00 43.09 64 LEU B CA 1
ATOM 2317 C C . LEU B 1 64 ? 29.317 -36.780 4.583 1.00 49.22 64 LEU B C 1
ATOM 2318 O O . LEU B 1 64 ? 28.868 -37.322 5.600 1.00 47.24 64 LEU B O 1
ATOM 2323 N N . GLN B 1 65 ? 29.257 -37.365 3.385 1.00 50.70 65 GLN B N 1
ATOM 2324 C CA . GLN B 1 65 ? 28.662 -38.690 3.255 1.00 49.56 65 GLN B CA 1
ATOM 2325 C C . GLN B 1 65 ? 29.625 -39.786 3.693 1.00 50.42 65 GLN B C 1
ATOM 2326 O O . GLN B 1 65 ? 29.183 -40.831 4.184 1.00 51.42 65 GLN B O 1
ATOM 2332 N N . ARG B 1 66 ? 30.933 -39.571 3.528 1.00 49.89 66 ARG B N 1
ATOM 2333 C CA . ARG B 1 66 ? 31.908 -40.515 4.063 1.00 50.66 66 ARG B CA 1
ATOM 2334 C C . ARG B 1 66 ? 31.951 -40.476 5.584 1.00 47.29 66 ARG B C 1
ATOM 2335 O O . ARG B 1 66 ? 32.291 -41.480 6.219 1.00 48.51 66 ARG B O 1
ATOM 2343 N N . LEU B 1 67 ? 31.605 -39.339 6.181 1.00 46.60 67 LEU B N 1
ATOM 2344 C CA . LEU B 1 67 ? 31.655 -39.157 7.624 1.00 46.09 67 LEU B CA 1
ATOM 2345 C C . LEU B 1 67 ? 30.300 -39.371 8.282 1.00 44.56 67 LEU B C 1
ATOM 2346 O O . LEU B 1 67 ? 30.124 -39.006 9.450 1.00 44.93 67 LEU B O 1
ATOM 2351 N N . ALA B 1 68 ? 29.342 -39.943 7.555 1.00 45.15 68 ALA B N 1
ATOM 2352 C CA . ALA B 1 68 ? 27.990 -40.107 8.069 1.00 47.80 68 ALA B CA 1
ATOM 2353 C C . ALA B 1 68 ? 27.975 -40.999 9.307 1.00 46.70 68 ALA B C 1
ATOM 2354 O O . ALA B 1 68 ? 28.764 -41.938 9.436 1.00 44.10 68 ALA B O 1
ATOM 2356 N N . GLY B 1 69 ? 27.064 -40.687 10.229 1.00 44.49 69 GLY B N 1
ATOM 2357 C CA . GLY B 1 69 ? 26.912 -41.425 11.459 1.00 42.14 69 GLY B CA 1
ATOM 2358 C C . GLY B 1 69 ? 27.760 -40.932 12.613 1.00 41.58 69 GLY B C 1
ATOM 2359 O O . GLY B 1 69 ? 27.488 -41.295 13.762 1.00 50.98 69 GLY B O 1
ATOM 2360 N N . ILE B 1 70 ? 28.784 -40.134 12.344 1.00 45.40 70 ILE B N 1
ATOM 2361 C CA . ILE B 1 70 ? 29.607 -39.565 13.404 1.00 48.83 70 ILE B CA 1
ATOM 2362 C C . ILE B 1 70 ? 28.867 -38.394 14.038 1.00 54.78 70 ILE B C 1
ATOM 2363 O O . ILE B 1 70 ? 28.430 -37.471 13.341 1.00 57.20 70 ILE B O 1
ATOM 2368 N N . ASP B 1 71 ? 28.711 -38.433 15.361 1.00 59.55 71 ASP B N 1
ATOM 2369 C CA . ASP B 1 71 ? 28.079 -37.327 16.070 1.00 64.14 71 ASP B CA 1
ATOM 2370 C C . ASP B 1 71 ? 29.044 -36.151 16.148 1.00 60.53 71 ASP B C 1
ATOM 2371 O O . ASP B 1 71 ? 30.191 -36.300 16.581 1.00 59.99 71 ASP B O 1
ATOM 2376 N N . GLY B 1 72 ? 28.579 -34.981 15.722 1.00 56.01 72 GLY B N 1
ATOM 2377 C CA . GLY B 1 72 ? 29.432 -33.825 15.535 1.00 56.10 72 GLY B CA 1
ATOM 2378 C C . GLY B 1 72 ? 29.683 -33.492 14.083 1.00 53.41 72 GLY B C 1
ATOM 2379 O O . GLY B 1 72 ? 30.279 -32.445 13.797 1.00 54.56 72 GLY B O 1
ATOM 2380 N N . VAL B 1 73 ? 29.257 -34.350 13.166 1.00 49.31 73 VAL B N 1
ATOM 2381 C CA . VAL B 1 73 ? 29.313 -34.107 11.728 1.00 52.67 73 VAL B CA 1
ATOM 2382 C C . VAL B 1 73 ? 27.880 -33.957 11.229 1.00 53.70 73 VAL B C 1
ATOM 2383 O O . VAL B 1 73 ? 27.064 -34.868 11.426 1.00 52.24 73 VAL B O 1
ATOM 2387 N N . PRO B 1 74 ? 27.524 -32.834 10.605 1.00 55.09 74 PRO B N 1
ATOM 2388 C CA . PRO B 1 74 ? 26.144 -32.650 10.141 1.00 53.90 74 PRO B CA 1
ATOM 2389 C C . PRO B 1 74 ? 25.761 -33.669 9.078 1.00 50.56 74 PRO B C 1
ATOM 2390 O O . PRO B 1 74 ? 26.540 -33.975 8.173 1.00 54.09 74 PRO B O 1
ATOM 2394 N N . ALA B 1 75 ? 24.548 -34.200 9.202 1.00 48.21 75 ALA B N 1
ATOM 2395 C CA . ALA B 1 75 ? 24.050 -35.195 8.264 1.00 56.77 75 ALA B CA 1
ATOM 2396 C C . ALA B 1 75 ? 23.575 -34.539 6.973 1.00 45.21 75 ALA B C 1
ATOM 2397 O O . ALA B 1 75 ? 23.131 -33.389 6.962 1.00 47.67 75 ALA B O 1
ATOM 2399 N N . VAL B 1 76 ? 23.681 -35.285 5.877 1.00 45.23 76 VAL B N 1
ATOM 2400 C CA . VAL B 1 76 ? 23.167 -34.848 4.583 1.00 51.48 76 VAL B CA 1
ATOM 2401 C C . VAL B 1 76 ? 21.716 -35.301 4.483 1.00 51.73 76 VAL B C 1
ATOM 2402 O O . VAL B 1 76 ? 21.433 -36.500 4.437 1.00 52.61 76 VAL B O 1
ATOM 2406 N N . LEU B 1 77 ? 20.795 -34.340 4.465 1.00 53.98 77 LEU B N 1
ATOM 2407 C CA . LEU B 1 77 ? 19.367 -34.628 4.411 1.00 50.68 77 LEU B CA 1
ATOM 2408 C C . LEU B 1 77 ? 18.838 -34.752 2.988 1.00 52.57 77 LEU B C 1
ATOM 2409 O O . LEU B 1 77 ? 17.921 -35.542 2.744 1.00 53.83 77 LEU B O 1
ATOM 2414 N N . ASP B 1 78 ? 19.386 -33.989 2.048 1.00 50.87 78 ASP B N 1
ATOM 2415 C CA . ASP B 1 78 ? 18.852 -33.936 0.695 1.00 55.57 78 ASP B CA 1
ATOM 2416 C C . ASP B 1 78 ? 19.843 -33.193 -0.189 1.00 59.28 78 ASP B C 1
ATOM 2417 O O . ASP B 1 78 ? 20.678 -32.425 0.297 1.00 60.71 78 ASP B O 1
ATOM 2422 N N . HIS B 1 79 ? 19.737 -33.431 -1.494 1.00 59.03 79 HIS B N 1
ATOM 2423 C CA . HIS B 1 79 ? 20.478 -32.654 -2.475 1.00 61.40 79 HIS B CA 1
ATOM 2424 C C . HIS B 1 79 ? 19.776 -32.773 -3.818 1.00 60.71 79 HIS B C 1
ATOM 2425 O O . HIS B 1 79 ? 19.313 -33.854 -4.187 1.00 65.94 79 HIS B O 1
ATOM 2432 N N . PHE B 1 80 ? 19.696 -31.658 -4.536 1.00 50.28 80 PHE B N 1
ATOM 2433 C CA . PHE B 1 80 ? 19.012 -31.634 -5.819 1.00 52.32 80 PHE B CA 1
ATOM 2434 C C . PHE B 1 80 ? 19.575 -30.478 -6.632 1.00 58.66 80 PHE B C 1
ATOM 2435 O O . PHE B 1 80 ? 20.281 -29.611 -6.111 1.00 55.44 80 PHE B O 1
ATOM 2443 N N . THR B 1 81 ? 19.250 -30.473 -7.920 1.00 56.03 81 THR B N 1
ATOM 2444 C CA . THR B 1 81 ? 19.699 -29.428 -8.828 1.00 58.19 81 THR B CA 1
ATOM 2445 C C . THR B 1 81 ? 18.504 -28.886 -9.594 1.00 63.48 81 THR B C 1
ATOM 2446 O O . THR B 1 81 ? 17.713 -29.658 -10.146 1.00 66.03 81 THR B O 1
ATOM 2450 N N . LEU B 1 82 ? 18.367 -27.567 -9.606 1.00 66.41 82 LEU B N 1
ATOM 2451 C CA . LEU B 1 82 ? 17.385 -26.874 -10.434 1.00 56.70 82 LEU B CA 1
ATOM 2452 C C . LEU B 1 82 ? 18.178 -26.255 -11.577 1.00 59.92 82 LEU B C 1
ATOM 2453 O O . LEU B 1 82 ? 18.844 -25.231 -11.398 1.00 58.33 82 LEU B O 1
ATOM 2458 N N . GLY B 1 83 ? 18.126 -26.895 -12.741 1.00 63.53 83 GLY B N 1
ATOM 2459 C CA . GLY B 1 83 ? 18.997 -26.514 -13.831 1.00 63.09 83 GLY B CA 1
ATOM 2460 C C . GLY B 1 83 ? 20.439 -26.788 -13.469 1.00 67.82 83 GLY B C 1
ATOM 2461 O O . GLY B 1 83 ? 20.818 -27.940 -13.235 1.00 66.05 83 GLY B O 1
ATOM 2462 N N . GLU B 1 84 ? 21.250 -25.733 -13.395 1.00 63.00 84 GLU B N 1
ATOM 2463 C CA . GLU B 1 84 ? 22.619 -25.838 -12.911 1.00 62.13 84 GLU B CA 1
ATOM 2464 C C . GLU B 1 84 ? 22.771 -25.287 -11.499 1.00 61.41 84 GLU B C 1
ATOM 2465 O O . GLU B 1 84 ? 23.897 -25.164 -11.007 1.00 63.40 84 GLU B O 1
ATOM 2467 N N . HIS B 1 85 ? 21.666 -24.967 -10.830 1.00 63.51 85 HIS B N 1
ATOM 2468 C CA . HIS B 1 85 ? 21.697 -24.460 -9.463 1.00 60.77 85 HIS B CA 1
ATOM 2469 C C . HIS B 1 85 ? 21.676 -25.653 -8.516 1.00 59.16 85 HIS B C 1
ATOM 2470 O O . HIS B 1 85 ? 20.676 -26.373 -8.437 1.00 57.06 85 HIS B O 1
ATOM 2477 N N . HIS B 1 86 ? 22.780 -25.863 -7.801 1.00 57.59 86 HIS B N 1
ATOM 2478 C CA . HIS B 1 86 ? 22.914 -26.985 -6.883 1.00 54.16 86 HIS B CA 1
ATOM 2479 C C . HIS B 1 86 ? 22.454 -26.601 -5.482 1.00 50.80 86 HIS B C 1
ATOM 2480 O O . HIS B 1 86 ? 22.782 -25.524 -4.978 1.00 50.71 86 HIS B O 1
ATOM 2487 N N . PHE B 1 87 ? 21.699 -27.495 -4.853 1.00 52.09 87 PHE B N 1
ATOM 2488 C CA . PHE B 1 87 ? 21.239 -27.303 -3.486 1.00 56.02 87 PHE B CA 1
ATOM 2489 C C . PHE B 1 87 ? 21.712 -28.462 -2.622 1.00 53.56 87 PHE B C 1
ATOM 2490 O O . PHE B 1 87 ? 21.647 -29.625 -3.034 1.00 57.75 87 PHE B O 1
ATOM 2498 N N . LEU B 1 88 ? 22.175 -28.138 -1.417 1.00 50.55 88 LEU B N 1
ATOM 2499 C CA . LEU B 1 88 ? 22.610 -29.127 -0.439 1.00 50.34 88 LEU B CA 1
ATOM 2500 C C . LEU B 1 88 ? 21.904 -28.835 0.874 1.00 51.93 88 LEU B C 1
ATOM 2501 O O . LEU B 1 88 ? 22.037 -27.734 1.420 1.00 53.64 88 LEU B O 1
ATOM 2506 N N . VAL B 1 89 ? 21.161 -29.813 1.380 1.00 48.19 89 VAL B N 1
ATOM 2507 C CA . VAL B 1 89 ? 20.373 -29.661 2.597 1.00 52.11 89 VAL B CA 1
ATOM 2508 C C . VAL B 1 89 ? 21.071 -30.428 3.710 1.00 50.71 89 VAL B C 1
ATOM 2509 O O . VAL B 1 89 ? 21.244 -31.649 3.620 1.00 49.74 89 VAL B O 1
ATOM 2513 N N . LEU B 1 90 ? 21.464 -29.715 4.760 1.00 49.59 90 LEU B N 1
ATOM 2514 C CA . LEU B 1 90 ? 22.173 -30.295 5.887 1.00 47.80 90 LEU B CA 1
ATOM 2515 C C . LEU B 1 90 ? 21.351 -30.139 7.157 1.00 54.30 90 LEU B C 1
ATOM 2516 O O . LEU B 1 90 ? 20.442 -29.308 7.236 1.00 53.51 90 LEU B O 1
ATOM 2521 N N . GLU B 1 91 ? 21.681 -30.952 8.158 1.00 56.24 91 GLU B N 1
ATOM 2522 C CA . GLU B 1 91 ? 21.054 -30.797 9.461 1.00 58.08 91 GLU B CA 1
ATOM 2523 C C . GLU B 1 91 ? 21.625 -29.569 10.162 1.00 56.17 91 GLU B C 1
ATOM 2524 O O . GLU B 1 91 ? 22.804 -29.237 10.013 1.00 53.87 91 GLU B O 1
ATOM 2530 N N . ARG B 1 92 ? 20.766 -28.868 10.890 1.00 57.88 92 ARG B N 1
ATOM 2531 C CA . ARG B 1 92 ? 21.164 -27.685 11.640 1.00 59.66 92 ARG B CA 1
ATOM 2532 C C . ARG B 1 92 ? 21.710 -28.110 12.998 1.00 63.09 92 ARG B C 1
ATOM 2533 O O . ARG B 1 92 ? 20.992 -28.717 13.799 1.00 63.11 92 ARG B O 1
ATOM 2541 N N . ILE B 1 93 ? 22.977 -27.808 13.249 1.00 59.43 93 ILE B N 1
ATOM 2542 C CA . ILE B 1 93 ? 23.582 -28.044 14.554 1.00 64.11 93 ILE B CA 1
ATOM 2543 C C . ILE B 1 93 ? 23.345 -26.814 15.422 1.00 56.92 93 ILE B C 1
ATOM 2544 O O . ILE B 1 93 ? 23.752 -25.703 15.065 1.00 59.06 93 ILE B O 1
ATOM 2549 N N . GLU B 1 94 ? 22.685 -27.006 16.558 1.00 62.50 94 GLU B N 1
ATOM 2550 C CA . GLU B 1 94 ? 22.482 -25.903 17.484 1.00 64.80 94 GLU B CA 1
ATOM 2551 C C . GLU B 1 94 ? 23.749 -25.656 18.302 1.00 59.88 94 GLU B C 1
ATOM 2552 O O . GLU B 1 94 ? 24.636 -26.505 18.400 1.00 66.90 94 GLU B O 1
ATOM 2554 N N . GLY B 1 95 ? 23.827 -24.471 18.887 1.00 63.69 95 GLY B N 1
ATOM 2555 C CA . GLY B 1 95 ? 24.948 -24.080 19.718 1.00 59.62 95 GLY B CA 1
ATOM 2556 C C . GLY B 1 95 ? 25.625 -22.829 19.201 1.00 54.90 95 GLY B C 1
ATOM 2557 O O . GLY B 1 95 ? 25.096 -22.099 18.356 1.00 62.11 95 GLY B O 1
ATOM 2558 N N . ARG B 1 96 ? 26.820 -22.579 19.729 1.00 54.60 96 ARG B N 1
ATOM 2559 C CA . ARG B 1 96 ? 27.594 -21.389 19.406 1.00 55.89 96 ARG B CA 1
ATOM 2560 C C . ARG B 1 96 ? 28.973 -21.780 18.898 1.00 52.98 96 ARG B C 1
ATOM 2561 O O . ARG B 1 96 ? 29.589 -22.722 19.403 1.00 56.47 96 ARG B O 1
ATOM 2569 N N . ALA B 1 97 ? 29.466 -21.025 17.921 1.00 52.10 97 ALA B N 1
ATOM 2570 C CA . ALA B 1 97 ? 30.812 -21.243 17.417 1.00 52.30 97 ALA B CA 1
ATOM 2571 C C . ALA B 1 97 ? 31.832 -20.824 18.467 1.00 52.88 97 ALA B C 1
ATOM 2572 O O . ALA B 1 97 ? 31.632 -19.847 19.196 1.00 55.67 97 ALA B O 1
ATOM 2574 N N . LEU B 1 98 ? 32.933 -21.573 18.541 1.00 47.34 98 LEU B N 1
ATOM 2575 C CA . LEU B 1 98 ? 33.891 -21.379 19.625 1.00 53.71 98 LEU B CA 1
ATOM 2576 C C . LEU B 1 98 ? 34.481 -19.972 19.628 1.00 53.72 98 LEU B C 1
ATOM 2577 O O . LEU B 1 98 ? 34.802 -19.441 20.697 1.00 55.47 98 LEU B O 1
ATOM 2582 N N . ASN B 1 99 ? 34.600 -19.339 18.460 1.00 53.41 99 ASN B N 1
ATOM 2583 C CA . ASN B 1 99 ? 35.194 -18.008 18.407 1.00 53.89 99 ASN B CA 1
ATOM 2584 C C . ASN B 1 99 ? 34.349 -16.956 19.116 1.00 55.62 99 ASN B C 1
ATOM 2585 O O . ASN B 1 99 ? 34.898 -15.940 19.555 1.00 55.81 99 ASN B O 1
ATOM 2590 N N . THR B 1 100 ? 33.042 -17.182 19.266 1.00 58.63 100 THR B N 1
ATOM 2591 C CA . THR B 1 100 ? 32.200 -16.212 19.958 1.00 58.92 100 THR B CA 1
ATOM 2592 C C . THR B 1 100 ? 32.377 -16.258 21.469 1.00 61.31 100 THR B C 1
ATOM 2593 O O . THR B 1 100 ? 31.871 -15.369 22.161 1.00 64.71 100 THR B O 1
ATOM 2597 N N . PHE B 1 101 ? 33.065 -17.272 21.996 1.00 57.69 101 PHE B N 1
ATOM 2598 C CA . PHE B 1 101 ? 33.361 -17.313 23.421 1.00 62.50 101 PHE B CA 1
ATOM 2599 C C . PHE B 1 101 ? 34.540 -16.424 23.791 1.00 71.28 101 PHE B C 1
ATOM 2600 O O . PHE B 1 101 ? 34.668 -16.043 24.960 1.00 70.51 101 PHE B O 1
ATOM 2608 N N . PHE B 1 102 ? 35.396 -16.085 22.824 1.00 66.39 102 PHE B N 1
ATOM 2609 C CA . PHE B 1 102 ? 36.583 -15.284 23.094 1.00 72.35 102 PHE B CA 1
ATOM 2610 C C . PHE B 1 102 ? 36.262 -13.818 23.350 1.00 78.31 102 PHE B C 1
ATOM 2611 O O . PHE B 1 102 ? 37.169 -13.057 23.700 1.00 94.76 102 PHE B O 1
ATOM 2613 N N . ALA B 1 103 ? 35.009 -13.403 23.183 1.00 78.97 103 ALA B N 1
ATOM 2614 C CA . ALA B 1 103 ? 34.632 -12.014 23.399 1.00 84.53 103 ALA B CA 1
ATOM 2615 C C . ALA B 1 103 ? 34.130 -11.740 24.808 1.00 97.30 103 ALA B C 1
ATOM 2616 O O . ALA B 1 103 ? 34.025 -10.570 25.193 1.00 96.90 103 ALA B O 1
ATOM 2618 N N . GLU B 1 104 ? 33.835 -12.775 25.588 1.00 96.51 104 GLU B N 1
ATOM 2619 C CA . GLU B 1 104 ? 33.262 -12.589 26.915 1.00 93.73 104 GLU B CA 1
ATOM 2620 C C . GLU B 1 104 ? 33.924 -13.518 27.925 1.00 97.20 104 GLU B C 1
ATOM 2621 O O . GLU B 1 104 ? 35.034 -13.251 28.389 1.00 93.12 104 GLU B O 1
ATOM 2623 N N . PRO B 1 113 ? 40.634 -11.553 39.878 1.00 96.46 113 PRO B N 1
ATOM 2624 C CA . PRO B 1 113 ? 39.839 -12.566 39.176 1.00 99.69 113 PRO B CA 1
ATOM 2625 C C . PRO B 1 113 ? 39.368 -13.681 40.110 1.00 98.68 113 PRO B C 1
ATOM 2626 O O . PRO B 1 113 ? 40.140 -14.130 40.958 1.00 99.15 113 PRO B O 1
ATOM 2630 N N . ASP B 1 114 ? 38.119 -14.110 39.955 1.00 93.97 114 ASP B N 1
ATOM 2631 C CA . ASP B 1 114 ? 37.570 -15.190 40.766 1.00 93.57 114 ASP B CA 1
ATOM 2632 C C . ASP B 1 114 ? 38.354 -16.480 40.552 1.00 99.00 114 ASP B C 1
ATOM 2633 O O . ASP B 1 114 ? 38.361 -17.013 39.431 1.00 93.32 114 ASP B O 1
ATOM 2638 N N . PRO B 1 115 ? 39.023 -17.012 41.579 1.00 112.42 115 PRO B N 1
ATOM 2639 C CA . PRO B 1 115 ? 39.763 -18.268 41.387 1.00 95.93 115 PRO B CA 1
ATOM 2640 C C . PRO B 1 115 ? 38.856 -19.457 41.129 1.00 91.39 115 PRO B C 1
ATOM 2641 O O . PRO B 1 115 ? 39.269 -20.400 40.443 1.00 89.61 115 PRO B O 1
ATOM 2645 N N . GLY B 1 116 ? 37.635 -19.445 41.668 1.00 93.26 116 GLY B N 1
ATOM 2646 C CA . GLY B 1 116 ? 36.689 -20.504 41.358 1.00 90.36 116 GLY B CA 1
ATOM 2647 C C . GLY B 1 116 ? 36.293 -20.518 39.894 1.00 87.82 116 GLY B C 1
ATOM 2648 O O . GLY B 1 116 ? 36.153 -21.583 39.288 1.00 86.95 116 GLY B O 1
ATOM 2649 N N . LYS B 1 117 ? 36.102 -19.334 39.307 1.00 89.75 117 LYS B N 1
ATOM 2650 C CA . LYS B 1 117 ? 35.718 -19.256 37.902 1.00 88.20 117 LYS B CA 1
ATOM 2651 C C . LYS B 1 117 ? 36.884 -19.576 36.969 1.00 83.22 117 LYS B C 1
ATOM 2652 O O . LYS B 1 117 ? 36.670 -20.137 35.889 1.00 80.44 117 LYS B O 1
ATOM 2658 N N . ILE B 1 118 ? 38.113 -19.227 37.359 1.00 83.41 118 ILE B N 1
ATOM 2659 C CA . ILE B 1 118 ? 39.286 -19.622 36.578 1.00 81.32 118 ILE B CA 1
ATOM 2660 C C . ILE B 1 118 ? 39.356 -21.139 36.451 1.00 83.14 118 ILE B C 1
ATOM 2661 O O . ILE B 1 118 ? 39.606 -21.680 35.366 1.00 74.51 118 ILE B O 1
ATOM 2666 N N . ALA B 1 119 ? 39.134 -21.848 37.560 1.00 80.02 119 ALA B N 1
ATOM 2667 C CA . ALA B 1 119 ? 39.191 -23.305 37.529 1.00 76.87 119 ALA B CA 1
ATOM 2668 C C . ALA B 1 119 ? 38.016 -23.882 36.752 1.00 75.19 119 ALA B C 1
ATOM 2669 O O . ALA B 1 119 ? 38.163 -24.887 36.047 1.00 67.18 119 ALA B O 1
ATOM 2671 N N . ASP B 1 120 ? 36.843 -23.260 36.869 1.00 73.65 120 ASP B N 1
ATOM 2672 C CA . ASP B 1 120 ? 35.686 -23.714 36.109 1.00 73.58 120 ASP B CA 1
ATOM 2673 C C . ASP B 1 120 ? 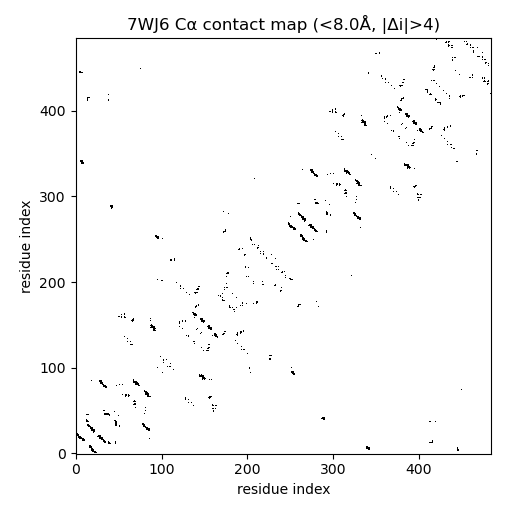35.912 -23.529 34.614 1.00 71.81 120 ASP B C 1
ATOM 2674 O O . ASP B 1 120 ? 35.470 -24.351 33.803 1.00 67.02 120 ASP B O 1
ATOM 2679 N N . TYR B 1 121 ? 36.584 -22.442 34.229 1.00 71.06 121 TYR B N 1
ATOM 2680 C CA . TYR B 1 121 ? 36.910 -22.245 32.822 1.00 67.15 121 TYR B CA 1
ATOM 2681 C C . TYR B 1 121 ? 37.949 -23.254 32.343 1.00 68.96 121 TYR B C 1
ATOM 2682 O O . TYR B 1 121 ? 37.855 -23.765 31.221 1.00 66.01 121 TYR B O 1
ATOM 2691 N N . THR B 1 122 ? 38.959 -23.535 33.171 1.00 67.60 122 THR B N 1
ATOM 2692 C CA . THR B 1 122 ? 40.022 -24.452 32.769 1.00 65.86 122 THR B CA 1
ATOM 2693 C C . THR B 1 122 ? 39.467 -25.836 32.457 1.00 64.53 122 THR B C 1
ATOM 2694 O O . THR B 1 122 ? 39.833 -26.457 31.452 1.00 60.66 122 THR B O 1
ATOM 2698 N N . ALA B 1 123 ? 38.586 -26.340 33.318 1.00 63.10 123 ALA B N 1
ATOM 2699 C CA . ALA B 1 123 ? 37.957 -27.627 33.058 1.00 64.02 123 ALA B CA 1
ATOM 2700 C C . ALA B 1 123 ? 37.087 -27.567 31.807 1.00 62.44 123 ALA B C 1
ATOM 2701 O O . ALA B 1 123 ? 37.093 -28.496 30.990 1.00 58.70 123 ALA B O 1
ATOM 2703 N N . TRP B 1 124 ? 36.343 -26.472 31.636 1.00 61.92 124 TRP B N 1
ATOM 2704 C CA . TRP B 1 124 ? 35.493 -26.314 30.460 1.00 64.81 124 TRP B CA 1
ATOM 2705 C C . TRP B 1 124 ? 36.306 -26.369 29.175 1.00 60.50 124 TRP B C 1
ATOM 2706 O O . TRP B 1 124 ? 35.919 -27.044 28.213 1.00 60.57 124 TRP B O 1
ATOM 2717 N N . ALA B 1 125 ? 37.435 -25.678 29.141 1.00 59.91 125 ALA B N 1
ATOM 2718 C CA . ALA B 1 125 ? 38.244 -25.614 27.907 1.00 56.71 125 ALA B CA 1
ATOM 2719 C C . ALA B 1 125 ? 38.826 -26.984 27.579 1.00 55.68 125 ALA B C 1
ATOM 2720 O O . ALA B 1 125 ? 38.882 -27.328 26.395 1.00 60.02 125 ALA B O 1
ATOM 2722 N N . LEU B 1 126 ? 39.229 -27.738 28.599 1.00 58.47 126 LEU B N 1
ATOM 2723 C CA . LEU B 1 126 ? 39.902 -29.040 28.367 1.00 54.98 126 LEU B CA 1
ATOM 2724 C C . LEU B 1 126 ? 38.872 -30.034 27.843 1.00 56.23 126 LEU B C 1
ATOM 2725 O O . LEU B 1 126 ? 39.238 -30.873 27.020 1.00 52.23 126 LEU B O 1
ATOM 2730 N N . ARG B 1 127 ? 37.628 -29.901 28.289 1.00 55.46 127 ARG B N 1
ATOM 2731 C CA . ARG B 1 127 ? 36.544 -30.796 27.834 1.00 52.92 127 ARG B CA 1
ATOM 2732 C C . ARG B 1 127 ? 36.230 -30.496 26.371 1.00 56.57 127 ARG B C 1
ATOM 2733 O O . ARG B 1 127 ? 35.895 -31.431 25.637 1.00 59.45 127 ARG B O 1
ATOM 2741 N N . VAL B 1 128 ? 36.347 -29.234 25.978 1.00 57.42 128 VAL B N 1
ATOM 2742 C CA . VAL B 1 128 ? 36.070 -28.840 24.571 1.00 59.33 128 VAL B CA 1
ATOM 2743 C C . VAL B 1 128 ? 37.164 -29.432 23.678 1.00 55.91 128 VAL B C 1
ATOM 2744 O O . VAL B 1 128 ? 36.815 -30.127 22.725 1.00 55.69 128 VAL B O 1
ATOM 2748 N N . HIS B 1 129 ? 38.431 -29.205 24.017 1.00 50.85 129 HIS B N 1
ATOM 2749 C CA . HIS B 1 129 ? 39.543 -29.775 23.219 1.00 55.45 129 HIS B CA 1
ATOM 2750 C C . HIS B 1 129 ? 39.386 -31.290 23.155 1.00 50.70 129 HIS B C 1
ATOM 2751 O O . HIS B 1 129 ? 39.577 -31.851 22.079 1.00 55.48 129 HIS B O 1
ATOM 2758 N N . ALA B 1 130 ? 39.053 -31.911 24.278 1.00 49.91 130 ALA B N 1
ATOM 2759 C CA . ALA B 1 130 ? 38.963 -33.367 24.315 1.00 52.11 130 ALA B CA 1
ATOM 2760 C C . ALA B 1 130 ? 37.847 -33.877 23.413 1.00 53.37 130 ALA B C 1
ATOM 2761 O O . ALA B 1 130 ? 38.018 -34.885 22.718 1.00 54.22 130 ALA B O 1
ATOM 2763 N N . GLY B 1 131 ? 36.700 -33.195 23.403 1.00 50.37 131 GLY B N 1
ATOM 2764 C CA . GLY B 1 131 ? 35.641 -33.573 22.481 1.00 52.86 131 GLY B CA 1
ATOM 2765 C C . GLY B 1 131 ? 36.037 -33.363 21.031 1.00 52.36 131 GLY B C 1
ATOM 2766 O O . GLY B 1 131 ? 35.716 -34.179 20.162 1.00 48.64 131 GLY B O 1
ATOM 2767 N N . VAL B 1 132 ? 36.745 -32.268 20.751 1.00 49.37 132 VAL B N 1
ATOM 2768 C CA . VAL B 1 132 ? 37.220 -32.015 19.395 1.00 50.16 132 VAL B CA 1
ATOM 2769 C C . VAL B 1 132 ? 38.224 -33.081 18.978 1.00 49.57 132 VAL B C 1
ATOM 2770 O O . VAL B 1 132 ? 38.198 -33.569 17.842 1.00 51.04 132 VAL B O 1
ATOM 2774 N N . GLU B 1 133 ? 39.115 -33.469 19.893 1.00 51.88 133 GLU B N 1
ATOM 2775 C CA . GLU B 1 133 ? 40.083 -34.520 19.589 1.00 54.42 133 GLU B CA 1
ATOM 2776 C C . GLU B 1 133 ? 39.397 -35.853 19.310 1.00 49.15 133 GLU B C 1
ATOM 2777 O O . GLU B 1 133 ? 39.797 -36.583 18.396 1.00 51.14 133 GLU B O 1
ATOM 2783 N N . ARG B 1 134 ? 38.370 -36.196 20.092 1.00 53.50 134 ARG B N 1
ATOM 2784 C CA . ARG B 1 134 ? 37.657 -37.447 19.853 1.00 56.81 134 ARG B CA 1
ATOM 2785 C C . ARG B 1 134 ? 36.919 -37.409 18.521 1.00 50.37 134 ARG B C 1
ATOM 2786 O O . ARG B 1 134 ? 36.907 -38.400 17.782 1.00 50.02 134 ARG B O 1
ATOM 2794 N N . LEU B 1 135 ? 36.298 -36.273 18.203 1.00 50.87 135 LEU B N 1
ATOM 2795 C CA . LEU B 1 135 ? 35.645 -36.109 16.907 1.00 48.28 135 LEU B CA 1
ATOM 2796 C C . LEU B 1 135 ? 36.653 -36.219 15.766 1.00 52.74 135 LEU B C 1
ATOM 2797 O O . LEU B 1 135 ? 36.415 -36.923 14.776 1.00 43.29 135 LEU B O 1
ATOM 2802 N N . ILE B 1 136 ? 37.789 -35.524 15.890 1.00 46.62 136 ILE B N 1
ATOM 2803 C CA . ILE B 1 136 ? 38.811 -35.559 14.846 1.00 46.14 136 ILE B CA 1
ATOM 2804 C C . ILE B 1 136 ? 39.331 -36.980 14.654 1.00 51.78 136 ILE B C 1
ATOM 2805 O O . ILE B 1 136 ? 39.583 -37.419 13.524 1.00 49.95 136 ILE B O 1
ATOM 2810 N N . ASP B 1 137 ? 39.476 -37.727 15.752 1.00 51.78 137 ASP B N 1
ATOM 2811 C CA . ASP B 1 137 ? 39.961 -39.100 15.659 1.00 55.47 137 ASP B CA 1
ATOM 2812 C C . ASP B 1 137 ? 38.964 -39.998 14.932 1.00 50.82 137 ASP B C 1
ATOM 2813 O O . ASP B 1 137 ? 39.361 -40.837 14.116 1.00 56.00 137 ASP B O 1
ATOM 2818 N N . ALA B 1 138 ? 37.670 -39.846 15.220 1.00 48.41 138 ALA B N 1
ATOM 2819 C CA . ALA B 1 138 ? 36.658 -40.605 14.490 1.00 51.83 138 ALA B CA 1
ATOM 2820 C C . ALA B 1 138 ? 36.714 -40.298 12.998 1.00 49.46 138 ALA B C 1
ATOM 2821 O O . ALA B 1 138 ? 36.527 -41.191 12.162 1.00 45.39 138 ALA B O 1
ATOM 2823 N N . ILE B 1 139 ? 36.976 -39.036 12.648 1.00 45.56 139 ILE B N 1
ATOM 2824 C CA . ILE B 1 139 ? 37.081 -38.651 11.245 1.00 47.34 139 ILE B CA 1
ATOM 2825 C C . ILE B 1 139 ? 38.278 -39.337 10.594 1.00 47.94 139 ILE B C 1
ATOM 2826 O O . ILE B 1 139 ? 38.200 -39.806 9.452 1.00 44.07 139 ILE B O 1
ATOM 2831 N N . HIS B 1 140 ? 39.397 -39.426 11.315 1.00 47.42 140 HIS B N 1
ATOM 2832 C CA . HIS B 1 140 ? 40.558 -40.136 10.791 1.00 50.44 140 HIS B CA 1
ATOM 2833 C C . HIS B 1 140 ? 40.269 -41.622 10.608 1.00 47.61 140 HIS B C 1
ATOM 2834 O O . HIS B 1 140 ? 40.799 -42.247 9.680 1.00 50.41 140 HIS B O 1
ATOM 2841 N N . ALA B 1 141 ? 39.445 -42.205 11.485 1.00 50.16 141 ALA B N 1
ATOM 2842 C CA . ALA B 1 141 ? 39.063 -43.607 11.337 1.00 48.80 141 ALA B CA 1
ATOM 2843 C C . ALA B 1 141 ? 38.337 -43.857 10.020 1.00 48.67 141 ALA B C 1
ATOM 2844 O O . ALA B 1 141 ? 38.386 -44.971 9.488 1.00 53.47 141 ALA B O 1
ATOM 2846 N N . ARG B 1 142 ? 37.645 -42.848 9.491 1.00 49.84 142 ARG B N 1
ATOM 2847 C CA . ARG B 1 142 ? 36.998 -42.965 8.192 1.00 45.82 142 ARG B CA 1
ATOM 2848 C C . ARG B 1 142 ? 37.949 -42.716 7.030 1.00 52.91 142 ARG B C 1
ATOM 2849 O O . ARG B 1 142 ? 37.548 -42.896 5.875 1.00 54.74 142 ARG B O 1
ATOM 2857 N N . GLY B 1 143 ? 39.182 -42.296 7.298 1.00 47.84 143 GLY B N 1
ATOM 2858 C CA . GLY B 1 143 ? 40.132 -42.024 6.239 1.00 45.84 143 GLY B CA 1
ATOM 2859 C C . GLY B 1 143 ? 40.175 -40.586 5.775 1.00 50.67 143 GLY B C 1
ATOM 2860 O O . GLY B 1 143 ? 40.617 -40.331 4.651 1.00 51.81 143 GLY B O 1
ATOM 2861 N N . ILE B 1 144 ? 39.741 -39.636 6.601 1.00 47.12 144 ILE B N 1
ATOM 2862 C CA . ILE B 1 144 ? 39.606 -38.240 6.204 1.00 45.53 144 ILE B CA 1
ATOM 2863 C C . ILE B 1 144 ? 40.446 -37.370 7.128 1.00 49.18 144 ILE B C 1
ATOM 2864 O O . ILE B 1 144 ? 40.462 -37.575 8.347 1.00 47.29 144 ILE B O 1
ATOM 2869 N N . VAL B 1 145 ? 41.138 -36.394 6.544 1.00 50.67 145 VAL B N 1
ATOM 2870 C CA . VAL B 1 145 ? 41.793 -35.327 7.292 1.00 49.67 145 VAL B CA 1
ATOM 2871 C C . VAL B 1 145 ? 40.923 -34.085 7.201 1.00 50.03 145 VAL B C 1
ATOM 2872 O O . VAL B 1 145 ? 40.402 -33.759 6.128 1.00 52.20 145 VAL B O 1
ATOM 2876 N N . TYR B 1 146 ? 40.770 -33.379 8.323 1.00 51.25 146 TYR B N 1
ATOM 2877 C CA . TYR B 1 146 ? 39.858 -32.239 8.346 1.00 53.10 146 TYR B CA 1
ATOM 2878 C C . TYR B 1 146 ? 40.516 -30.974 7.804 1.00 53.24 146 TYR B C 1
ATOM 2879 O O . TYR B 1 146 ? 39.845 -30.158 7.161 1.00 49.02 146 TYR B O 1
ATOM 2888 N N . ASN B 1 147 ? 41.816 -30.792 8.073 1.00 52.12 147 ASN B N 1
ATOM 2889 C CA . ASN B 1 147 ? 42.654 -29.764 7.455 1.00 53.42 147 ASN B CA 1
ATOM 2890 C C . ASN B 1 147 ? 42.402 -28.343 7.955 1.00 62.56 147 ASN B C 1
ATOM 2891 O O . ASN B 1 147 ? 43.341 -27.543 8.018 1.00 71.88 147 ASN B O 1
ATOM 2896 N N . ASP B 1 148 ? 41.162 -28.005 8.306 1.00 52.37 148 ASP B N 1
ATOM 2897 C CA . ASP B 1 148 ? 40.775 -26.625 8.589 1.00 55.46 148 ASP B CA 1
ATOM 2898 C C . ASP B 1 148 ? 40.324 -26.437 10.037 1.00 57.27 148 ASP B C 1
ATOM 2899 O O . ASP B 1 148 ? 39.426 -25.643 10.329 1.00 53.53 148 ASP B O 1
ATOM 2904 N N . LEU B 1 149 ? 40.953 -27.146 10.970 1.00 54.84 149 LEU B N 1
ATOM 2905 C CA . LEU B 1 149 ? 40.508 -27.136 12.358 1.00 46.79 149 LEU B CA 1
ATOM 2906 C C . LEU B 1 149 ? 40.978 -25.875 13.076 1.00 49.52 149 LEU B C 1
ATOM 2907 O O . LEU B 1 149 ? 42.185 -25.642 13.201 1.00 57.76 149 LEU B O 1
ATOM 2912 N N . HIS B 1 150 ? 40.027 -25.079 13.564 1.00 49.05 150 HIS B N 1
ATOM 2913 C CA . HIS B 1 150 ? 40.310 -23.896 14.375 1.00 47.74 150 HIS B CA 1
ATOM 2914 C C . HIS B 1 150 ? 39.004 -23.441 15.019 1.00 54.53 150 HIS B C 1
ATOM 2915 O O . HIS B 1 150 ? 37.956 -24.079 14.864 1.00 52.18 150 HIS B O 1
ATOM 2922 N N . MET B 1 151 ? 39.076 -22.316 15.740 1.00 52.71 151 MET B N 1
ATOM 2923 C CA . MET B 1 151 ? 37.962 -21.890 16.583 1.00 48.11 151 MET B CA 1
ATOM 2924 C C . MET B 1 151 ? 36.750 -21.428 15.787 1.00 49.24 151 MET B C 1
ATOM 2925 O O . MET B 1 151 ? 35.648 -21.384 16.340 1.00 51.48 151 MET B O 1
ATOM 2930 N N . PHE B 1 152 ? 36.918 -21.071 14.514 1.00 49.34 152 PHE B N 1
ATOM 2931 C CA . PHE B 1 152 ? 35.773 -20.641 13.723 1.00 46.89 152 PHE B CA 1
ATOM 2932 C C . PHE B 1 152 ? 34.970 -21.811 13.168 1.00 49.22 152 PHE B C 1
ATOM 2933 O O . PHE B 1 152 ? 33.813 -21.621 12.779 1.00 55.05 152 PHE B O 1
ATOM 2941 N N . ASN B 1 153 ? 35.543 -23.012 13.144 1.00 51.73 153 ASN B N 1
ATOM 2942 C CA . ASN B 1 153 ? 34.877 -24.195 12.618 1.00 49.18 153 ASN B CA 1
ATOM 2943 C C . ASN B 1 153 ? 34.298 -25.091 13.702 1.00 50.16 153 ASN B C 1
ATOM 2944 O O . ASN B 1 153 ? 33.672 -26.104 13.378 1.00 54.19 153 ASN B O 1
ATOM 2949 N N . ILE B 1 154 ? 34.489 -24.750 14.972 1.00 47.85 154 ILE B N 1
ATOM 2950 C CA . ILE B 1 154 ? 34.095 -25.602 16.088 1.00 50.68 154 ILE B CA 1
ATOM 2951 C C . ILE B 1 154 ? 32.802 -25.067 16.682 1.00 46.74 154 ILE B C 1
ATOM 2952 O O . ILE B 1 154 ? 32.711 -23.886 17.034 1.00 52.82 154 ILE B O 1
ATOM 2957 N N . MET B 1 155 ? 31.800 -25.929 16.786 1.00 46.99 155 MET B N 1
ATOM 2958 C CA . MET B 1 155 ? 30.517 -25.568 17.370 1.00 57.30 155 MET B CA 1
ATOM 2959 C C . MET B 1 155 ? 30.413 -26.164 18.766 1.00 54.15 155 MET B C 1
ATOM 2960 O O . MET B 1 155 ? 30.706 -27.347 18.963 1.00 51.91 155 MET B O 1
ATOM 2965 N N . VAL B 1 156 ? 30.012 -25.340 19.730 1.00 52.18 156 VAL B N 1
ATOM 2966 C CA . VAL B 1 156 ? 29.803 -25.770 21.107 1.00 55.49 156 VAL B CA 1
ATOM 2967 C C . VAL B 1 156 ? 28.301 -25.841 21.345 1.00 57.20 156 VAL B C 1
ATOM 2968 O O . VAL B 1 156 ? 27.619 -24.811 21.405 1.00 56.69 156 VAL B O 1
ATOM 2972 N N . ARG B 1 157 ? 27.784 -27.055 21.477 1.00 60.73 157 ARG B N 1
ATOM 2973 C CA . ARG B 1 157 ? 26.357 -27.268 21.627 1.00 59.79 157 ARG B CA 1
ATOM 2974 C C . ARG B 1 157 ? 25.912 -26.963 23.056 1.00 64.38 157 ARG B C 1
ATOM 2975 O O . ARG B 1 157 ? 26.740 -26.869 23.967 1.00 61.51 157 ARG B O 1
ATOM 2983 N N . PRO B 1 158 ? 24.607 -26.759 23.270 1.00 67.76 158 PRO B N 1
ATOM 2984 C CA . PRO B 1 158 ? 24.136 -26.410 24.622 1.00 67.43 158 PRO B CA 1
ATOM 2985 C C . PRO B 1 158 ? 24.485 -27.441 25.685 1.00 73.39 158 PRO B C 1
ATOM 2986 O O . PRO B 1 158 ? 24.715 -27.062 26.840 1.00 70.88 158 PRO B O 1
ATOM 2990 N N . ASP B 1 159 ? 24.524 -28.732 25.341 1.00 71.83 159 ASP B N 1
ATOM 2991 C CA . ASP B 1 159 ? 24.881 -29.770 26.305 1.00 68.83 159 ASP B CA 1
ATOM 2992 C C . ASP B 1 159 ? 26.387 -29.922 26.492 1.00 69.52 159 ASP B C 1
ATOM 2993 O O . ASP B 1 159 ? 26.816 -30.905 27.108 1.00 72.31 159 ASP B O 1
ATOM 2998 N N . GLU B 1 160 ? 27.177 -28.991 25.955 1.00 68.51 160 GLU B N 1
ATOM 2999 C CA . GLU B 1 160 ? 28.638 -28.885 26.025 1.00 68.77 160 GLU B CA 1
ATOM 3000 C C . GLU B 1 160 ? 29.359 -29.813 25.051 1.00 68.61 160 GLU B C 1
ATOM 3001 O O . GLU B 1 160 ? 30.600 -29.801 25.031 1.00 67.36 160 GLU B O 1
ATOM 3007 N N . THR B 1 161 ? 28.651 -30.602 24.243 1.00 60.48 161 THR B N 1
ATOM 3008 C CA . THR B 1 161 ? 29.311 -31.394 23.217 1.00 58.74 161 THR B CA 1
ATOM 3009 C C . THR B 1 161 ? 29.699 -30.504 22.039 1.00 59.49 161 THR B C 1
ATOM 3010 O O . THR B 1 161 ? 29.220 -29.374 21.896 1.00 59.09 161 THR B O 1
ATOM 3014 N N . VAL B 1 162 ? 30.585 -31.022 21.192 1.00 53.10 162 VAL B N 1
ATOM 3015 C CA . VAL B 1 162 ? 31.194 -30.231 20.132 1.00 54.24 162 VAL B CA 1
ATOM 3016 C C . VAL B 1 162 ? 30.748 -30.756 18.769 1.00 50.46 162 VAL B C 1
ATOM 3017 O O . VAL B 1 162 ? 30.191 -31.846 18.643 1.00 55.39 162 VAL B O 1
ATOM 3021 N N . ALA B 1 163 ? 30.997 -29.948 17.740 1.00 52.65 163 ALA B N 1
ATOM 3022 C CA . ALA B 1 163 ? 30.718 -30.305 16.357 1.00 52.33 163 ALA B CA 1
ATOM 3023 C C . ALA B 1 163 ? 31.571 -29.426 15.453 1.00 53.68 163 ALA B C 1
ATOM 3024 O O . ALA B 1 163 ? 32.059 -28.371 15.869 1.00 54.09 163 ALA B O 1
ATOM 3026 N N . LEU B 1 164 ? 31.752 -29.876 14.214 1.00 50.57 164 LEU B N 1
ATOM 3027 C CA . LEU B 1 164 ? 32.414 -29.097 13.175 1.00 53.38 164 LEU B CA 1
ATOM 3028 C C . LEU B 1 164 ? 31.403 -28.754 12.089 1.00 55.62 164 LEU B C 1
ATOM 3029 O O . LEU B 1 164 ? 30.467 -29.518 11.837 1.00 59.01 164 LEU B O 1
ATOM 3034 N N . ILE B 1 165 ? 31.592 -27.608 11.431 1.00 52.63 165 ILE B N 1
ATOM 3035 C CA . ILE B 1 165 ? 30.557 -27.027 10.573 1.00 57.37 165 ILE B CA 1
ATOM 3036 C C . ILE B 1 165 ? 30.878 -27.194 9.086 1.00 61.57 165 ILE B C 1
ATOM 3037 O O . ILE B 1 165 ? 30.071 -27.737 8.328 1.00 77.60 165 ILE B O 1
ATOM 3042 N N . ASP B 1 166 ? 32.039 -26.726 8.647 1.00 57.06 166 ASP B N 1
ATOM 3043 C CA . ASP B 1 166 ? 32.345 -26.652 7.224 1.00 62.58 166 ASP B CA 1
ATOM 3044 C C . ASP B 1 166 ? 33.364 -27.728 6.880 1.00 62.06 166 ASP B C 1
ATOM 3045 O O . ASP B 1 166 ? 34.467 -27.745 7.437 1.00 58.44 166 ASP B O 1
ATOM 3050 N N . PHE B 1 167 ? 32.995 -28.616 5.956 1.00 60.53 167 PHE B N 1
ATOM 3051 C CA . PHE B 1 167 ? 33.812 -29.761 5.579 1.00 56.22 167 PHE B CA 1
ATOM 3052 C C . PHE B 1 167 ? 34.308 -29.653 4.146 1.00 56.38 167 PHE B C 1
ATOM 3053 O O . PHE B 1 167 ? 34.682 -30.662 3.538 1.00 52.08 167 PHE B O 1
ATOM 3061 N N . GLU B 1 168 ? 34.324 -28.438 3.600 1.00 60.80 168 GLU B N 1
ATOM 3062 C CA . GLU B 1 168 ? 34.818 -28.230 2.246 1.00 61.22 168 GLU B CA 1
ATOM 3063 C C . GLU B 1 168 ? 36.311 -28.513 2.143 1.00 56.31 168 GLU B C 1
ATOM 3064 O O . GLU B 1 168 ? 36.779 -28.999 1.109 1.00 54.75 168 GLU B O 1
ATOM 3070 N N . ALA B 1 169 ? 37.067 -28.228 3.204 1.00 57.99 169 ALA B N 1
ATOM 3071 C CA . ALA B 1 169 ? 38.515 -28.379 3.183 1.00 51.19 169 ALA B CA 1
ATOM 3072 C C . ALA B 1 169 ? 38.984 -29.798 3.471 1.00 47.63 169 ALA B C 1
ATOM 3073 O O . ALA B 1 169 ? 40.183 -30.068 3.343 1.00 53.34 169 ALA B O 1
ATOM 3075 N N . ALA B 1 170 ? 38.091 -30.700 3.864 1.00 50.96 170 ALA B N 1
ATOM 3076 C CA . ALA B 1 170 ? 38.509 -32.051 4.206 1.00 48.77 170 ALA B CA 1
ATOM 3077 C C . ALA B 1 170 ? 38.890 -32.832 2.951 1.00 48.68 170 ALA B C 1
ATOM 3078 O O . ALA B 1 170 ? 38.441 -32.539 1.839 1.00 50.95 170 ALA B O 1
ATOM 3080 N N . ALA B 1 171 ? 39.720 -33.851 3.145 1.00 47.74 171 ALA B N 1
ATOM 3081 C CA . ALA B 1 171 ? 40.252 -34.639 2.044 1.00 50.98 171 ALA B CA 1
ATOM 3082 C C . ALA B 1 171 ? 40.580 -36.029 2.560 1.00 53.73 171 ALA B C 1
ATOM 3083 O O . ALA B 1 171 ? 40.724 -36.227 3.774 1.00 51.83 171 ALA B O 1
ATOM 3085 N N . PRO B 1 172 ? 40.693 -37.020 1.672 1.00 59.09 172 PRO B N 1
ATOM 3086 C CA . PRO B 1 172 ? 41.084 -38.361 2.118 1.00 57.61 172 PRO B CA 1
ATOM 3087 C C . PRO B 1 172 ? 42.469 -38.373 2.747 1.00 62.19 172 PRO B C 1
ATOM 3088 O O . PRO B 1 172 ? 43.377 -37.663 2.313 1.00 68.33 172 PRO B O 1
ATOM 3092 N N . LEU B 1 173 ? 42.613 -39.205 3.786 1.00 60.15 173 LEU B N 1
ATOM 3093 C CA . LEU B 1 173 ? 43.899 -39.394 4.453 1.00 66.29 173 LEU B CA 1
ATOM 3094 C C . LEU B 1 173 ? 44.984 -39.854 3.489 1.00 75.14 173 LEU B C 1
ATOM 3095 O O . LEU B 1 173 ? 46.152 -39.487 3.655 1.00 78.91 173 LEU B O 1
ATOM 3100 N N . ALA B 1 174 ? 44.622 -40.661 2.488 1.00 77.34 174 ALA B N 1
ATOM 3101 C CA . ALA B 1 174 ? 45.606 -41.134 1.519 1.00 87.34 174 ALA B CA 1
ATOM 3102 C C . ALA B 1 174 ? 46.245 -39.968 0.774 1.00 92.21 174 ALA B C 1
ATOM 3103 O O . ALA B 1 174 ? 47.474 -39.885 0.663 1.00 93.69 174 ALA B O 1
ATOM 3105 N N . GLU B 1 175 ? 45.416 -39.074 0.231 1.00 84.84 175 GLU B N 1
ATOM 3106 C CA . GLU B 1 175 ? 45.848 -37.869 -0.471 1.00 89.06 175 GLU B CA 1
ATOM 3107 C C . GLU B 1 175 ? 46.985 -37.156 0.253 1.00 89.89 175 GLU B C 1
ATOM 3108 O O . GLU B 1 175 ? 46.773 -36.552 1.309 1.00 98.28 175 GLU B O 1
ATOM 3114 N N . ARG B 1 176 ? 48.195 -37.226 -0.301 1.00 86.94 176 ARG B N 1
ATOM 3115 C CA . ARG B 1 176 ? 49.388 -36.674 0.341 1.00 86.05 176 ARG B CA 1
ATOM 3116 C C . ARG B 1 176 ? 49.727 -35.353 -0.344 1.00 88.62 176 ARG B C 1
ATOM 3117 O O . ARG B 1 176 ? 50.430 -35.317 -1.355 1.00 90.81 176 ARG B O 1
ATOM 3125 N N . SER B 1 177 ? 49.216 -34.257 0.208 1.00 90.59 177 SER B N 1
ATOM 3126 C CA . SER B 1 177 ? 49.435 -32.922 -0.332 1.00 90.74 177 SER B CA 1
ATOM 3127 C C . SER B 1 177 ? 50.247 -32.105 0.663 1.00 91.45 177 SER B C 1
ATOM 3128 O O . SER B 1 177 ? 49.890 -32.026 1.844 1.00 95.14 177 SER B O 1
ATOM 3131 N N . ARG B 1 178 ? 51.343 -31.504 0.188 1.00 88.12 178 ARG B N 1
ATOM 3132 C CA . ARG B 1 178 ? 52.155 -30.672 1.070 1.00 88.47 178 ARG B CA 1
ATOM 3133 C C . ARG B 1 178 ? 51.430 -29.384 1.437 1.00 96.54 178 ARG B C 1
ATOM 3134 O O . ARG B 1 178 ? 51.748 -28.763 2.459 1.00 98.58 178 ARG B O 1
ATOM 3142 N N . GLN B 1 179 ? 50.466 -28.968 0.615 1.00 102.59 179 GLN B N 1
ATOM 3143 C CA . GLN B 1 179 ? 49.589 -27.858 0.965 1.00 95.10 179 GLN B CA 1
ATOM 3144 C C . GLN B 1 179 ? 49.004 -28.066 2.352 1.00 97.44 179 GLN B C 1
ATOM 3145 O O . GLN B 1 179 ? 48.398 -29.102 2.635 1.00 99.03 179 GLN B O 1
ATOM 3151 N N . THR B 1 180 ? 49.201 -27.083 3.225 1.00 99.30 180 THR B N 1
ATOM 3152 C CA . THR B 1 180 ? 48.755 -27.204 4.604 1.00 99.82 180 THR B CA 1
ATOM 3153 C C . THR B 1 180 ? 48.146 -25.863 4.992 1.00 94.08 180 THR B C 1
ATOM 3154 O O . THR B 1 180 ? 48.734 -24.808 4.725 1.00 90.41 180 THR B O 1
ATOM 3158 N N . LEU B 1 181 ? 46.952 -25.905 5.582 1.00 99.23 181 LEU B N 1
ATOM 3159 C CA . LEU B 1 181 ? 46.169 -24.696 5.810 1.00 86.42 181 LEU B CA 1
ATOM 3160 C C . LEU B 1 181 ? 46.623 -23.981 7.077 1.00 84.60 181 LEU B C 1
ATOM 3161 O O . LEU B 1 181 ? 46.911 -24.610 8.100 1.00 84.46 181 LEU B O 1
ATOM 3166 N N . ALA B 1 182 ? 46.681 -22.654 7.000 1.00 83.07 182 ALA B N 1
ATOM 3167 C CA . ALA B 1 182 ? 47.147 -21.843 8.115 1.00 81.32 182 ALA B CA 1
ATOM 3168 C C . ALA B 1 182 ? 46.055 -21.653 9.156 1.00 78.92 182 ALA B C 1
ATOM 3169 O O . ALA B 1 182 ? 44.875 -21.518 8.828 1.00 78.90 182 ALA B O 1
ATOM 3171 N N . ASN B 1 183 ? 46.466 -21.635 10.417 1.00 80.83 183 ASN B N 1
ATOM 3172 C CA . ASN B 1 183 ? 45.769 -21.437 11.678 1.00 76.67 183 ASN B CA 1
ATOM 3173 C C . ASN B 1 183 ? 45.645 -19.946 11.988 1.00 76.04 183 ASN B C 1
ATOM 3174 O O . ASN B 1 183 ? 46.562 -19.173 11.693 1.00 75.50 183 ASN B O 1
ATOM 3179 N N . PRO B 1 184 ? 44.533 -19.514 12.587 1.00 72.29 184 PRO B N 1
ATOM 3180 C CA . PRO B 1 184 ? 44.417 -18.100 12.977 1.00 67.98 184 PRO B CA 1
ATOM 3181 C C . PRO B 1 184 ? 45.438 -17.668 14.014 1.00 71.06 184 PRO B C 1
ATOM 3182 O O . PRO B 1 184 ? 45.747 -16.472 14.096 1.00 76.67 184 PRO B O 1
ATOM 3186 N N . ALA B 1 185 ? 45.976 -18.598 14.802 1.00 70.06 185 ALA B N 1
ATOM 3187 C CA . ALA B 1 185 ? 46.898 -18.281 15.887 1.00 77.62 185 ALA B CA 1
ATOM 3188 C C . ALA B 1 185 ? 48.366 -18.398 15.496 1.00 76.16 185 ALA B C 1
ATOM 3189 O O . ALA B 1 185 ? 49.183 -17.590 15.948 1.00 78.80 185 ALA B O 1
ATOM 3191 N N . PHE B 1 186 ? 48.729 -19.380 14.672 1.00 77.75 186 PHE B N 1
ATOM 3192 C CA . PHE B 1 186 ? 50.125 -19.626 14.340 1.00 77.30 186 PHE B CA 1
ATOM 3193 C C . PHE B 1 186 ? 50.252 -19.941 12.857 1.00 82.98 186 PHE B C 1
ATOM 3194 O O . PHE B 1 186 ? 49.288 -20.342 12.199 1.00 83.82 186 PHE B O 1
ATOM 3202 N N . GLN B 1 187 ? 51.465 -19.759 12.341 1.00 82.70 187 GLN B N 1
ATOM 3203 C CA . GLN B 1 187 ? 51.738 -20.063 10.944 1.00 84.39 187 GLN B CA 1
ATOM 3204 C C . GLN B 1 187 ? 51.639 -21.562 10.692 1.00 87.98 187 GLN B C 1
ATOM 3205 O O . GLN B 1 187 ? 51.914 -22.386 11.569 1.00 92.04 187 GLN B O 1
ATOM 3207 N N . ALA B 1 188 ? 51.234 -21.908 9.477 1.00 94.11 188 ALA B N 1
ATOM 3208 C CA . ALA B 1 188 ? 51.071 -23.306 9.118 1.00 93.41 188 ALA B CA 1
ATOM 3209 C C . ALA B 1 188 ? 52.432 -23.991 8.999 1.00 98.69 188 ALA B C 1
ATOM 3210 O O . ALA B 1 188 ? 53.381 -23.403 8.468 1.00 101.77 188 ALA B O 1
ATOM 3212 N N . PRO B 1 189 ? 52.555 -25.230 9.466 1.00 96.68 189 PRO B N 1
ATOM 3213 C CA . PRO B 1 189 ? 53.841 -25.928 9.403 1.00 101.84 189 PRO B CA 1
ATOM 3214 C C . PRO B 1 189 ? 54.146 -26.360 7.980 1.00 102.95 189 PRO B C 1
ATOM 3215 O O . PRO B 1 189 ? 53.226 -26.558 7.172 1.00 106.27 189 PRO B O 1
ATOM 3219 N N . PRO B 1 190 ? 55.419 -26.534 7.637 1.00 101.67 190 PRO B N 1
ATOM 3220 C CA . PRO B 1 190 ? 55.769 -26.780 6.231 1.00 103.11 190 PRO B CA 1
ATOM 3221 C C . PRO B 1 190 ? 55.346 -28.150 5.720 1.00 103.31 190 PRO B C 1
ATOM 3222 O O . PRO B 1 190 ? 54.320 -28.283 5.044 1.00 106.86 190 PRO B O 1
ATOM 3226 N N . GLY B 1 191 ? 56.124 -29.177 6.048 1.00 99.16 191 GLY B N 1
ATOM 3227 C CA . GLY B 1 191 ? 55.943 -30.474 5.431 1.00 100.28 191 GLY B CA 1
ATOM 3228 C C . GLY B 1 191 ? 55.193 -31.482 6.272 1.00 102.46 191 GLY B C 1
ATOM 3229 O O . GLY B 1 191 ? 55.724 -32.547 6.601 1.00 99.88 191 GLY B O 1
ATOM 3230 N N . ARG B 1 192 ? 53.953 -31.158 6.621 1.00 97.87 192 ARG B N 1
ATOM 3231 C CA . ARG B 1 192 ? 53.068 -32.081 7.310 1.00 86.89 192 ARG B CA 1
ATOM 3232 C C . ARG B 1 192 ? 52.007 -32.575 6.338 1.00 86.76 192 ARG B C 1
ATOM 3233 O O . ARG B 1 192 ? 51.525 -31.817 5.488 1.00 90.72 192 ARG B O 1
ATOM 3241 N N . TYR B 1 193 ? 51.653 -33.852 6.465 1.00 83.65 193 TYR B N 1
ATOM 3242 C CA . TYR B 1 193 ? 50.643 -34.469 5.621 1.00 82.18 193 TYR B CA 1
ATOM 3243 C C . TYR B 1 193 ? 49.866 -35.480 6.451 1.00 72.56 193 TYR B C 1
ATOM 3244 O O . TYR B 1 193 ? 50.283 -35.870 7.546 1.00 73.39 193 TYR B O 1
ATOM 3246 N N . GLY B 1 194 ? 48.723 -35.904 5.919 1.00 66.96 194 GLY B N 1
ATOM 3247 C CA . GLY B 1 194 ? 47.920 -36.875 6.635 1.00 67.10 194 GLY B CA 1
ATOM 3248 C C . GLY B 1 194 ? 47.348 -36.287 7.911 1.00 70.51 194 GLY B C 1
ATOM 3249 O O . GLY B 1 194 ? 47.016 -35.098 7.992 1.00 65.96 194 GLY B O 1
ATOM 3250 N N . ALA B 1 195 ? 47.259 -37.131 8.938 1.00 62.37 195 ALA B N 1
ATOM 3251 C CA . ALA B 1 195 ? 46.697 -36.714 10.213 1.00 58.99 195 ALA B CA 1
ATOM 3252 C C . ALA B 1 195 ? 47.599 -35.754 10.973 1.00 63.97 195 ALA B C 1
ATOM 3253 O O . ALA B 1 195 ? 47.165 -35.210 11.994 1.00 66.43 195 ALA B O 1
ATOM 3255 N N . ASP B 1 196 ? 48.829 -35.524 10.504 1.00 61.77 196 ASP B N 1
ATOM 3256 C CA . ASP B 1 196 ? 49.714 -34.598 11.202 1.00 64.88 196 ASP B CA 1
ATOM 3257 C C . ASP B 1 196 ? 49.226 -33.162 11.086 1.00 63.86 196 ASP B C 1
ATOM 3258 O O . ASP B 1 196 ? 49.486 -32.345 11.979 1.00 61.34 196 ASP B O 1
ATOM 3263 N N . VAL B 1 197 ? 48.499 -32.845 10.013 1.00 63.16 197 VAL B N 1
ATOM 3264 C CA . VAL B 1 197 ? 47.919 -31.511 9.880 1.00 63.69 197 VAL B CA 1
ATOM 3265 C C . VAL B 1 197 ? 46.914 -31.272 10.998 1.00 62.30 197 VAL B C 1
ATOM 3266 O O . VAL B 1 197 ? 46.925 -30.227 11.659 1.00 59.45 197 VAL B O 1
ATOM 3270 N N . ASP B 1 198 ? 46.020 -32.240 11.223 1.00 55.82 198 ASP B N 1
ATOM 3271 C CA . ASP B 1 198 ? 45.068 -32.118 12.321 1.00 59.95 198 ASP B CA 1
ATOM 3272 C C . ASP B 1 198 ? 45.760 -32.232 13.670 1.00 58.50 198 ASP B C 1
ATOM 3273 O O . ASP B 1 198 ? 45.307 -31.634 14.651 1.00 56.18 198 ASP B O 1
ATOM 3278 N N . ARG B 1 199 ? 46.858 -32.988 13.738 1.00 57.59 199 ARG B N 1
ATOM 3279 C CA . ARG B 1 199 ? 47.658 -33.029 14.958 1.00 60.20 199 ARG B CA 1
ATOM 3280 C C . ARG B 1 199 ? 48.224 -31.655 15.286 1.00 60.43 199 ARG B C 1
ATOM 3281 O O . ARG B 1 199 ? 48.267 -31.257 16.456 1.00 56.53 199 ARG B O 1
ATOM 3289 N N . TYR B 1 200 ? 48.660 -30.913 14.264 1.00 57.82 200 TYR B N 1
ATOM 3290 C CA . TYR B 1 200 ? 49.200 -29.577 14.498 1.00 57.14 200 TYR B CA 1
ATOM 3291 C C . TYR B 1 200 ? 48.119 -28.597 14.930 1.00 58.96 200 TYR B C 1
ATOM 3292 O O . TYR B 1 200 ? 48.347 -27.775 15.825 1.00 58.55 200 TYR B O 1
ATOM 3301 N N . SER B 1 201 ? 46.951 -28.642 14.284 1.00 54.80 201 SER B N 1
ATOM 3302 C CA . SER B 1 201 ? 45.874 -27.716 14.622 1.00 49.24 201 SER B CA 1
ATOM 3303 C C . SER B 1 201 ? 45.378 -27.928 16.048 1.00 51.19 201 SER B C 1
ATOM 3304 O O . SER B 1 201 ? 45.064 -26.963 16.753 1.00 50.96 201 SER B O 1
ATOM 3307 N N . LEU B 1 202 ? 45.281 -29.188 16.485 1.00 52.84 202 LEU B N 1
ATOM 3308 C CA . LEU B 1 202 ? 44.824 -29.464 17.844 1.00 48.88 202 LEU B CA 1
ATOM 3309 C C . LEU B 1 202 ? 45.795 -28.909 18.874 1.00 47.93 202 LEU B C 1
ATOM 3310 O O . LEU B 1 202 ? 45.376 -28.382 19.911 1.00 48.72 202 LEU B O 1
ATOM 3315 N N . ALA B 1 203 ? 47.097 -29.014 18.601 1.00 53.24 203 ALA B N 1
ATOM 3316 C CA . ALA B 1 203 ? 48.095 -28.438 19.496 1.00 57.97 203 ALA B CA 1
ATOM 3317 C C . ALA B 1 203 ? 47.906 -26.930 19.634 1.00 58.05 203 ALA B C 1
ATOM 3318 O O . ALA B 1 203 ? 47.925 -26.391 20.748 1.00 59.71 203 ALA B O 1
ATOM 3320 N N . CYS B 1 204 ? 47.708 -26.232 18.509 1.00 51.90 204 CYS B N 1
ATOM 3321 C CA . CYS B 1 204 ? 47.483 -24.789 18.565 1.00 55.48 204 CYS B CA 1
ATOM 3322 C C . CYS B 1 204 ? 46.215 -24.453 19.338 1.00 53.11 204 CYS B C 1
ATOM 3323 O O . CYS B 1 204 ? 46.161 -23.442 20.050 1.00 53.42 204 CYS B O 1
ATOM 3326 N N . LEU B 1 205 ? 45.186 -25.291 19.212 1.00 51.10 205 LEU B N 1
ATOM 3327 C CA . LEU B 1 205 ? 43.939 -25.054 19.929 1.00 53.24 205 LEU B CA 1
ATOM 3328 C C . LEU B 1 205 ? 44.132 -25.164 21.436 1.00 56.40 205 LEU B C 1
ATOM 3329 O O . LEU B 1 205 ? 43.435 -24.485 22.201 1.00 58.41 205 LEU B O 1
ATOM 3334 N N . ARG B 1 206 ? 45.061 -26.015 21.881 1.00 53.35 206 ARG B N 1
ATOM 3335 C CA . ARG B 1 206 ? 45.312 -26.160 23.313 1.00 55.59 206 ARG B CA 1
ATOM 3336 C C . ARG B 1 206 ? 45.876 -24.877 23.912 1.00 57.49 206 ARG B C 1
ATOM 3337 O O . ARG B 1 206 ? 45.518 -24.502 25.033 1.00 58.25 206 ARG B O 1
ATOM 3345 N N . LEU B 1 207 ? 46.771 -24.197 23.189 1.00 62.06 207 LEU B N 1
ATOM 3346 C CA . LEU B 1 207 ? 47.238 -22.894 23.650 1.00 53.29 207 LEU B CA 1
ATOM 3347 C C . LEU B 1 207 ? 46.156 -21.840 23.468 1.00 60.31 207 LEU B C 1
ATOM 3348 O O . LEU B 1 207 ? 45.912 -21.026 24.367 1.00 60.66 207 LEU B O 1
ATOM 3353 N N . ALA B 1 208 ? 45.485 -21.856 22.310 1.00 55.36 208 ALA B N 1
ATOM 3354 C CA . ALA B 1 208 ? 44.557 -20.784 21.959 1.00 57.63 208 ALA B CA 1
ATOM 3355 C C . ALA B 1 208 ? 43.380 -20.703 22.918 1.00 55.21 208 ALA B C 1
ATOM 3356 O O . ALA B 1 208 ? 42.845 -19.614 23.146 1.00 58.49 208 ALA B O 1
ATOM 3358 N N . LEU B 1 209 ? 42.970 -21.831 23.499 1.00 58.40 209 LEU B N 1
ATOM 3359 C CA . LEU B 1 209 ? 41.834 -21.823 24.412 1.00 57.93 209 LEU B CA 1
ATOM 3360 C C . LEU B 1 209 ? 42.103 -21.017 25.676 1.00 55.97 209 LEU B C 1
ATOM 3361 O O . LEU B 1 209 ? 41.157 -20.713 26.410 1.00 53.16 209 LEU B O 1
ATOM 3366 N N . PHE B 1 210 ? 43.358 -20.665 25.950 1.00 58.49 210 PHE B N 1
ATOM 3367 C CA . PHE B 1 210 ? 43.702 -19.905 27.139 1.00 63.44 210 PHE B CA 1
ATOM 3368 C C . PHE B 1 210 ? 44.353 -18.562 26.844 1.00 63.17 210 PHE B C 1
ATOM 3369 O O . PHE B 1 210 ? 44.552 -17.777 27.778 1.00 69.04 210 PHE B O 1
ATOM 3377 N N . LEU B 1 211 ? 44.678 -18.275 25.611 1.00 63.13 211 LEU B N 1
ATOM 3378 C CA . LEU B 1 211 ? 45.323 -16.991 25.393 1.00 66.22 211 LEU B CA 1
ATOM 3379 C C . LEU B 1 211 ? 44.292 -15.913 25.079 1.00 66.47 211 LEU B C 1
ATOM 3380 O O . LEU B 1 211 ? 43.242 -16.197 24.490 1.00 64.33 211 LEU B O 1
ATOM 3385 N N . PRO B 1 212 ? 44.566 -14.675 25.485 1.00 66.90 212 PRO B N 1
ATOM 3386 C CA . PRO B 1 212 ? 43.708 -13.562 25.069 1.00 68.65 212 PRO B CA 1
ATOM 3387 C C . PRO B 1 212 ? 43.810 -13.340 23.569 1.00 68.05 212 PRO B C 1
ATOM 3388 O O . PRO B 1 212 ? 44.840 -13.612 22.944 1.00 60.35 212 PRO B O 1
ATOM 3392 N N . LEU B 1 213 ? 42.713 -12.839 22.994 1.00 66.29 213 LEU B N 1
ATOM 3393 C CA . LEU B 1 213 ? 42.646 -12.673 21.545 1.00 64.98 213 LEU B CA 1
ATOM 3394 C C . LEU B 1 213 ? 43.809 -11.832 21.038 1.00 64.81 213 LEU B C 1
ATOM 3395 O O . LEU B 1 213 ? 44.442 -12.178 20.033 1.00 67.55 213 LEU B O 1
ATOM 3400 N N . THR B 1 214 ? 44.126 -10.743 21.743 1.00 62.25 214 THR B N 1
ATOM 3401 C CA . THR B 1 214 ? 45.225 -9.875 21.333 1.00 67.08 214 THR B CA 1
ATOM 3402 C C . THR B 1 214 ? 46.551 -10.625 21.355 1.00 68.98 214 THR B C 1
ATOM 3403 O O . THR B 1 214 ? 47.337 -10.554 20.403 1.00 67.23 214 THR B O 1
ATOM 3407 N N . THR B 1 215 ? 46.817 -11.352 22.444 1.00 68.50 215 THR B N 1
ATOM 3408 C CA . THR B 1 215 ? 48.028 -12.162 22.521 1.00 68.94 215 THR B CA 1
ATOM 3409 C C . THR B 1 215 ? 48.032 -13.248 21.453 1.00 68.05 215 THR B C 1
ATOM 3410 O O . THR B 1 215 ? 49.081 -13.567 20.881 1.00 63.19 215 THR B O 1
ATOM 3414 N N . LEU B 1 216 ? 46.862 -13.830 21.179 1.00 69.25 216 LEU B N 1
ATOM 3415 C CA . LEU B 1 216 ? 46.769 -14.904 20.196 1.00 72.44 216 LEU B CA 1
ATOM 3416 C C . LEU B 1 216 ? 47.279 -14.461 18.829 1.00 74.02 216 LEU B C 1
ATOM 3417 O O . LEU B 1 216 ? 48.000 -15.206 18.156 1.00 73.84 216 LEU B O 1
ATOM 3422 N N . LEU B 1 217 ? 46.915 -13.251 18.402 1.00 72.27 217 LEU B N 1
ATOM 3423 C CA . LEU B 1 217 ? 47.286 -12.786 17.069 1.00 76.88 217 LEU B CA 1
ATOM 3424 C C . LEU B 1 217 ? 48.742 -12.328 16.995 1.00 75.55 217 LEU B C 1
ATOM 3425 O O . LEU B 1 217 ? 49.414 -12.554 15.983 1.00 74.04 217 LEU B O 1
ATOM 3430 N N . VAL B 1 218 ? 49.243 -11.678 18.044 1.00 76.02 218 VAL B N 1
ATOM 3431 C CA . VAL B 1 218 ? 50.554 -11.035 17.966 1.00 83.01 218 VAL B CA 1
ATOM 3432 C C . VAL B 1 218 ? 51.688 -12.052 18.082 1.00 78.07 218 VAL B C 1
ATOM 3433 O O . VAL B 1 218 ? 52.703 -11.946 17.384 1.00 71.12 218 VAL B O 1
ATOM 3437 N N . GLN B 1 219 ? 51.538 -13.054 18.942 1.00 79.18 219 GLN B N 1
ATOM 3438 C CA . GLN B 1 219 ? 52.653 -13.930 19.275 1.00 80.05 219 GLN B CA 1
ATOM 3439 C C . GLN B 1 219 ? 52.905 -14.954 18.175 1.00 78.09 219 GLN B C 1
ATOM 3440 O O . GLN B 1 219 ? 51.973 -15.556 17.634 1.00 71.60 219 GLN B O 1
ATOM 3446 N N . ASP B 1 220 ? 54.182 -15.156 17.864 1.00 74.77 220 ASP B N 1
ATOM 3447 C CA . ASP B 1 220 ? 54.604 -16.022 16.778 1.00 75.46 220 ASP B CA 1
ATOM 3448 C C . ASP B 1 220 ? 54.821 -17.446 17.280 1.00 80.61 220 ASP B C 1
ATOM 3449 O O . ASP B 1 220 ? 54.807 -17.724 18.481 1.00 78.20 220 ASP B O 1
ATOM 3451 N N . ARG B 1 221 ? 55.032 -18.356 16.328 1.00 76.79 221 ARG B N 1
ATOM 3452 C CA . ARG B 1 221 ? 55.117 -19.777 16.637 1.00 73.67 221 ARG B CA 1
ATOM 3453 C C . ARG B 1 221 ? 56.392 -20.139 17.391 1.00 77.89 221 ARG B C 1
ATOM 3454 O O . ARG B 1 221 ? 56.412 -21.148 18.106 1.00 70.90 221 ARG B O 1
ATOM 3462 N N . HIS B 1 222 ? 57.434 -19.308 17.296 1.00 93.96 222 HIS B N 1
ATOM 3463 C CA . HIS B 1 222 ? 58.663 -19.555 18.045 1.00 82.97 222 HIS B CA 1
ATOM 3464 C C . HIS B 1 222 ? 58.470 -19.387 19.547 1.00 77.14 222 HIS B C 1
ATOM 3465 O O . HIS B 1 222 ? 59.183 -20.018 20.334 1.00 80.75 222 HIS B O 1
ATOM 3472 N N . LYS B 1 223 ? 57.517 -18.554 19.964 1.00 73.41 223 LYS B N 1
ATOM 3473 C CA . LYS B 1 223 ? 57.305 -18.259 21.373 1.00 71.70 223 LYS B CA 1
ATOM 3474 C C . LYS B 1 223 ? 56.342 -19.233 22.040 1.00 71.96 223 LYS B C 1
ATOM 3475 O O . LYS B 1 223 ? 55.819 -18.930 23.119 1.00 69.68 223 LYS B O 1
ATOM 3477 N N . ALA B 1 224 ? 56.102 -20.393 21.421 1.00 70.60 224 ALA B N 1
ATOM 3478 C CA . ALA B 1 224 ? 55.126 -21.343 21.948 1.00 66.00 224 ALA B CA 1
ATOM 3479 C C . ALA B 1 224 ? 55.506 -21.818 23.347 1.00 66.08 224 ALA B C 1
ATOM 3480 O O . ALA B 1 224 ? 54.656 -21.878 24.245 1.00 62.50 224 ALA B O 1
ATOM 3482 N N . TRP B 1 225 ? 56.782 -22.166 23.548 1.00 70.18 225 TRP B N 1
ATOM 3483 C CA . TRP B 1 225 ? 57.223 -22.650 24.855 1.00 66.09 225 TRP B CA 1
ATOM 3484 C C . TRP B 1 225 ? 57.000 -21.600 25.934 1.00 63.98 225 TRP B C 1
ATOM 3485 O O . TRP B 1 225 ? 56.494 -21.907 27.020 1.00 66.48 225 TRP B O 1
ATOM 3496 N N . GLU B 1 226 ? 57.363 -20.349 25.645 1.00 65.18 226 GLU B N 1
ATOM 3497 C CA . GLU B 1 226 ? 57.121 -19.275 26.599 1.00 65.01 226 GLU B CA 1
ATOM 3498 C C . GLU B 1 226 ? 55.632 -19.114 26.866 1.00 66.16 226 GLU B C 1
ATOM 3499 O O . GLU B 1 226 ? 55.218 -18.891 28.010 1.00 69.05 226 GLU B O 1
ATOM 3501 N N . LEU B 1 227 ? 54.810 -19.229 25.819 1.00 65.26 227 LEU B N 1
ATOM 3502 C CA . LEU B 1 227 ? 53.368 -19.099 25.996 1.00 64.13 227 LEU B CA 1
ATOM 3503 C C . LEU B 1 227 ? 52.814 -20.213 26.876 1.00 66.33 227 LEU B C 1
ATOM 3504 O O . LEU B 1 227 ? 51.998 -19.956 27.767 1.00 61.94 227 LEU B O 1
ATOM 3509 N N . ALA B 1 228 ? 53.261 -21.454 26.655 1.00 63.44 228 ALA B N 1
ATOM 3510 C CA . ALA B 1 228 ? 52.814 -22.560 27.499 1.00 62.28 228 ALA B CA 1
ATOM 3511 C C . ALA B 1 228 ? 53.155 -22.315 28.964 1.00 65.20 228 ALA B C 1
ATOM 3512 O O . ALA B 1 228 ? 52.321 -22.542 29.849 1.00 62.01 228 ALA B O 1
ATOM 3514 N N . GLU B 1 229 ? 54.369 -21.829 29.237 1.00 67.64 229 GLU B N 1
ATOM 3515 C CA . GLU B 1 229 ? 54.763 -21.553 30.615 1.00 70.52 229 GLU B CA 1
ATOM 3516 C C . GLU B 1 229 ? 53.895 -20.463 31.229 1.00 66.67 229 GLU B C 1
ATOM 3517 O O . GLU B 1 229 ? 53.515 -20.550 32.403 1.00 70.72 229 GLU B O 1
ATOM 3523 N N . ALA B 1 230 ? 53.572 -19.425 30.452 1.00 67.61 230 ALA B N 1
ATOM 3524 C CA . ALA B 1 230 ? 52.732 -18.346 30.965 1.00 68.31 230 ALA B CA 1
ATOM 3525 C C . ALA B 1 230 ? 51.325 -18.837 31.282 1.00 72.19 230 ALA B C 1
ATOM 3526 O O . ALA B 1 230 ? 50.723 -18.417 32.278 1.00 84.02 230 ALA B O 1
ATOM 3528 N N . ILE B 1 231 ? 50.780 -19.719 30.443 1.00 68.41 231 ILE B N 1
ATOM 3529 C CA . ILE B 1 231 ? 49.462 -20.289 30.713 1.00 70.65 231 ILE B CA 1
ATOM 3530 C C . ILE B 1 231 ? 49.481 -21.117 31.993 1.00 70.60 231 ILE B C 1
ATOM 3531 O O . ILE B 1 231 ? 48.561 -21.033 32.817 1.00 70.24 231 ILE B O 1
ATOM 3536 N N . ALA B 1 232 ? 50.523 -21.933 32.177 1.00 69.33 232 ALA B N 1
ATOM 3537 C CA . ALA B 1 232 ? 50.574 -22.820 33.334 1.00 72.97 232 ALA B CA 1
ATOM 3538 C C . ALA B 1 232 ? 50.629 -22.049 34.648 1.00 79.34 232 ALA B C 1
ATOM 3539 O O . ALA B 1 232 ? 50.205 -22.568 35.687 1.00 78.67 232 ALA B O 1
ATOM 3541 N N . GLU B 1 233 ? 51.135 -20.814 34.626 1.00 77.33 233 GLU B N 1
ATOM 3542 C CA . GLU B 1 233 ? 51.178 -19.993 35.830 1.00 76.90 233 GLU B CA 1
ATOM 3543 C C . GLU B 1 233 ? 49.837 -19.347 36.159 1.00 79.40 233 GLU B C 1
ATOM 3544 O O . GLU B 1 233 ? 49.591 -19.024 37.327 1.00 81.52 233 GLU B O 1
ATOM 3546 N N . HIS B 1 234 ? 48.961 -19.166 35.171 1.00 77.92 234 HIS B N 1
ATOM 3547 C CA . HIS B 1 234 ? 47.670 -18.526 35.392 1.00 77.57 234 HIS B CA 1
ATOM 3548 C C . HIS B 1 234 ? 46.508 -19.506 35.478 1.00 74.73 234 HIS B C 1
ATOM 3549 O O . HIS B 1 234 ? 45.463 -19.151 36.034 1.00 74.54 234 HIS B O 1
ATOM 3556 N N . PHE B 1 235 ? 46.648 -20.709 34.926 1.00 71.51 235 PHE B N 1
ATOM 3557 C CA . PHE B 1 235 ? 45.541 -21.647 34.868 1.00 72.56 235 PHE B CA 1
ATOM 3558 C C . PHE B 1 235 ? 45.961 -22.981 35.472 1.00 70.77 235 PHE B C 1
ATOM 3559 O O . PHE B 1 235 ? 47.096 -23.428 35.268 1.00 73.45 235 PHE B O 1
ATOM 3567 N N . PRO B 1 236 ? 45.066 -23.641 36.218 1.00 70.87 236 PRO B N 1
ATOM 3568 C CA . PRO B 1 236 ? 45.383 -24.944 36.835 1.00 77.11 236 PRO B CA 1
ATOM 3569 C C . PRO B 1 236 ? 45.316 -26.107 35.847 1.00 77.92 236 PRO B C 1
ATOM 3570 O O . PRO B 1 236 ? 44.593 -27.089 36.040 1.00 76.66 236 PRO B O 1
ATOM 3574 N N . VAL B 1 237 ? 46.079 -25.996 34.766 1.00 78.16 237 VAL B N 1
ATOM 3575 C CA . VAL B 1 237 ? 46.199 -27.054 33.766 1.00 75.65 237 VAL B CA 1
ATOM 3576 C C . VAL B 1 237 ? 47.306 -28.007 34.195 1.00 80.27 237 VAL B C 1
ATOM 3577 O O . VAL B 1 237 ? 48.337 -27.546 34.707 1.00 85.07 237 VAL B O 1
ATOM 3581 N N . PRO B 1 238 ? 47.132 -29.322 34.066 1.00 81.49 238 PRO B N 1
ATOM 3582 C CA . PRO B 1 238 ? 48.290 -30.215 34.195 1.00 80.71 238 PRO B CA 1
ATOM 3583 C C . PRO B 1 238 ? 49.385 -29.752 33.245 1.00 84.68 238 PRO B C 1
ATOM 3584 O O . PRO B 1 238 ? 49.154 -2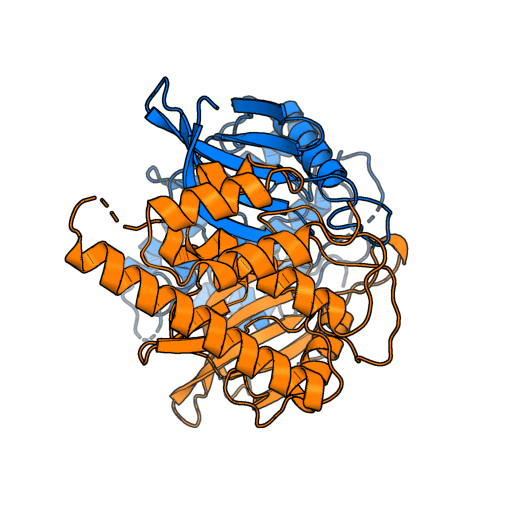9.564 32.048 1.00 86.65 238 PRO B O 1
ATOM 3588 N N . ARG B 1 239 ? 50.583 -29.541 33.795 1.00 92.88 239 ARG B N 1
ATOM 3589 C CA . ARG B 1 239 ? 51.603 -28.778 33.078 1.00 104.81 239 ARG B CA 1
ATOM 3590 C C . ARG B 1 239 ? 52.108 -29.499 31.835 1.00 102.33 239 ARG B C 1
ATOM 3591 O O . ARG B 1 239 ? 52.462 -28.845 30.845 1.00 86.03 239 ARG B O 1
ATOM 3593 N N . GLY B 1 240 ? 52.138 -30.834 31.859 1.00 93.28 240 GLY B N 1
ATOM 3594 C CA . GLY B 1 240 ? 52.575 -31.577 30.690 1.00 84.17 240 GLY B CA 1
ATOM 3595 C C . GLY B 1 240 ? 51.654 -31.404 29.501 1.00 81.75 240 GLY B C 1
ATOM 3596 O O . GLY B 1 240 ? 52.105 -31.441 28.353 1.00 82.89 240 GLY B O 1
ATOM 3597 N N . PHE B 1 241 ? 50.359 -31.207 29.759 1.00 80.24 241 PHE B N 1
ATOM 3598 C CA . PHE B 1 241 ? 49.390 -30.957 28.696 1.00 76.15 241 PHE B CA 1
ATOM 3599 C C . PHE B 1 241 ? 49.812 -29.783 27.820 1.00 76.53 241 PHE B C 1
ATOM 3600 O O . PHE B 1 241 ? 49.794 -29.870 26.587 1.00 80.98 241 PHE B O 1
ATOM 3608 N N . LEU B 1 242 ? 50.194 -28.671 28.447 1.00 75.02 242 LEU B N 1
ATOM 3609 C CA . LEU B 1 242 ? 50.576 -27.486 27.690 1.00 69.73 242 LEU B CA 1
ATOM 3610 C C . LEU B 1 242 ? 51.936 -27.660 27.027 1.00 67.78 242 LEU B C 1
ATOM 3611 O O . LEU B 1 242 ? 52.151 -27.162 25.916 1.00 63.17 242 LEU B O 1
ATOM 3616 N N . ARG B 1 243 ? 52.858 -28.369 27.687 1.00 71.19 243 ARG B N 1
ATOM 3617 C CA . ARG B 1 243 ? 54.198 -28.560 27.138 1.00 70.79 243 ARG B CA 1
ATOM 3618 C C . ARG B 1 243 ? 54.174 -29.447 25.898 1.00 69.53 243 ARG B C 1
ATOM 3619 O O . ARG B 1 243 ? 54.954 -29.233 24.962 1.00 67.62 243 ARG B O 1
ATOM 3621 N N . GLU B 1 244 ? 53.305 -30.460 25.878 1.00 69.80 244 GLU B N 1
ATOM 3622 C CA . GLU B 1 244 ? 53.210 -31.317 24.700 1.00 72.65 244 GLU B CA 1
ATOM 3623 C C . GLU B 1 244 ? 52.725 -30.530 23.489 1.00 70.04 244 GLU B C 1
ATOM 3624 O O . GLU B 1 244 ? 53.163 -30.782 22.360 1.00 70.36 244 GLU B O 1
ATOM 3626 N N . ALA B 1 245 ? 51.828 -29.563 23.704 1.00 64.00 245 ALA B N 1
ATOM 3627 C CA . ALA B 1 245 ? 51.375 -28.711 22.608 1.00 66.14 245 ALA B CA 1
ATOM 3628 C C . ALA B 1 245 ? 52.519 -27.855 22.078 1.00 65.60 245 ALA B C 1
ATOM 3629 O O . ALA B 1 245 ? 52.724 -27.758 20.861 1.00 55.76 245 ALA B O 1
ATOM 3631 N N . ALA B 1 246 ? 53.271 -27.220 22.982 1.00 64.96 246 ALA B N 1
ATOM 3632 C CA . ALA B 1 246 ? 54.414 -26.415 22.567 1.00 62.68 246 ALA B CA 1
ATOM 3633 C C . ALA B 1 246 ? 55.447 -27.265 21.837 1.00 67.74 246 ALA B C 1
ATOM 3634 O O . ALA B 1 246 ? 56.100 -26.792 20.900 1.00 68.50 246 ALA B O 1
ATOM 3636 N N . ARG B 1 247 ? 55.616 -28.521 22.257 1.00 68.25 247 ARG B N 1
ATOM 3637 C CA . ARG B 1 247 ? 56.529 -29.419 21.556 1.00 67.43 247 ARG B CA 1
ATOM 3638 C C . ARG B 1 247 ? 56.013 -29.725 20.157 1.00 69.04 247 ARG B C 1
ATOM 3639 O O . ARG B 1 247 ? 56.773 -29.692 19.182 1.00 74.00 247 ARG B O 1
ATOM 3641 N N . GLU B 1 248 ? 54.718 -30.032 20.042 1.00 71.01 248 GLU B N 1
ATOM 3642 C CA . GLU B 1 248 ? 54.134 -30.340 18.740 1.00 71.04 248 GLU B CA 1
ATOM 3643 C C . GLU B 1 248 ? 54.176 -29.136 17.807 1.00 67.64 248 GLU B C 1
ATOM 3644 O O . GLU B 1 248 ? 54.303 -29.297 16.588 1.00 66.49 248 GLU B O 1
ATOM 3650 N N . ILE B 1 249 ? 54.075 -27.925 18.359 1.00 67.99 249 ILE B N 1
ATOM 3651 C CA . ILE B 1 249 ? 54.056 -26.723 17.533 1.00 68.36 249 ILE B CA 1
ATOM 3652 C C . ILE B 1 249 ? 55.450 -26.417 16.996 1.00 69.54 249 ILE B C 1
ATOM 3653 O O . ILE B 1 249 ? 55.595 -25.875 15.893 1.00 72.74 249 ILE B O 1
ATOM 3658 N N . THR B 1 250 ? 56.494 -26.793 17.736 1.00 69.38 250 THR B N 1
ATOM 3659 C CA . THR B 1 250 ? 57.871 -26.447 17.405 1.00 71.87 250 THR B CA 1
ATOM 3660 C C . THR B 1 250 ? 58.684 -27.651 16.940 1.00 77.32 250 THR B C 1
ATOM 3661 O O . THR B 1 250 ? 59.919 -27.608 16.972 1.00 83.35 250 THR B O 1
ATOM 3665 N N . ARG B 1 251 ? 58.016 -28.730 16.517 1.00 77.92 251 ARG B N 1
ATOM 3666 C CA . ARG B 1 251 ? 58.720 -29.960 16.160 1.00 75.65 251 ARG B CA 1
ATOM 3667 C C . ARG B 1 251 ? 59.637 -29.790 14.952 1.00 78.10 251 ARG B C 1
ATOM 3668 O O . ARG B 1 251 ? 60.556 -30.597 14.774 1.00 81.86 251 ARG B O 1
ATOM 3676 N N . ASP B 1 252 ? 59.415 -28.774 14.116 1.00 83.93 252 ASP B N 1
ATOM 3677 C CA . ASP B 1 252 ? 60.244 -28.554 12.934 1.00 86.58 252 ASP B CA 1
ATOM 3678 C C . ASP B 1 252 ? 60.955 -27.205 12.949 1.00 88.19 252 ASP B C 1
ATOM 3679 O O . ASP B 1 252 ? 61.522 -26.806 11.925 1.00 91.73 252 ASP B O 1
ATOM 3681 N N . LEU B 1 253 ? 60.953 -26.499 14.075 1.00 89.84 253 LEU B N 1
ATOM 3682 C CA . LEU B 1 253 ? 61.537 -25.162 14.141 1.00 90.09 253 LEU B CA 1
ATOM 3683 C C . LEU B 1 253 ? 62.882 -25.159 14.865 1.00 100.14 253 LEU B C 1
ATOM 3684 O O . LEU B 1 253 ? 63.629 -26.137 14.821 1.00 101.85 253 LEU B O 1
#

InterPro domains:
  IPR000719 Protein kinase domain [PF00069] (235-428)
  IPR000719 Protein kinase domain [PS50011] (224-487)
  IPR000719 Protein kinase domain [SM00220] (224-517)
  IPR007822 Lanthionine synthetase C-like [PF05147] (600-693)
  IPR007822 Lanthionine synthetase C-like [SM01260] (518-836)
  IPR011009 Protein kinase-like domain superfamily [SSF56112] (224-426)
  IPR012341 Six-hairpin glycosidase-like superfamily [G3DSA:1.50.10.10] (476-702)
  IPR053524 Aerial hyphae-associated peptide synthase [NF038151] (5-823)
  IPR057929 RamC, N-terminal domain [PF25816] (27-216)
  IPR058053 RamC, C-terminal domain [cd04791] (522-815)

Nearest PDB structures (foldseek):
  7wj6-assembly1_A  TM=1.004E+00  e=2.626E-50  Thermomonospora curvata DSM 43183
  8sap-assembly2_B  TM=8.556E-01  e=3.531E-16  Bacillus thuringiensis serovar andalousiensis
  8sam-assembly2_B  TM=8.592E-01  e=4.739E-16  Bacillus thuringiensis serovar andalousiensis
  8sap-assembly1_A  TM=8.298E-01  e=4.739E-16  Bacillus thuringiensis serovar andalousiensis
  8wgo-assembly1_A  TM=8.394E-01  e=4.658E-14  Streptococcus pneumoniae

Sequence (485 aa):
LPYRIEAALHFSNGGGVYAGIDTRTGAQVVLKEARPHAGLAADGADAVTRLRHERDMLQRLAGIDGVPAVLDHFTLGEHHFLVLERIEGRALNTFFAERHPLLDEPDPGKIADYTAWALRVHAGVERLIDAIHARGIVYNDLHMFNIMVRPDETVALIDFEAAAPLAERSTLANPAFQAPPGRYGADVDRYSLACLRLALFLPLTTLLVQDRHKAWELAEAIAEHFPVPRGFLREAAREITRDLAGLPYRIEAALHFSNGGGVYAGIDTRTGAQVVLKEARPHAGLAADGADAVTRLRHERDMLQRLAGIDGVPAVLDHFTLGEHHFLVLERIEGRALNTFFAEPDPGKIADYTAWALRVHAGVERLIDAIHARGIVYNDLHMFNIMVRPDETVALIDFEAAAPLAERSRQTLANPAFQAPPGRYGADVDRYSLACLRLALFLPLTTLLVQDRHKAWELAEAIAEHFPVPRGFLREAAREITRDL